Protein AF-0000000083322722 (afdb_homodimer)

Organism: Lactobacillus gasseri (NCBI:txid1596)

Secondary structure (DSSP, 8-state):
--HHHHHHTT--HHHHHHHHHHHHHHHHHHHHHHHHHHHHHHHHHHHHHHHHHHHHHHHHHHHHT-TT-HHHHHHHHHHHHHHHHHHHHHHHHHHHHHHHHHHHHHHHHTTBS-HHHHGGGS-GGG-EE-TTS-EESHHHHHHHHHHHHGGGB----------------------------GGG--HHHHHHHHHH-HHHHHHHHH--/--HHHHHHTT--HHHHHHHHHHHHHHHHHHHHHHHHHHHHHHHHHHHHHHHHHHHHHHHHHHHHT-TT-HHHHHHHHHHHHHHHHHHHHHHHHHHHHHHHHHHHHHHHHTTBS-HHHHGGGS-GGG-EE-TTS-EESHHHHHHHHHHHHGGGB----------------------------GGG--HHHHHHHHHH-HHHHHHHHH--

Foldseek 3Di:
DDLVVCVVVPDDPVRSVVVCVVVVVVVVVVVVVVVVVVVVVVVVVVVVVVVVVVVLVVLVVQLVVCVPVVVSVVVSVVVNVVVVVVVVVVVVVVQVVLLVVLLQVVCVVQFFPDSVVQVVQAPCVQWHADPVSHIDRRVVSVVVSCVVPVVRGDDPPPPPPPPPPPPPPCPVVPPPPPQDDPPPDDPVRLVVCCVPCVPVSVVSVVVD/DDLVVCVVVPDDPVRSVVVVVVVVVVVVVVVVVVVVVVVVVVVVVVVVVVVVVVVLVVLVVVLVVCVPVVVSVVVSVVVNVVVVVVVVVVVVVVQVVLLVVLLQVVCVVQFFPDSVVQVVQAPCVQWHADPVSHIDRRVVSSVVSCVVPVVRGDDPPPPPPPPPPPPPPCPVVPPPPPLDQPPPDDPVRLVVCCVPCVPVSVVSVPVD

Sequence (416 aa):
MERDFLEKQGLNAEQVKAVMAQAGKETNALRDDYDRKLASLNDQVDGYKSQISDRDKQIKTLGSQAKDNEELKAKVAEFEKANKEKEKEWSSKLASQKKEFAISTALSKAGALENKAVLPFIDTNKVSLDENGNLIGFQEQVDAAKQDYGFLFKQDKPKEEPKPATHVVVSGNGTSEVPKDPANMSLDQQTEMFKKDPQGWANLFRKKMERDFLEKQGLNAEQVKAVMAQAGKETNALRDDYDRKLASLNDQVDGYKSQISDRDKQIKTLGSQAKDNEELKAKVAEFEKANKEKEKEWSSKLASQKKEFAISTALSKAGALENKAVLPFIDTNKVSLDENGNLIGFQEQVDAAKQDYGFLFKQDKPKEEPKPATHVVVSGNGTSEVPKDPANMSLDQQTEMFKKDPQGWANLFRKK

Structure (mmCIF, N/CA/C/O backbone):
data_AF-0000000083322722-model_v1
#
loop_
_entity.id
_entity.type
_entity.pdbx_description
1 polymer 'Uncharacterized protein'
#
loop_
_atom_site.group_PDB
_atom_site.id
_atom_site.type_symbol
_atom_site.label_atom_id
_atom_site.label_alt_id
_atom_site.label_comp_id
_atom_site.label_asym_id
_atom_site.label_entity_id
_atom_site.label_seq_id
_atom_site.pdbx_PDB_ins_code
_atom_site.Cartn_x
_atom_site.Cartn_y
_atom_site.Cartn_z
_atom_site.occupancy
_atom_site.B_iso_or_equiv
_atom_site.auth_seq_id
_atom_site.auth_comp_id
_atom_site.auth_asym_id
_atom_site.auth_atom_id
_atom_site.pdbx_PDB_model_num
ATOM 1 N N . MET A 1 1 ? -6.32 20.312 8.242 1 85.56 1 MET A N 1
ATOM 2 C CA . MET A 1 1 ? -7.102 21.047 9.227 1 85.56 1 MET A CA 1
ATOM 3 C C . MET A 1 1 ? -8.078 22 8.547 1 85.56 1 MET A C 1
ATOM 5 O O . MET A 1 1 ? -7.828 22.469 7.426 1 85.56 1 MET A O 1
ATOM 9 N N . GLU A 1 2 ? -9.227 22.219 9.328 1 89.38 2 GLU A N 1
ATOM 10 C CA . GLU A 1 2 ? -10.25 23.109 8.812 1 89.38 2 GLU A CA 1
ATOM 11 C C . GLU A 1 2 ? -9.938 24.562 9.164 1 89.38 2 GLU A C 1
ATOM 13 O O . GLU A 1 2 ? -9.422 24.844 10.25 1 89.38 2 GLU A O 1
ATOM 18 N N . ARG A 1 3 ? -10.352 25.422 8.227 1 94.5 3 ARG A N 1
ATOM 19 C CA . ARG A 1 3 ? -10.164 26.859 8.43 1 94.5 3 ARG A CA 1
ATOM 20 C C . ARG A 1 3 ? -10.805 27.312 9.734 1 94.5 3 ARG A C 1
ATOM 22 O O . ARG A 1 3 ? -10.219 28.094 10.484 1 94.5 3 ARG A O 1
ATOM 29 N N . ASP A 1 4 ? -11.953 26.797 9.961 1 94.06 4 ASP A N 1
ATOM 30 C CA . ASP A 1 4 ? -12.727 27.172 11.141 1 94.06 4 ASP A CA 1
ATOM 31 C C . ASP A 1 4 ? -11.953 26.859 12.422 1 94.06 4 ASP A C 1
ATOM 33 O O . ASP A 1 4 ? -12.016 27.625 13.391 1 94.06 4 ASP A O 1
ATOM 37 N N . PHE A 1 5 ? -11.266 25.828 12.484 1 95.12 5 PHE A N 1
ATOM 38 C CA . PHE A 1 5 ? -10.469 25.438 13.641 1 95.12 5 PHE A CA 1
ATOM 39 C C . PHE A 1 5 ? -9.391 26.484 13.922 1 95.12 5 PHE A C 1
ATOM 41 O O . PHE A 1 5 ? -9.219 26.922 15.062 1 95.12 5 PHE A O 1
ATOM 48 N N . LEU A 1 6 ? -8.727 26.969 12.914 1 97.75 6 LEU A N 1
ATOM 49 C CA . LEU A 1 6 ? -7.637 27.938 13.062 1 97.75 6 LEU A CA 1
ATOM 50 C C . LEU A 1 6 ? -8.156 29.281 13.539 1 97.75 6 LEU A C 1
ATOM 52 O O . LEU A 1 6 ? -7.559 29.922 14.406 1 97.75 6 LEU A O 1
ATOM 56 N N . GLU A 1 7 ? -9.328 29.641 12.969 1 96.56 7 GLU A N 1
ATOM 57 C CA . GLU A 1 7 ? -9.945 30.906 13.359 1 96.56 7 GLU A CA 1
ATOM 58 C C . GLU A 1 7 ? -10.367 30.891 14.82 1 96.56 7 GLU A C 1
ATOM 60 O O . GLU A 1 7 ? -10.227 31.891 15.531 1 96.56 7 GLU A O 1
ATOM 65 N N . LYS A 1 8 ? -10.773 29.781 15.258 1 95.75 8 LYS A N 1
ATOM 66 C CA . LYS A 1 8 ? -11.211 29.641 16.641 1 95.75 8 LYS A CA 1
ATOM 67 C C . LYS A 1 8 ? -10.031 29.719 17.609 1 95.75 8 LYS A C 1
ATOM 69 O O . LYS A 1 8 ? -10.203 30.047 18.781 1 95.75 8 LYS A O 1
ATOM 74 N N . GLN A 1 9 ? -8.836 29.406 17.141 1 96.69 9 GLN A N 1
ATOM 75 C CA . GLN A 1 9 ? -7.637 29.531 17.969 1 96.69 9 GLN A CA 1
ATOM 76 C C . GLN A 1 9 ? -7.133 30.969 18 1 96.69 9 GLN A C 1
ATOM 78 O O . GLN A 1 9 ? -6.141 31.266 18.656 1 96.69 9 GLN A O 1
ATOM 83 N N . GLY A 1 10 ? -7.734 31.859 17.203 1 97.06 10 GLY A N 1
ATOM 84 C CA . GLY A 1 10 ? -7.398 33.281 17.234 1 97.06 10 GLY A CA 1
ATOM 85 C C . GLY A 1 10 ? -6.387 33.688 16.188 1 97.06 10 GLY A C 1
ATOM 86 O O . GLY A 1 10 ? -5.77 34.75 16.281 1 97.06 10 GLY A O 1
ATOM 87 N N . LEU A 1 11 ? -6.207 32.938 15.203 1 97.81 11 LEU A N 1
ATOM 88 C CA . LEU A 1 11 ? -5.273 33.281 14.133 1 97.81 11 LEU A CA 1
ATOM 89 C C . LEU A 1 11 ? -5.898 34.281 13.18 1 97.81 11 LEU A C 1
ATOM 91 O O . LEU A 1 11 ? -7.09 34.219 12.875 1 97.81 11 LEU A O 1
ATOM 95 N N . ASN A 1 12 ? -5.012 35.219 12.695 1 96.81 12 ASN A N 1
ATOM 96 C CA . ASN A 1 12 ? -5.516 36.125 11.695 1 96.81 12 ASN A CA 1
ATOM 97 C C . ASN A 1 12 ? -5.477 35.531 10.297 1 96.81 12 ASN A C 1
ATOM 99 O O . ASN A 1 12 ? -4.996 34.406 10.117 1 96.81 12 ASN A O 1
ATOM 103 N N . ALA A 1 13 ? -5.93 36.188 9.297 1 96.75 13 ALA A N 1
ATOM 104 C CA . ALA A 1 13 ? -6.109 35.688 7.945 1 96.75 13 ALA A CA 1
ATOM 105 C C . ALA A 1 13 ? -4.773 35.281 7.328 1 96.75 13 ALA A C 1
ATOM 107 O O . ALA A 1 13 ? -4.688 34.25 6.637 1 96.75 13 ALA A O 1
ATOM 108 N N . GLU A 1 14 ? -3.801 36.094 7.547 1 97.31 14 GLU A N 1
ATOM 109 C CA . GLU A 1 14 ? -2.479 35.781 7.004 1 97.31 14 GLU A CA 1
ATOM 110 C C . GLU A 1 14 ? -1.883 34.531 7.645 1 97.31 14 GLU A C 1
ATOM 112 O O . GLU A 1 14 ? -1.275 33.719 6.957 1 97.31 14 GLU A O 1
ATOM 117 N N . GLN A 1 15 ? -2.064 34.438 8.945 1 97.62 15 GLN A N 1
ATOM 118 C CA . GLN A 1 15 ? -1.595 33.281 9.672 1 97.62 15 GLN A CA 1
ATOM 119 C C . GLN A 1 15 ? -2.311 32 9.195 1 97.62 15 GLN A C 1
ATOM 121 O O . GLN A 1 15 ? -1.674 30.984 8.961 1 97.62 15 GLN A O 1
ATOM 126 N N . VAL A 1 16 ? -3.576 32.125 9.055 1 97.69 16 VAL A N 1
ATOM 127 C CA . VAL A 1 16 ? -4.387 30.984 8.602 1 97.69 16 VAL A CA 1
ATOM 128 C C . VAL A 1 16 ? -3.914 30.516 7.23 1 97.69 16 VAL A C 1
ATOM 130 O O . VAL A 1 16 ? -3.707 29.328 7.008 1 97.69 16 VAL A O 1
ATOM 133 N N . LYS A 1 17 ? -3.756 31.406 6.332 1 97.12 17 LYS A N 1
ATOM 134 C CA . LYS A 1 17 ? -3.305 31.094 4.98 1 97.12 17 LYS A CA 1
ATOM 135 C C . LYS A 1 17 ? -1.949 30.391 5 1 97.12 17 LYS A C 1
ATOM 137 O O . LYS A 1 17 ? -1.749 29.406 4.301 1 97.12 17 LYS A O 1
ATOM 142 N N . ALA A 1 18 ? -1.047 30.906 5.824 1 96.44 18 ALA A N 1
ATOM 143 C CA . ALA A 1 18 ? 0.299 30.344 5.906 1 96.44 18 ALA A CA 1
ATOM 144 C C . ALA A 1 18 ? 0.267 28.938 6.477 1 96.44 18 ALA A C 1
ATOM 146 O O . ALA A 1 18 ? 0.925 28.031 5.949 1 96.44 18 ALA A O 1
ATOM 147 N N . VAL A 1 19 ? -0.482 28.766 7.527 1 97.06 19 VAL A N 1
ATOM 148 C CA . VAL A 1 19 ? -0.566 27.484 8.195 1 97.06 19 VAL A CA 1
ATOM 149 C C . VAL A 1 19 ? -1.212 26.453 7.258 1 97.06 19 VAL A C 1
ATOM 151 O O . VAL A 1 19 ? -0.712 25.344 7.109 1 97.06 19 VAL A O 1
ATOM 154 N N . MET A 1 20 ? -2.225 26.797 6.594 1 96.75 20 MET A N 1
ATOM 155 C CA . MET A 1 20 ? -2.918 25.891 5.68 1 96.75 20 MET A CA 1
ATOM 156 C C . MET A 1 20 ? -2.023 25.516 4.504 1 96.75 20 MET A C 1
ATOM 158 O O . MET A 1 20 ? -2.014 24.359 4.07 1 96.75 20 MET A O 1
ATOM 162 N N . ALA A 1 21 ? -1.356 26.484 3.977 1 95.75 21 ALA A N 1
ATOM 163 C CA . ALA A 1 21 ? -0.458 26.234 2.854 1 95.75 21 ALA A CA 1
ATOM 164 C C . ALA A 1 21 ? 0.626 25.219 3.24 1 95.75 21 ALA A C 1
ATOM 166 O O . ALA A 1 21 ? 0.89 24.266 2.502 1 95.75 21 ALA A O 1
ATOM 167 N N . GLN A 1 22 ? 1.192 25.453 4.402 1 94.25 22 GLN A N 1
ATOM 168 C CA . GLN A 1 22 ? 2.256 24.562 4.863 1 94.25 22 GLN A CA 1
ATOM 169 C C . GLN A 1 22 ? 1.71 23.172 5.184 1 94.25 22 GLN A C 1
ATOM 171 O O . GLN A 1 22 ? 2.316 22.172 4.82 1 94.25 22 GLN A O 1
ATOM 176 N N . ALA A 1 23 ? 0.645 23.125 5.855 1 94.38 23 ALA A N 1
ATOM 177 C CA . ALA A 1 23 ? -0.003 21.859 6.176 1 94.38 23 ALA A CA 1
ATOM 178 C C . ALA A 1 23 ? -0.373 21.094 4.91 1 94.38 23 ALA A C 1
ATOM 180 O O . ALA A 1 23 ? -0.177 19.891 4.832 1 94.38 23 ALA A O 1
ATOM 181 N N . GLY A 1 24 ? -0.955 21.781 3.965 1 93.81 24 GLY A N 1
ATOM 182 C CA . GLY A 1 24 ? -1.303 21.172 2.695 1 93.81 24 GLY A CA 1
ATOM 183 C C . GLY A 1 24 ? -0.107 20.578 1.97 1 93.81 24 GLY A C 1
ATOM 184 O O . GLY A 1 24 ? -0.176 19.469 1.45 1 93.81 24 GLY A O 1
ATOM 185 N N . LYS A 1 25 ? 0.912 21.344 1.914 1 90.94 25 LYS A N 1
ATOM 186 C CA . LYS A 1 25 ? 2.139 20.891 1.27 1 90.94 25 LYS A CA 1
ATOM 187 C C . LYS A 1 25 ? 2.648 19.594 1.915 1 90.94 25 LYS A C 1
ATOM 189 O O . LYS A 1 25 ? 2.994 18.641 1.218 1 90.94 25 LYS A O 1
ATOM 194 N N . GLU A 1 26 ? 2.701 19.562 3.182 1 90.19 26 GLU A N 1
ATOM 195 C CA . GLU A 1 26 ? 3.221 18.406 3.906 1 90.19 26 GLU A CA 1
ATOM 196 C C . GLU A 1 26 ? 2.293 17.203 3.764 1 90.19 26 GLU A C 1
ATOM 198 O O . GLU A 1 26 ? 2.756 16.078 3.574 1 90.19 26 GLU A O 1
ATOM 203 N N . THR A 1 27 ? 1.065 17.453 3.867 1 93.69 27 THR A N 1
ATOM 204 C CA . THR A 1 27 ? 0.089 16.375 3.725 1 93.69 27 THR A CA 1
ATOM 205 C C . THR A 1 27 ? 0.135 15.789 2.318 1 93.69 27 THR A C 1
ATOM 207 O O . THR A 1 27 ? 0.086 14.562 2.148 1 93.69 27 THR A O 1
ATOM 210 N N . ASN A 1 28 ? 0.246 16.609 1.336 1 92.75 28 ASN A N 1
ATOM 211 C CA . ASN A 1 28 ? 0.323 16.141 -0.043 1 92.75 28 ASN A CA 1
ATOM 212 C C . ASN A 1 28 ? 1.602 15.344 -0.292 1 92.75 28 ASN A C 1
ATOM 214 O O . ASN A 1 28 ? 1.582 14.336 -1.005 1 92.75 28 ASN A O 1
ATOM 218 N N . ALA A 1 29 ? 2.652 15.789 0.259 1 87.62 29 ALA A N 1
ATOM 219 C CA . ALA A 1 29 ? 3.908 15.055 0.128 1 87.62 29 ALA A CA 1
ATOM 220 C C . ALA A 1 29 ? 3.803 13.672 0.761 1 87.62 29 ALA A C 1
ATOM 222 O O . ALA A 1 29 ? 4.293 12.688 0.201 1 87.62 29 ALA A O 1
ATOM 223 N N . LEU A 1 30 ? 3.178 13.648 1.896 1 91.19 30 LEU A N 1
ATOM 224 C CA . LEU A 1 30 ? 2.963 12.383 2.586 1 91.19 30 LEU A CA 1
ATOM 225 C C . LEU A 1 30 ? 2.094 11.453 1.75 1 91.19 30 LEU A C 1
ATOM 227 O O . LEU A 1 30 ? 2.416 10.266 1.592 1 91.19 30 LEU A O 1
ATOM 231 N N . ARG A 1 31 ? 1.102 11.969 1.232 1 93.88 31 ARG A N 1
ATOM 232 C CA . ARG A 1 31 ? 0.22 11.18 0.378 1 93.88 31 ARG A CA 1
ATOM 233 C C . ARG A 1 31 ? 0.973 10.641 -0.834 1 93.88 31 ARG A C 1
ATOM 235 O O . ARG A 1 31 ? 0.815 9.477 -1.2 1 93.88 31 ARG A O 1
ATOM 242 N N . ASP A 1 32 ? 1.718 11.469 -1.439 1 90.38 32 ASP A N 1
ATOM 243 C CA . ASP A 1 32 ? 2.484 11.078 -2.619 1 90.38 32 ASP A CA 1
ATOM 244 C C . ASP A 1 32 ? 3.412 9.906 -2.307 1 90.38 32 ASP A C 1
ATOM 246 O O . ASP A 1 32 ? 3.523 8.969 -3.098 1 90.38 32 ASP A O 1
ATOM 250 N N . ASP A 1 33 ? 4.012 9.961 -1.188 1 87.5 33 ASP A N 1
ATOM 251 C CA . ASP A 1 33 ? 4.922 8.898 -0.77 1 87.5 33 ASP A CA 1
ATOM 252 C C . ASP A 1 33 ? 4.18 7.578 -0.593 1 87.5 33 ASP A C 1
ATOM 254 O O . ASP A 1 33 ? 4.602 6.547 -1.12 1 87.5 33 ASP A O 1
ATOM 258 N N . TYR A 1 34 ? 3.123 7.664 0.061 1 93.12 34 TYR A N 1
ATOM 259 C CA . TYR A 1 34 ? 2.34 6.457 0.303 1 93.12 34 TYR A CA 1
ATOM 260 C C . TYR A 1 34 ? 1.748 5.922 -0.996 1 93.12 34 TYR A C 1
ATOM 262 O O . TYR A 1 34 ? 1.7 4.707 -1.21 1 93.12 34 TYR A O 1
ATOM 270 N N . ASP A 1 35 ? 1.354 6.828 -1.836 1 93.69 35 ASP A N 1
ATOM 271 C CA . ASP A 1 35 ? 0.766 6.414 -3.107 1 93.69 35 ASP A CA 1
ATOM 272 C C . ASP A 1 35 ? 1.785 5.672 -3.967 1 93.69 35 ASP A C 1
ATOM 274 O O . ASP A 1 35 ? 1.436 4.727 -4.68 1 93.69 35 ASP A O 1
ATOM 278 N N . ARG A 1 36 ? 2.945 6.074 -3.961 1 89.69 36 ARG A N 1
ATOM 279 C CA . ARG A 1 36 ? 3.996 5.379 -4.695 1 89.69 36 ARG A CA 1
ATOM 280 C C . ARG A 1 36 ? 4.207 3.971 -4.148 1 89.69 36 ARG A C 1
ATOM 282 O O . ARG A 1 36 ? 4.379 3.02 -4.914 1 89.69 36 ARG A O 1
ATOM 289 N N . LYS A 1 37 ? 4.168 3.887 -2.816 1 90.38 37 LYS A N 1
ATOM 290 C CA . LYS A 1 37 ? 4.301 2.572 -2.197 1 90.38 37 LYS A CA 1
ATOM 291 C C . LYS A 1 37 ? 3.135 1.665 -2.574 1 90.38 37 LYS A C 1
ATOM 293 O O . LYS A 1 37 ? 3.334 0.496 -2.912 1 90.38 37 LYS A O 1
ATOM 298 N N . LEU A 1 38 ? 2.043 2.23 -2.492 1 94.75 38 LEU A N 1
ATOM 299 C CA . LEU A 1 38 ? 0.85 1.478 -2.863 1 94.75 38 LEU A CA 1
ATOM 300 C C . LEU A 1 38 ? 0.922 1.025 -4.316 1 94.75 38 LEU A C 1
ATOM 302 O O . LEU A 1 38 ? 0.571 -0.113 -4.637 1 94.75 38 LEU A O 1
ATOM 306 N N . ALA A 1 39 ? 1.349 1.913 -5.168 1 93.06 39 ALA A N 1
ATOM 307 C CA . ALA A 1 39 ? 1.466 1.582 -6.586 1 93.06 39 ALA A CA 1
ATOM 308 C C . ALA A 1 39 ? 2.443 0.43 -6.801 1 93.06 39 ALA A C 1
ATOM 310 O O . ALA A 1 39 ? 2.17 -0.486 -7.582 1 93.06 39 ALA A O 1
ATOM 311 N N . SER A 1 40 ? 3.496 0.493 -6.141 1 92.19 40 SER A N 1
ATOM 312 C CA . SER A 1 40 ? 4.5 -0.562 -6.238 1 92.19 40 SER A CA 1
ATOM 313 C C . SER A 1 40 ? 3.936 -1.905 -5.793 1 92.19 40 SER A C 1
ATOM 315 O O . SER A 1 40 ? 4.133 -2.922 -6.461 1 92.19 40 SER A O 1
ATOM 317 N N . LEU A 1 41 ? 3.242 -1.892 -4.68 1 94.94 41 LEU A N 1
ATOM 318 C CA . LEU A 1 41 ? 2.668 -3.131 -4.168 1 94.94 41 LEU A CA 1
ATOM 319 C C . LEU A 1 41 ? 1.572 -3.645 -5.094 1 94.94 41 LEU A C 1
ATOM 321 O O . LEU A 1 41 ? 1.445 -4.855 -5.301 1 94.94 41 LEU A O 1
ATOM 325 N N . ASN A 1 42 ? 0.859 -2.738 -5.648 1 95.81 42 ASN A N 1
ATOM 326 C CA . ASN A 1 42 ? -0.147 -3.145 -6.625 1 95.81 42 ASN A CA 1
ATOM 327 C C . ASN A 1 42 ? 0.489 -3.793 -7.852 1 95.81 42 ASN A C 1
ATOM 329 O O . ASN A 1 42 ? -0.036 -4.773 -8.383 1 95.81 42 ASN A O 1
ATOM 333 N N . ASP A 1 43 ? 1.577 -3.27 -8.281 1 95.25 43 ASP A N 1
ATOM 334 C CA . ASP A 1 43 ? 2.326 -3.879 -9.383 1 95.25 43 ASP A CA 1
ATOM 335 C C . ASP A 1 43 ? 2.766 -5.297 -9.023 1 95.25 43 ASP A C 1
ATOM 337 O O . ASP A 1 43 ? 2.713 -6.199 -9.859 1 95.25 43 ASP A O 1
ATOM 341 N N . GLN A 1 44 ? 3.207 -5.438 -7.809 1 96.88 44 GLN A N 1
ATOM 342 C CA . GLN A 1 44 ? 3.605 -6.766 -7.355 1 96.88 44 GLN A CA 1
ATOM 343 C C . GLN A 1 44 ? 2.426 -7.73 -7.379 1 96.88 44 GLN A C 1
ATOM 345 O O . GLN A 1 44 ? 2.547 -8.852 -7.871 1 96.88 44 GLN A O 1
ATOM 350 N N . VAL A 1 45 ? 1.352 -7.324 -6.891 1 97.19 45 VAL A N 1
ATOM 351 C CA . VAL A 1 45 ? 0.142 -8.141 -6.871 1 97.19 45 VAL A CA 1
ATOM 352 C C . VAL A 1 45 ? -0.207 -8.578 -8.289 1 97.19 45 VAL A C 1
ATOM 354 O O . VAL A 1 45 ? -0.427 -9.766 -8.539 1 97.19 45 VAL A O 1
ATOM 357 N N . ASP A 1 46 ? -0.167 -7.648 -9.195 1 97.38 46 ASP A N 1
ATOM 358 C CA . ASP A 1 46 ? -0.49 -7.965 -10.586 1 97.38 46 ASP A CA 1
ATOM 359 C C . ASP A 1 46 ? 0.542 -8.914 -11.188 1 97.38 46 ASP A C 1
ATOM 361 O O . ASP A 1 46 ? 0.19 -9.828 -11.938 1 97.38 46 ASP A O 1
ATOM 365 N N . GLY A 1 47 ? 1.751 -8.633 -10.898 1 97.12 47 GLY A N 1
ATOM 366 C CA . GLY A 1 47 ? 2.811 -9.5 -11.383 1 97.12 47 GLY A CA 1
ATOM 367 C C . GLY A 1 47 ? 2.678 -10.93 -10.898 1 97.12 47 GLY A C 1
ATOM 368 O O . GLY A 1 47 ? 2.824 -11.875 -11.68 1 97.12 47 GLY A O 1
ATOM 369 N N . TYR A 1 48 ? 2.355 -11.102 -9.625 1 98 48 TYR A N 1
ATOM 370 C CA . TYR A 1 48 ? 2.24 -12.445 -9.07 1 98 48 TYR A CA 1
ATOM 371 C C . TYR A 1 48 ? 0.985 -13.141 -9.578 1 98 48 TYR A C 1
ATOM 373 O O . TYR A 1 48 ? 0.987 -14.359 -9.805 1 98 48 TYR A O 1
ATOM 381 N N . LYS A 1 49 ? -0.087 -12.445 -9.828 1 97.94 49 LYS A N 1
ATOM 382 C CA . LYS A 1 49 ? -1.273 -13.023 -10.461 1 97.94 49 LYS A CA 1
ATOM 383 C C . LYS A 1 49 ? -0.95 -13.578 -11.844 1 97.94 49 LYS A C 1
ATOM 385 O O . LYS A 1 49 ? -1.418 -14.656 -12.211 1 97.94 49 LYS A O 1
ATOM 390 N N . SER A 1 50 ? -0.185 -12.812 -12.539 1 98 50 SER A N 1
ATOM 391 C CA . SER A 1 50 ? 0.229 -13.258 -13.867 1 98 50 SER A CA 1
ATOM 392 C C . SER A 1 50 ? 1.064 -14.531 -13.781 1 98 50 SER A C 1
ATOM 394 O O . SER A 1 50 ? 0.883 -15.453 -14.586 1 98 50 SER A O 1
ATOM 396 N N . GLN A 1 51 ? 1.899 -14.578 -12.82 1 98.19 51 GLN A N 1
ATOM 397 C CA . GLN A 1 51 ? 2.742 -15.75 -12.633 1 98.19 51 GLN A CA 1
ATOM 398 C C . GLN A 1 51 ? 1.908 -16.969 -12.234 1 98.19 51 GLN A C 1
ATOM 400 O O . GLN A 1 51 ? 2.186 -18.094 -12.672 1 98.19 51 GLN A O 1
ATOM 405 N N . ILE A 1 52 ? 0.963 -16.797 -11.438 1 98.62 52 ILE A N 1
ATOM 406 C CA . ILE A 1 52 ? 0.04 -17.859 -11.07 1 98.62 52 ILE A CA 1
ATOM 407 C C . ILE A 1 52 ? -0.672 -18.391 -12.312 1 98.62 52 ILE A C 1
ATOM 409 O O . ILE A 1 52 ? -0.758 -19.594 -12.523 1 98.62 52 ILE A O 1
ATOM 413 N N . SER A 1 53 ? -1.099 -17.5 -13.164 1 98.44 53 SER A N 1
ATOM 414 C CA . SER A 1 53 ? -1.766 -17.859 -14.406 1 98.44 53 SER A CA 1
ATOM 415 C C . SER A 1 53 ? -0.845 -18.688 -15.305 1 98.44 53 SER A C 1
ATOM 417 O O . SER A 1 53 ? -1.278 -19.656 -15.922 1 98.44 53 SER A O 1
ATOM 419 N N . ASP A 1 54 ? 0.342 -18.266 -15.414 1 98.5 54 ASP A N 1
ATOM 420 C CA . ASP A 1 54 ? 1.322 -19 -16.203 1 98.5 54 ASP A CA 1
ATOM 421 C C . ASP A 1 54 ? 1.448 -20.438 -15.703 1 98.5 54 ASP A C 1
ATOM 423 O O . ASP A 1 54 ? 1.463 -21.375 -16.5 1 98.5 54 ASP A O 1
ATOM 427 N N . ARG A 1 55 ? 1.57 -20.562 -14.383 1 98.75 55 ARG A N 1
ATOM 428 C CA . ARG A 1 55 ? 1.716 -21.891 -13.805 1 98.75 55 ARG A CA 1
ATOM 429 C C . ARG A 1 55 ? 0.461 -22.734 -14.031 1 98.75 55 ARG A C 1
ATOM 431 O O . ARG A 1 55 ? 0.55 -23.938 -14.305 1 98.75 55 ARG A O 1
ATOM 438 N N . ASP A 1 56 ? -0.699 -22.125 -13.977 1 98.69 56 ASP A N 1
ATOM 439 C CA . ASP A 1 56 ? -1.938 -22.844 -14.273 1 98.69 56 ASP A CA 1
ATOM 440 C C . ASP A 1 56 ? -1.94 -23.359 -15.711 1 98.69 56 ASP A C 1
ATOM 442 O O . ASP A 1 56 ? -2.365 -24.5 -15.961 1 98.69 56 ASP A O 1
ATOM 446 N N . LYS A 1 57 ? -1.454 -22.578 -16.594 1 98.56 57 LYS A N 1
ATOM 447 C CA . LYS A 1 57 ? -1.354 -23 -17.984 1 98.56 57 LYS A CA 1
ATOM 448 C C . LYS A 1 57 ? -0.355 -24.141 -18.141 1 98.56 57 LYS A C 1
ATOM 450 O O . LYS A 1 57 ? -0.578 -25.062 -18.922 1 98.56 57 LYS A O 1
ATOM 455 N N . GLN A 1 58 ? 0.692 -24.062 -17.438 1 98.5 58 GLN A N 1
ATOM 456 C CA . GLN A 1 58 ? 1.7 -25.109 -17.484 1 98.5 58 GLN A CA 1
ATOM 457 C C . GLN A 1 58 ? 1.132 -26.438 -16.984 1 98.5 58 GLN A C 1
ATOM 459 O O . GLN A 1 58 ? 1.331 -27.484 -17.609 1 98.5 58 GLN A O 1
ATOM 464 N N . ILE A 1 59 ? 0.446 -26.391 -15.883 1 98.5 59 ILE A N 1
ATOM 465 C CA . ILE A 1 59 ? -0.177 -27.594 -15.312 1 98.5 59 ILE A CA 1
ATOM 466 C C . ILE A 1 59 ? -1.16 -28.188 -16.328 1 98.5 59 ILE A C 1
ATOM 468 O O . ILE A 1 59 ? -1.167 -29.391 -16.547 1 98.5 59 ILE A O 1
ATOM 472 N N . LYS A 1 60 ? -1.899 -27.359 -16.969 1 97.5 60 LYS A N 1
ATOM 473 C CA . LYS A 1 60 ? -2.848 -27.812 -17.984 1 97.5 60 LYS A CA 1
ATOM 474 C C . LYS A 1 60 ? -2.127 -28.453 -19.172 1 97.5 60 LYS A C 1
ATOM 476 O O . LYS A 1 60 ? -2.557 -29.484 -19.672 1 97.5 60 LYS A O 1
ATOM 481 N N . THR A 1 61 ? -1.09 -27.844 -19.594 1 97.44 61 THR A N 1
ATOM 482 C CA . THR A 1 61 ? -0.291 -28.359 -20.688 1 97.44 61 THR A CA 1
ATOM 483 C C . THR A 1 61 ? 0.257 -29.75 -20.359 1 97.44 61 THR A C 1
ATOM 485 O O . THR A 1 61 ? 0.234 -30.656 -21.203 1 97.44 61 THR A O 1
ATOM 488 N N . LEU A 1 62 ? 0.678 -29.953 -19.156 1 97 62 LEU A N 1
ATOM 489 C CA . LEU A 1 62 ? 1.21 -31.25 -18.734 1 97 62 LEU A CA 1
ATOM 490 C C . LEU A 1 62 ? 0.119 -32.312 -18.75 1 97 62 LEU A C 1
ATOM 492 O O . LEU A 1 62 ? 0.379 -33.469 -19.094 1 97 62 LEU A O 1
ATOM 496 N N . GLY A 1 63 ? -1.049 -31.906 -18.422 1 94.56 63 GLY A N 1
ATOM 497 C CA . GLY A 1 63 ? -2.182 -32.812 -18.531 1 94.56 63 GLY A CA 1
ATOM 498 C C . GLY A 1 63 ? -2.463 -33.25 -19.953 1 94.56 63 GLY A C 1
ATOM 499 O O . GLY A 1 63 ? -2.787 -34.438 -20.188 1 94.56 63 GLY A O 1
ATOM 500 N N . SER A 1 64 ? -2.273 -32.375 -20.922 1 93.25 64 SER A N 1
ATOM 501 C CA . SER A 1 64 ? -2.521 -32.688 -22.312 1 93.25 64 SER A CA 1
ATOM 502 C C . SER A 1 64 ? -1.441 -33.625 -22.891 1 93.25 64 SER A C 1
ATOM 504 O O . SER A 1 64 ? -1.675 -34.344 -23.859 1 93.25 64 SER A O 1
ATOM 506 N N . GLN A 1 65 ? -0.331 -33.625 -22.234 1 90.06 65 GLN A N 1
ATOM 507 C CA . GLN A 1 65 ? 0.795 -34.438 -22.688 1 90.06 65 GLN A CA 1
ATOM 508 C C . GLN A 1 65 ? 0.821 -35.781 -21.984 1 90.06 65 GLN A C 1
ATOM 510 O O . GLN A 1 65 ? 1.677 -36.625 -22.266 1 90.06 65 GLN A O 1
ATOM 515 N N . ALA A 1 66 ? -0.049 -36 -21.125 1 88.38 66 ALA A N 1
ATOM 516 C CA . ALA A 1 66 ? -0.084 -37.219 -20.344 1 88.38 66 ALA A CA 1
ATOM 517 C C . ALA A 1 66 ? -0.435 -38.438 -21.219 1 88.38 66 ALA A C 1
ATOM 519 O O . ALA A 1 66 ? -0.172 -39.594 -20.844 1 88.38 66 ALA A O 1
ATOM 520 N N . LYS A 1 67 ? -1.034 -38.219 -22.375 1 84.5 67 LYS A N 1
ATOM 521 C CA . LYS A 1 67 ? -1.416 -39.25 -23.312 1 84.5 67 LYS A CA 1
ATOM 522 C C . LYS A 1 67 ? -2.24 -40.344 -22.609 1 84.5 67 LYS A C 1
ATOM 524 O O . LYS A 1 67 ? -3.273 -40.031 -22.016 1 84.5 67 LYS A O 1
ATOM 529 N N . ASP A 1 68 ? -1.686 -41.625 -22.547 1 86.12 68 ASP A N 1
ATOM 530 C CA . ASP A 1 68 ? -2.482 -42.719 -21.984 1 86.12 68 ASP A CA 1
ATOM 531 C C . ASP A 1 68 ? -2.195 -42.906 -20.5 1 86.12 68 ASP A C 1
ATOM 533 O O . ASP A 1 68 ? -2.65 -43.875 -19.906 1 86.12 68 ASP A O 1
ATOM 537 N N . ASN A 1 69 ? -1.519 -41.906 -19.953 1 89.06 69 ASN A N 1
ATOM 538 C CA . ASN A 1 69 ? -1.227 -42 -18.516 1 89.06 69 ASN A CA 1
ATOM 539 C C . ASN A 1 69 ? -2.402 -41.5 -17.672 1 89.06 69 ASN A C 1
ATOM 541 O O . ASN A 1 69 ? -2.461 -40.344 -17.312 1 89.06 69 ASN A O 1
ATOM 545 N N . GLU A 1 70 ? -3.342 -42.344 -17.312 1 90.75 70 GLU A N 1
ATOM 546 C CA . GLU A 1 70 ? -4.578 -42.031 -16.609 1 90.75 70 GLU A CA 1
ATOM 547 C C . GLU A 1 70 ? -4.297 -41.469 -15.211 1 90.75 70 GLU A C 1
ATOM 549 O O . GLU A 1 70 ? -5.012 -40.594 -14.727 1 90.75 70 GLU A O 1
ATOM 554 N N . GLU A 1 71 ? -3.281 -41.969 -14.602 1 92.19 71 GLU A N 1
ATOM 555 C CA . GLU A 1 71 ? -2.91 -41.5 -13.273 1 92.19 71 GLU A CA 1
ATOM 556 C C . GLU A 1 71 ? -2.475 -40.031 -13.305 1 92.19 71 GLU A C 1
ATOM 558 O O . GLU A 1 71 ? -2.875 -39.25 -12.445 1 92.19 71 GLU A O 1
ATOM 563 N N . LEU A 1 72 ? -1.736 -39.656 -14.289 1 93.81 72 LEU A N 1
ATOM 564 C CA . LEU A 1 72 ? -1.267 -38.281 -14.445 1 93.81 72 LEU A CA 1
ATOM 565 C C . LEU A 1 72 ? -2.424 -37.344 -14.766 1 93.81 72 LEU A C 1
ATOM 567 O O . LEU A 1 72 ? -2.508 -36.25 -14.219 1 93.81 72 LEU A O 1
ATOM 571 N N . LYS A 1 73 ? -3.289 -37.781 -15.586 1 94.44 73 LYS A N 1
ATOM 572 C CA . LYS A 1 73 ? -4.461 -37 -15.93 1 94.44 73 LYS A CA 1
ATOM 573 C C . LYS A 1 73 ? -5.328 -36.719 -14.703 1 94.44 73 LYS A C 1
ATOM 575 O O . LYS A 1 73 ? -5.832 -35.594 -14.523 1 94.44 73 LYS A O 1
ATOM 580 N N . ALA A 1 74 ? -5.441 -37.719 -13.891 1 96.12 74 ALA A N 1
ATOM 581 C CA . ALA A 1 74 ? -6.227 -37.562 -12.664 1 96.12 74 ALA A CA 1
ATOM 582 C C . ALA A 1 74 ? -5.574 -36.562 -11.703 1 96.12 74 ALA A C 1
ATOM 584 O O . ALA A 1 74 ? -6.258 -35.781 -11.062 1 96.12 74 ALA A O 1
ATOM 585 N N . LYS A 1 75 ? -4.273 -36.625 -11.625 1 96.56 75 LYS A N 1
ATOM 586 C CA . LYS A 1 75 ? -3.551 -35.719 -10.742 1 96.56 75 LYS A CA 1
ATOM 587 C C . LYS A 1 75 ? -3.664 -34.281 -11.234 1 96.56 75 LYS A C 1
ATOM 589 O O . LYS A 1 75 ? -3.834 -33.375 -10.438 1 96.56 75 LYS A O 1
ATOM 594 N N . VAL A 1 76 ? -3.596 -34.062 -12.477 1 97.56 76 VAL A N 1
ATOM 595 C CA . VAL A 1 76 ? -3.748 -32.75 -13.055 1 97.56 76 VAL A CA 1
ATOM 596 C C . VAL A 1 76 ? -5.141 -32.188 -12.75 1 97.56 76 VAL A C 1
ATOM 598 O O . VAL A 1 76 ? -5.289 -31.047 -12.328 1 97.56 76 VAL A O 1
ATOM 601 N N . ALA A 1 77 ? -6.129 -33.031 -12.922 1 97.75 77 ALA A N 1
ATOM 602 C CA . ALA A 1 77 ? -7.496 -32.625 -12.625 1 97.75 77 ALA A CA 1
ATOM 603 C C . ALA A 1 77 ? -7.645 -32.25 -11.148 1 97.75 77 ALA A C 1
ATOM 605 O O . ALA A 1 77 ? -8.32 -31.281 -10.812 1 97.75 77 ALA A O 1
ATOM 606 N N . GLU A 1 78 ? -6.996 -33 -10.32 1 98.31 78 GLU A N 1
ATOM 607 C CA . GLU A 1 78 ? -6.996 -32.719 -8.883 1 98.31 78 GLU A CA 1
ATOM 608 C C . GLU A 1 78 ? -6.363 -31.375 -8.586 1 98.31 78 GLU A C 1
ATOM 610 O O . GLU A 1 78 ? -6.918 -30.578 -7.824 1 98.31 78 GLU A O 1
ATOM 615 N N . PHE A 1 79 ? -5.23 -31.125 -9.164 1 98.44 79 PHE A N 1
ATOM 616 C CA . PHE A 1 79 ? -4.52 -29.875 -8.93 1 98.44 79 PHE A CA 1
ATOM 617 C C . PHE A 1 79 ? -5.316 -28.703 -9.469 1 98.44 79 PHE A C 1
ATOM 619 O O . PHE A 1 79 ? -5.41 -27.656 -8.82 1 98.44 79 PHE A O 1
ATOM 626 N N . GLU A 1 80 ? -5.906 -28.828 -10.641 1 98.44 80 GLU A N 1
ATOM 627 C CA . GLU A 1 80 ? -6.719 -27.766 -11.203 1 98.44 80 GLU A CA 1
ATOM 628 C C . GLU A 1 80 ? -7.898 -27.422 -10.297 1 98.44 80 GLU A C 1
ATOM 630 O O . GLU A 1 80 ? -8.195 -26.25 -10.062 1 98.44 80 GLU A O 1
ATOM 635 N N . LYS A 1 81 ? -8.516 -28.469 -9.812 1 98.5 81 LYS A N 1
ATOM 636 C CA . LYS A 1 81 ? -9.641 -28.266 -8.906 1 98.5 81 LYS A CA 1
ATOM 637 C C . LYS A 1 81 ? -9.188 -27.594 -7.609 1 98.5 81 LYS A C 1
ATOM 639 O O . LYS A 1 81 ? -9.812 -26.641 -7.148 1 98.5 81 LYS A O 1
ATOM 644 N N . ALA A 1 82 ? -8.109 -28.062 -7.035 1 98.44 82 ALA A N 1
ATOM 645 C CA . ALA A 1 82 ? -7.578 -27.5 -5.797 1 98.44 82 ALA A CA 1
ATOM 646 C C . ALA A 1 82 ? -7.215 -26.031 -5.973 1 98.44 82 ALA A C 1
ATOM 648 O O . ALA A 1 82 ? -7.516 -25.203 -5.109 1 98.44 82 ALA A O 1
ATOM 649 N N . ASN A 1 83 ? -6.57 -25.734 -7.117 1 98.5 83 ASN A N 1
ATOM 650 C CA . ASN A 1 83 ? -6.16 -24.359 -7.383 1 98.5 83 ASN A CA 1
ATOM 651 C C . ASN A 1 83 ? -7.359 -23.438 -7.566 1 98.5 83 ASN A C 1
ATOM 653 O O . ASN A 1 83 ? -7.355 -22.312 -7.086 1 98.5 83 ASN A O 1
ATOM 657 N N . LYS A 1 84 ? -8.367 -23.891 -8.203 1 98 84 LYS A N 1
ATOM 658 C CA . LYS A 1 84 ? -9.586 -23.109 -8.391 1 98 84 LYS A CA 1
ATOM 659 C C . LYS A 1 84 ? -10.281 -22.844 -7.055 1 98 84 LYS A C 1
ATOM 661 O O . LYS A 1 84 ? -10.758 -21.75 -6.805 1 98 84 LYS A O 1
ATOM 666 N N . GLU A 1 85 ? -10.336 -23.891 -6.242 1 97.94 85 GLU A N 1
ATOM 667 C CA . GLU A 1 85 ? -10.953 -23.734 -4.926 1 97.94 85 GLU A CA 1
ATOM 668 C C . GLU A 1 85 ? -10.172 -22.766 -4.051 1 97.94 85 GLU A C 1
ATOM 670 O O . GLU A 1 85 ? -10.758 -21.938 -3.363 1 97.94 85 GLU A O 1
ATOM 675 N N . LYS A 1 86 ? -8.844 -22.891 -4.141 1 97.06 86 LYS A N 1
ATOM 676 C CA . LYS A 1 86 ? -7.996 -21.969 -3.373 1 97.06 86 LYS A CA 1
ATOM 677 C C . LYS A 1 86 ? -8.164 -20.531 -3.857 1 97.06 86 LYS A C 1
ATOM 679 O O . LYS A 1 86 ? -8.188 -19.594 -3.051 1 97.06 86 LYS A O 1
ATOM 684 N N . GLU A 1 87 ? -8.266 -20.375 -5.125 1 96.5 87 GLU A N 1
ATOM 685 C CA . GLU A 1 87 ? -8.484 -19.047 -5.691 1 96.5 87 GLU A CA 1
ATOM 686 C C . GLU A 1 87 ? -9.805 -18.453 -5.215 1 96.5 87 GLU A C 1
ATOM 688 O O . GLU A 1 87 ? -9.875 -17.266 -4.879 1 96.5 87 GLU A O 1
ATOM 693 N N . LYS A 1 88 ? -10.828 -19.234 -5.18 1 96.88 88 LYS A N 1
ATOM 694 C CA . LYS A 1 88 ? -12.141 -18.781 -4.727 1 96.88 88 LYS A CA 1
ATOM 695 C C . LYS A 1 88 ? -12.109 -18.391 -3.25 1 96.88 88 LYS A C 1
ATOM 697 O O . LYS A 1 88 ? -12.633 -17.344 -2.863 1 96.88 88 LYS A O 1
ATOM 702 N N . GLU A 1 89 ? -11.492 -19.219 -2.469 1 96.81 89 GLU A N 1
ATOM 703 C CA . GLU A 1 89 ? -11.359 -18.953 -1.041 1 96.81 89 GLU A CA 1
ATOM 704 C C . GLU A 1 89 ? -10.586 -17.656 -0.799 1 96.81 89 GLU A C 1
ATOM 706 O O . GLU A 1 89 ? -10.969 -16.844 0.04 1 96.81 89 GLU A O 1
ATOM 711 N N . TRP A 1 90 ? -9.523 -17.531 -1.541 1 95.94 90 TRP A N 1
ATOM 712 C CA . TRP A 1 90 ? -8.672 -16.359 -1.408 1 95.94 90 TRP A CA 1
ATOM 713 C C . TRP A 1 90 ? -9.414 -15.102 -1.834 1 95.94 90 TRP A C 1
ATOM 715 O O . TRP A 1 90 ? -9.359 -14.078 -1.145 1 95.94 90 TRP A O 1
ATOM 725 N N . SER A 1 91 ? -10.094 -15.156 -2.916 1 93.38 91 SER A N 1
ATOM 726 C CA . SER A 1 91 ? -10.883 -14.023 -3.398 1 93.38 91 SER A CA 1
ATOM 727 C C . SER A 1 91 ? -11.945 -13.617 -2.379 1 93.38 91 SER A C 1
ATOM 729 O O . SER A 1 91 ? -12.164 -12.43 -2.146 1 93.38 91 SER A O 1
ATOM 731 N N . SER A 1 92 ? -12.539 -14.578 -1.775 1 94 92 SER A N 1
ATOM 732 C CA . SER A 1 92 ? -13.547 -14.312 -0.752 1 94 92 SER A CA 1
ATOM 733 C C . SER A 1 92 ? -12.93 -13.648 0.472 1 94 92 SER A C 1
ATOM 735 O O . SER A 1 92 ? -13.5 -12.703 1.026 1 94 92 SER A O 1
ATOM 737 N N . LYS A 1 93 ? -11.82 -14.148 0.866 1 94.06 93 LYS A N 1
ATOM 738 C CA . LYS A 1 93 ? -11.109 -13.562 2 1 94.06 93 LYS A CA 1
ATOM 739 C C . LYS A 1 93 ? -10.734 -12.109 1.726 1 94.06 93 LYS A C 1
ATOM 741 O O . LYS A 1 93 ? -10.93 -11.242 2.58 1 94.06 93 LYS A O 1
ATOM 746 N N . LEU A 1 94 ? -10.227 -11.828 0.528 1 92.25 94 LEU A N 1
ATOM 747 C CA . LEU A 1 94 ? -9.828 -10.477 0.154 1 92.25 94 LEU A CA 1
ATOM 748 C C . LEU A 1 94 ? -11.039 -9.547 0.122 1 92.25 94 LEU A C 1
ATOM 750 O O . LEU A 1 94 ? -10.961 -8.398 0.564 1 92.25 94 LEU A O 1
ATOM 754 N N . ALA A 1 95 ? -12.117 -10.031 -0.381 1 90 95 ALA A N 1
ATOM 755 C CA . ALA A 1 95 ? -13.344 -9.242 -0.427 1 90 95 ALA A CA 1
ATOM 756 C C . ALA A 1 95 ? -13.82 -8.891 0.979 1 90 95 ALA A C 1
ATOM 758 O O . ALA A 1 95 ? -14.25 -7.762 1.234 1 90 95 ALA A O 1
ATOM 759 N N . SER A 1 96 ? -13.734 -9.859 1.854 1 91.62 96 SER A N 1
ATOM 760 C CA . SER A 1 96 ? -14.141 -9.641 3.24 1 91.62 96 SER A CA 1
ATOM 761 C C . SER A 1 96 ? -13.242 -8.609 3.922 1 91.62 96 SER A C 1
ATOM 763 O O . SER A 1 96 ? -13.734 -7.723 4.621 1 91.62 96 SER A O 1
ATOM 765 N N . GLN A 1 97 ? -11.992 -8.727 3.684 1 89.75 97 GLN A N 1
ATOM 766 C CA . GLN A 1 97 ? -11.039 -7.777 4.254 1 89.75 97 GLN A CA 1
ATOM 767 C C . GLN A 1 97 ? -11.289 -6.363 3.729 1 89.75 97 GLN A C 1
ATOM 769 O O . GLN A 1 97 ? -11.258 -5.398 4.492 1 89.75 97 GLN A O 1
ATOM 774 N N . LYS A 1 98 ? -11.453 -6.289 2.461 1 90.44 98 LYS A N 1
ATOM 775 C CA . LYS A 1 98 ? -11.734 -4.996 1.846 1 90.44 98 LYS A CA 1
ATOM 776 C C . LYS A 1 98 ? -12.992 -4.367 2.439 1 90.44 98 LYS A C 1
ATOM 778 O O . LYS A 1 98 ? -13.016 -3.17 2.727 1 90.44 98 LYS A O 1
ATOM 783 N N . LYS A 1 99 ? -13.992 -5.148 2.578 1 92.06 99 LYS A N 1
ATOM 784 C CA . LYS A 1 99 ? -15.242 -4.68 3.164 1 92.06 99 LYS A CA 1
ATOM 785 C C . LYS A 1 99 ? -15.039 -4.215 4.602 1 92.06 99 LYS A C 1
ATOM 787 O O . LYS A 1 99 ? -15.539 -3.156 4.996 1 92.06 99 LYS A O 1
ATOM 792 N N . GLU A 1 100 ? -14.336 -4.988 5.367 1 89.81 100 GLU A N 1
ATOM 793 C CA . GLU A 1 100 ? -14.055 -4.652 6.762 1 89.81 100 GLU A CA 1
ATOM 794 C C . GLU A 1 100 ? -13.297 -3.336 6.871 1 89.81 100 GLU A C 1
ATOM 796 O O . GLU A 1 100 ? -13.602 -2.506 7.73 1 89.81 100 GLU A O 1
ATOM 801 N N . PHE A 1 101 ? -12.398 -3.164 6.012 1 87.94 101 PHE A N 1
ATOM 802 C CA . PHE A 1 101 ? -11.633 -1.927 6 1 87.94 101 PHE A CA 1
ATOM 803 C C . PHE A 1 101 ? -12.516 -0.742 5.625 1 87.94 101 PHE A C 1
ATOM 805 O O . PHE A 1 101 ? -12.438 0.316 6.254 1 87.94 101 PHE A O 1
ATOM 812 N N . ALA A 1 102 ? -13.266 -0.931 4.602 1 90.56 102 ALA A N 1
ATOM 813 C CA . ALA A 1 102 ? -14.164 0.131 4.164 1 90.56 102 ALA A CA 1
ATOM 814 C C . ALA A 1 102 ? -15.133 0.521 5.277 1 90.56 102 ALA A C 1
ATOM 816 O O . ALA A 1 102 ? -15.383 1.708 5.504 1 90.56 102 ALA A O 1
ATOM 817 N N . ILE A 1 103 ? -15.602 -0.444 5.965 1 93.31 103 ILE A N 1
ATOM 818 C CA . ILE A 1 103 ? -16.531 -0.2 7.062 1 93.31 103 ILE A CA 1
ATOM 819 C C . ILE A 1 103 ? -15.812 0.56 8.18 1 93.31 103 ILE A C 1
ATOM 821 O O . ILE A 1 103 ? -16.344 1.541 8.711 1 93.31 103 ILE A O 1
ATOM 825 N N . SER A 1 104 ? -14.648 0.119 8.539 1 90.06 104 SER A N 1
ATOM 826 C CA . SER A 1 104 ? -13.867 0.775 9.586 1 90.06 104 SER A CA 1
ATOM 827 C C . SER A 1 104 ? -13.594 2.234 9.234 1 90.06 104 SER A C 1
ATOM 829 O O . SER A 1 104 ? -13.781 3.121 10.07 1 90.06 104 SER A O 1
ATOM 831 N N . THR A 1 105 ? -13.219 2.43 8.016 1 88.38 105 THR A N 1
ATOM 832 C CA . THR A 1 105 ? -12.945 3.783 7.543 1 88.38 105 THR A CA 1
ATOM 833 C C . THR A 1 105 ? -14.211 4.633 7.582 1 88.38 105 THR A C 1
ATOM 835 O O . THR A 1 105 ? -14.18 5.781 8.031 1 88.38 105 THR A O 1
ATOM 838 N N . ALA A 1 106 ? -15.281 4.062 7.164 1 91.75 106 ALA A N 1
ATOM 839 C CA . ALA A 1 106 ? -16.547 4.777 7.117 1 91.75 106 ALA A CA 1
ATOM 840 C C . ALA A 1 106 ? -17.047 5.109 8.523 1 91.75 106 ALA A C 1
ATOM 842 O O . ALA A 1 106 ? -17.609 6.184 8.758 1 91.75 106 ALA A O 1
ATOM 843 N N . LEU A 1 107 ? -16.859 4.223 9.453 1 93.88 107 LEU A N 1
ATOM 844 C CA . LEU A 1 107 ? -17.25 4.469 10.836 1 93.88 107 LEU A CA 1
ATOM 845 C C . LEU A 1 107 ? -16.453 5.629 11.422 1 93.88 107 LEU A C 1
ATOM 847 O O . LEU A 1 107 ? -17.031 6.5 12.094 1 93.88 107 LEU A O 1
ATOM 851 N N . SER A 1 108 ? -15.188 5.609 11.156 1 89.5 108 SER A N 1
ATOM 852 C CA . SER A 1 108 ? -14.344 6.703 11.625 1 89.5 108 SER A CA 1
ATOM 853 C C . SER A 1 108 ? -14.797 8.039 11.039 1 89.5 108 SER A C 1
ATOM 855 O O . SER A 1 108 ? -14.883 9.039 11.758 1 89.5 108 SER A O 1
ATOM 857 N N . LYS A 1 109 ? -15.164 8.047 9.82 1 88.12 109 LYS A N 1
ATOM 858 C CA . LYS A 1 109 ? -15.633 9.258 9.148 1 88.12 109 LYS A CA 1
ATOM 859 C C . LYS A 1 109 ? -16.969 9.711 9.703 1 88.12 109 LYS A C 1
ATOM 861 O O . LYS A 1 109 ? -17.266 10.906 9.719 1 88.12 109 LYS A O 1
ATOM 866 N N . ALA A 1 110 ? -17.672 8.781 10.102 1 92.44 110 ALA A N 1
ATOM 867 C CA . ALA A 1 110 ? -19 9.078 10.648 1 92.44 110 ALA A CA 1
ATOM 868 C C . ALA A 1 110 ? -18.906 9.578 12.086 1 92.44 110 ALA A C 1
ATOM 870 O O . ALA A 1 110 ? -19.906 9.961 12.688 1 92.44 110 ALA A O 1
ATOM 871 N N . GLY A 1 111 ? -17.781 9.523 12.664 1 90.75 111 GLY A N 1
ATOM 872 C CA . GLY A 1 111 ? -17.578 10.094 13.984 1 90.75 111 GLY A CA 1
ATOM 873 C C . GLY A 1 111 ? -17.625 9.07 15.102 1 90.75 111 GLY A C 1
ATOM 874 O O . GLY A 1 111 ? -17.859 9.406 16.266 1 90.75 111 GLY A O 1
ATOM 875 N N . ALA A 1 112 ? -17.406 7.77 14.75 1 94.44 112 ALA A N 1
ATOM 876 C CA . ALA A 1 112 ? -17.359 6.746 15.797 1 94.44 112 ALA A CA 1
ATOM 877 C C . ALA A 1 112 ? -16.188 6.996 16.75 1 94.44 112 ALA A C 1
ATOM 879 O O . ALA A 1 112 ? -15.078 7.301 16.312 1 94.44 112 ALA A O 1
ATOM 880 N N . LEU A 1 113 ? -16.484 6.895 18.031 1 90.88 113 LEU A N 1
ATOM 881 C CA . LEU A 1 113 ? -15.438 7.098 19.031 1 90.88 113 LEU A CA 1
ATOM 882 C C . LEU A 1 113 ? -14.492 5.902 19.078 1 90.88 113 LEU A C 1
ATOM 884 O O . LEU A 1 113 ? -13.297 6.062 19.328 1 90.88 113 LEU A O 1
ATOM 888 N N . GLU A 1 114 ? -15.102 4.742 18.938 1 92 114 GLU A N 1
ATOM 889 C CA . GLU A 1 114 ? -14.398 3.467 18.844 1 92 114 GLU A CA 1
ATOM 890 C C . GLU A 1 114 ? -15.086 2.518 17.875 1 92 114 GLU A C 1
ATOM 892 O O . GLU A 1 114 ? -16.172 2.016 18.156 1 92 114 GLU A O 1
ATOM 897 N N . ASN A 1 115 ? -14.414 2.27 16.797 1 92.5 115 ASN A N 1
ATOM 898 C CA . ASN A 1 115 ? -15.039 1.484 15.742 1 92.5 115 ASN A CA 1
ATOM 899 C C . ASN A 1 115 ? -15.461 0.105 16.234 1 92.5 115 ASN A C 1
ATOM 901 O O . ASN A 1 115 ? -16.547 -0.374 15.906 1 92.5 115 ASN A O 1
ATOM 905 N N . LYS A 1 116 ? -14.57 -0.507 17.062 1 92.81 116 LYS A N 1
ATOM 906 C CA . LYS A 1 116 ? -14.852 -1.849 17.562 1 92.81 116 LYS A CA 1
ATOM 907 C C . LYS A 1 116 ? -16.141 -1.866 18.375 1 92.81 116 LYS A C 1
ATOM 909 O O . LYS A 1 116 ? -16.859 -2.869 18.406 1 92.81 116 LYS A O 1
ATOM 914 N N . ALA A 1 117 ? -16.453 -0.767 19 1 94.19 117 ALA A N 1
ATOM 915 C CA . ALA A 1 117 ? -17.641 -0.662 19.828 1 94.19 117 ALA A CA 1
ATOM 916 C C . ALA A 1 117 ? -18.891 -0.499 18.984 1 94.19 117 ALA A C 1
ATOM 918 O O . ALA A 1 117 ? -19.984 -0.901 19.391 1 94.19 117 ALA A O 1
ATOM 919 N N . VAL A 1 118 ? -18.734 0.033 17.844 1 96.19 118 VAL A N 1
ATOM 920 C CA . VAL A 1 118 ? -19.891 0.344 17.016 1 96.19 118 VAL A CA 1
ATOM 921 C C . VAL A 1 118 ? -20.188 -0.829 16.078 1 96.19 118 VAL A C 1
ATOM 923 O O . VAL A 1 118 ? -21.344 -1.056 15.695 1 96.19 118 VAL A O 1
ATOM 926 N N . LEU A 1 119 ? -19.203 -1.639 15.789 1 94.69 119 LEU A N 1
ATOM 927 C CA . LEU A 1 119 ? -19.266 -2.678 14.766 1 94.69 119 LEU A CA 1
ATOM 928 C C . LEU A 1 119 ? -20.391 -3.662 15.055 1 94.69 119 LEU A C 1
ATOM 930 O O . LEU A 1 119 ? -21.109 -4.09 14.148 1 94.69 119 LEU A O 1
ATOM 934 N N . PRO A 1 120 ? -20.562 -4.016 16.312 1 95 120 PRO A N 1
ATOM 935 C CA . PRO A 1 120 ? -21.625 -4.996 16.609 1 95 120 PRO A CA 1
ATOM 936 C C . PRO A 1 120 ? -23.016 -4.504 16.219 1 95 120 PRO A C 1
ATOM 938 O O . PRO A 1 120 ? -23.938 -5.305 16.109 1 95 120 PRO A O 1
ATOM 941 N N . PHE A 1 121 ? -23.125 -3.219 16.031 1 95 121 PHE A N 1
ATOM 942 C CA . PHE A 1 121 ? -24.438 -2.648 15.734 1 95 121 PHE A CA 1
ATOM 943 C C . PHE A 1 121 ? -24.609 -2.422 14.234 1 95 121 PHE A C 1
ATOM 945 O O . PHE A 1 121 ? -25.625 -1.878 13.789 1 95 121 PHE A O 1
ATOM 952 N N . ILE A 1 122 ? -23.625 -2.814 13.469 1 96.06 122 ILE A N 1
ATOM 953 C CA . ILE A 1 122 ? -23.672 -2.742 12.016 1 96.06 122 ILE A CA 1
ATOM 954 C C . ILE A 1 122 ? -24.031 -4.113 11.445 1 96.06 122 ILE A C 1
ATOM 956 O O . ILE A 1 122 ? -23.297 -5.086 11.641 1 96.06 122 ILE A O 1
ATOM 960 N N . ASP A 1 123 ? -25.141 -4.227 10.758 1 96 123 ASP A N 1
ATOM 961 C CA . ASP A 1 123 ? -25.484 -5.465 10.062 1 96 123 ASP A CA 1
ATOM 962 C C . ASP A 1 123 ? -24.703 -5.594 8.758 1 96 123 ASP A C 1
ATOM 964 O O . ASP A 1 123 ? -25.172 -5.156 7.703 1 96 123 ASP A O 1
ATOM 968 N N . THR A 1 124 ? -23.625 -6.258 8.836 1 92.69 124 THR A N 1
ATOM 969 C CA . THR A 1 124 ? -22.688 -6.324 7.719 1 92.69 124 THR A CA 1
ATOM 970 C C . THR A 1 124 ? -23.297 -7.113 6.559 1 92.69 124 THR A C 1
ATOM 972 O O . THR A 1 124 ? -22.812 -7.02 5.426 1 92.69 124 THR A O 1
ATOM 975 N N . ASN A 1 125 ? -24.344 -7.879 6.816 1 94.19 125 ASN A N 1
ATOM 976 C CA . ASN A 1 125 ? -25 -8.617 5.742 1 94.19 125 ASN A CA 1
ATOM 977 C C . ASN A 1 125 ? -25.766 -7.688 4.812 1 94.19 125 ASN A C 1
ATOM 979 O O . ASN A 1 125 ? -26.094 -8.055 3.68 1 94.19 125 ASN A O 1
ATOM 983 N N . LYS A 1 126 ? -26.047 -6.484 5.277 1 94.88 126 LYS A N 1
ATOM 984 C CA . LYS A 1 126 ? -26.781 -5.496 4.488 1 94.88 126 LYS A CA 1
ATOM 985 C C . LYS A 1 126 ? -25.828 -4.48 3.861 1 94.88 126 LYS A C 1
ATOM 987 O O . LYS A 1 126 ? -26.266 -3.48 3.291 1 94.88 126 LYS A O 1
ATOM 992 N N . VAL A 1 127 ? -24.562 -4.762 4.082 1 95.44 127 VAL A N 1
ATOM 993 C CA . VAL A 1 127 ? -23.547 -3.85 3.566 1 95.44 127 VAL A CA 1
ATOM 994 C C . VAL A 1 127 ? -22.719 -4.559 2.504 1 95.44 127 VAL A C 1
ATOM 996 O O . VAL A 1 127 ? -22.297 -5.703 2.695 1 95.44 127 VAL A O 1
ATOM 999 N N . SER A 1 128 ? -22.547 -3.934 1.363 1 94.31 128 SER A N 1
ATOM 1000 C CA . SER A 1 128 ? -21.703 -4.477 0.302 1 94.31 128 SER A CA 1
ATOM 1001 C C . SER A 1 128 ? -20.797 -3.402 -0.295 1 94.31 128 SER A C 1
ATOM 1003 O O . SER A 1 128 ? -20.906 -2.229 0.069 1 94.31 128 SER A O 1
ATOM 1005 N N . LEU A 1 129 ? -19.844 -3.861 -1.108 1 91.56 129 LEU A N 1
ATOM 1006 C CA . LEU A 1 129 ? -18.953 -2.955 -1.812 1 91.56 129 LEU A CA 1
ATOM 1007 C C . LEU A 1 129 ? -19.312 -2.869 -3.291 1 91.56 129 LEU A C 1
ATOM 1009 O O . LEU A 1 129 ? -19.641 -3.881 -3.912 1 91.56 129 LEU A O 1
ATOM 1013 N N . ASP A 1 130 ? -19.203 -1.641 -3.842 1 88.56 130 ASP A N 1
ATOM 1014 C CA . ASP A 1 130 ? -19.359 -1.508 -5.289 1 88.56 130 ASP A CA 1
ATOM 1015 C C . ASP A 1 130 ? -18.016 -1.646 -6 1 88.56 130 ASP A C 1
ATOM 1017 O O . ASP A 1 130 ? -17 -1.938 -5.367 1 88.56 130 ASP A O 1
ATOM 1021 N N . GLU A 1 131 ? -18.016 -1.447 -7.352 1 83.31 131 GLU A N 1
ATOM 1022 C CA . GLU A 1 131 ? -16.828 -1.646 -8.164 1 83.31 131 GLU A CA 1
ATOM 1023 C C . GLU A 1 131 ? -15.727 -0.651 -7.793 1 83.31 131 GLU A C 1
ATOM 1025 O O . GLU A 1 131 ? -14.547 -0.926 -7.98 1 83.31 131 GLU A O 1
ATOM 1030 N N . ASN A 1 132 ? -16.125 0.417 -7.137 1 82.12 132 ASN A N 1
ATOM 1031 C CA . ASN A 1 132 ? -15.18 1.476 -6.777 1 82.12 132 ASN A CA 1
ATOM 1032 C C . ASN A 1 132 ? -14.758 1.376 -5.312 1 82.12 132 ASN A C 1
ATOM 1034 O O . ASN A 1 132 ? -14.031 2.232 -4.816 1 82.12 132 ASN A O 1
ATOM 1038 N N . GLY A 1 133 ? -15.242 0.401 -4.645 1 82.69 133 GLY A N 1
ATOM 1039 C CA . GLY A 1 133 ? -14.867 0.192 -3.256 1 82.69 133 GLY A CA 1
ATOM 1040 C C . GLY A 1 133 ? -15.734 0.965 -2.281 1 82.69 133 GLY A C 1
ATOM 1041 O O . GLY A 1 133 ? -15.414 1.069 -1.098 1 82.69 133 GLY A O 1
ATOM 1042 N N . ASN A 1 134 ? -16.781 1.501 -2.826 1 89.12 134 ASN A N 1
ATOM 1043 C CA . ASN A 1 134 ? -17.703 2.227 -1.955 1 89.12 134 ASN A CA 1
ATOM 1044 C C . ASN A 1 134 ? -18.688 1.283 -1.275 1 89.12 134 ASN A C 1
ATOM 1046 O O . ASN A 1 134 ? -19.125 0.293 -1.87 1 89.12 134 ASN A O 1
ATOM 1050 N N . LEU A 1 135 ? -19.062 1.688 -0.057 1 94.81 135 LEU A N 1
ATOM 1051 C CA . LEU A 1 135 ? -19.984 0.861 0.708 1 94.81 135 LEU A CA 1
ATOM 1052 C C . LEU A 1 135 ? -21.422 1.119 0.278 1 94.81 135 LEU A C 1
ATOM 1054 O O . LEU A 1 135 ? -21.844 2.271 0.12 1 94.81 135 LEU A O 1
ATOM 1058 N N . ILE A 1 136 ? -22.188 0.08 0.038 1 94.69 136 ILE A N 1
ATOM 1059 C CA . ILE A 1 136 ? -23.609 0.129 -0.236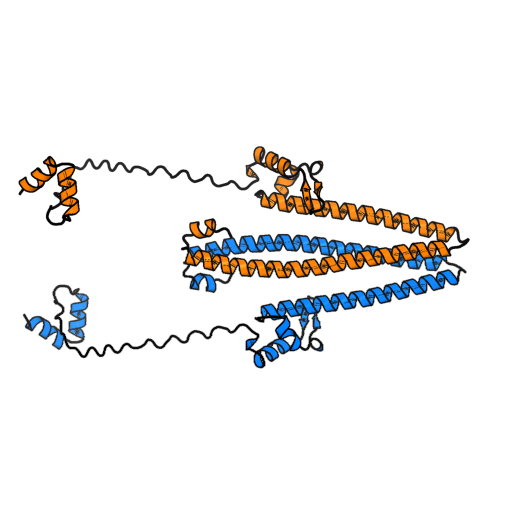 1 94.69 136 ILE A CA 1
ATOM 1060 C C . ILE A 1 136 ? -24.391 -0.396 0.971 1 94.69 136 ILE A C 1
ATOM 1062 O O . ILE A 1 136 ? -24.078 -1.47 1.493 1 94.69 136 ILE A O 1
ATOM 1066 N N . GLY A 1 137 ? -25.375 0.441 1.409 1 94.88 137 GLY A N 1
ATOM 1067 C CA . GLY A 1 137 ? -26.219 0.017 2.516 1 94.88 137 GLY A CA 1
ATOM 1068 C C . GLY A 1 137 ? -25.641 0.367 3.875 1 94.88 137 GLY A C 1
ATOM 1069 O O . GLY A 1 137 ? -26.203 -0.008 4.906 1 94.88 137 GLY A O 1
ATOM 1070 N N . PHE A 1 138 ? -24.484 0.998 3.928 1 96.5 138 PHE A N 1
ATOM 1071 C CA . PHE A 1 138 ? -23.781 1.294 5.168 1 96.5 138 PHE A CA 1
ATOM 1072 C C . PHE A 1 138 ? -24.406 2.484 5.879 1 96.5 138 PHE A C 1
ATOM 1074 O O . PHE A 1 138 ? -24.562 2.471 7.102 1 96.5 138 PHE A O 1
ATOM 1081 N N . GLN A 1 139 ? -24.797 3.52 5.109 1 94.94 139 GLN A N 1
ATOM 1082 C CA . GLN A 1 139 ? -25.281 4.766 5.699 1 94.94 139 GLN A CA 1
ATOM 1083 C C . GLN A 1 139 ? -26.5 4.523 6.57 1 94.94 139 GLN A C 1
ATOM 1085 O O . GLN A 1 139 ? -26.609 5.07 7.668 1 94.94 139 GLN A O 1
ATOM 1090 N N . GLU A 1 140 ? -27.422 3.766 6.035 1 95.31 140 GLU A N 1
ATOM 1091 C CA . GLU A 1 140 ? -28.625 3.447 6.809 1 95.31 140 GLU A CA 1
ATOM 1092 C C . GLU A 1 140 ? -28.266 2.799 8.141 1 95.31 140 GLU A C 1
ATOM 1094 O O . GLU A 1 140 ? -28.891 3.072 9.164 1 95.31 140 GLU A O 1
ATOM 1099 N N . GLN A 1 141 ? -27.234 1.958 8.141 1 96.06 141 GLN A N 1
ATOM 1100 C CA . GLN A 1 141 ? -26.781 1.267 9.344 1 96.06 141 GLN A CA 1
ATOM 1101 C C . GLN A 1 141 ? -26.188 2.244 10.352 1 96.06 141 GLN A C 1
ATOM 1103 O O . GLN A 1 141 ? -26.484 2.176 11.547 1 96.06 141 GLN A O 1
ATOM 1108 N N . VAL A 1 142 ? -25.422 3.111 9.867 1 95.75 142 VAL A N 1
ATOM 1109 C CA . VAL A 1 142 ? -24.75 4.074 10.742 1 95.75 142 VAL A CA 1
ATOM 1110 C C . VAL A 1 142 ? -25.781 5.039 11.328 1 95.75 142 VAL A C 1
ATOM 1112 O O . VAL A 1 142 ? -25.703 5.395 12.508 1 95.75 142 VAL A O 1
ATOM 1115 N N . ASP A 1 143 ? -26.703 5.457 10.523 1 95.56 143 ASP A N 1
ATOM 1116 C CA . ASP A 1 143 ? -27.766 6.34 11.016 1 95.56 143 ASP A CA 1
ATOM 1117 C C . ASP A 1 143 ? -28.562 5.68 12.141 1 95.56 143 ASP A C 1
ATOM 1119 O O . ASP A 1 143 ? -28.859 6.316 13.148 1 95.56 143 ASP A O 1
ATOM 1123 N N . ALA A 1 144 ? -28.859 4.477 11.945 1 95.88 144 ALA A N 1
ATOM 1124 C CA . ALA A 1 144 ? -29.562 3.721 12.969 1 95.88 144 ALA A CA 1
ATOM 1125 C C . ALA A 1 144 ? -28.734 3.605 14.242 1 95.88 144 ALA A C 1
ATOM 1127 O O . ALA A 1 144 ? -29.25 3.779 15.352 1 95.88 144 ALA A O 1
ATOM 1128 N N . ALA A 1 145 ? -27.469 3.32 14.133 1 95.94 145 ALA A N 1
ATOM 1129 C CA . ALA A 1 145 ? -26.578 3.209 15.281 1 95.94 145 ALA A CA 1
ATOM 1130 C C . ALA A 1 145 ? -26.469 4.535 16.031 1 95.94 145 ALA A C 1
ATOM 1132 O O . ALA A 1 145 ? -26.438 4.559 17.266 1 95.94 145 ALA A O 1
ATOM 1133 N N . LYS A 1 146 ? -26.469 5.551 15.281 1 95.12 146 LYS A N 1
ATOM 1134 C CA . LYS A 1 146 ? -26.406 6.875 15.898 1 95.12 146 LYS A CA 1
ATOM 1135 C C . LYS A 1 146 ? -27.672 7.18 16.688 1 95.12 146 LYS A C 1
ATOM 1137 O O . LYS A 1 146 ? -27.609 7.777 17.766 1 95.12 146 LYS A O 1
ATOM 1142 N N . GLN A 1 147 ? -28.766 6.836 16.156 1 95.25 147 GLN A N 1
ATOM 1143 C CA . GLN A 1 147 ? -30.047 7.074 16.797 1 95.25 147 GLN A CA 1
ATOM 1144 C C . GLN A 1 147 ? -30.156 6.285 18.094 1 95.25 147 GLN A C 1
ATOM 1146 O O . GLN A 1 147 ? -30.609 6.816 19.109 1 95.25 147 GLN A O 1
ATOM 1151 N N . ASP A 1 148 ? -29.656 5.059 18.078 1 95.38 148 ASP A N 1
ATOM 1152 C CA . ASP A 1 148 ? -29.844 4.156 19.203 1 95.38 148 ASP A CA 1
ATOM 1153 C C . ASP A 1 148 ? -28.688 4.273 20.203 1 95.38 148 ASP A C 1
ATOM 1155 O O . ASP A 1 148 ? -28.875 4.039 21.391 1 95.38 148 ASP A O 1
ATOM 1159 N N . TYR A 1 149 ? -27.547 4.531 19.688 1 95.31 149 TYR A N 1
ATOM 1160 C CA . TYR A 1 149 ? -26.344 4.527 20.5 1 95.31 149 TYR A CA 1
ATOM 1161 C C . TYR A 1 149 ? -25.484 5.762 20.234 1 95.31 149 TYR A C 1
ATOM 1163 O O . TYR A 1 149 ? -24.281 5.66 20.047 1 95.31 149 TYR A O 1
ATOM 1171 N N . GLY A 1 150 ? -26.031 6.934 20.219 1 93.94 150 GLY A N 1
ATOM 1172 C CA . GLY A 1 150 ? -25.406 8.203 19.906 1 93.94 150 GLY A CA 1
ATOM 1173 C C . GLY A 1 150 ? -24.172 8.477 20.734 1 93.94 150 GLY A C 1
ATOM 1174 O O . GLY A 1 150 ? -23.234 9.148 20.266 1 93.94 150 GLY A O 1
ATOM 1175 N N . PHE A 1 151 ? -24.094 7.902 21.875 1 94.62 151 PHE A N 1
ATOM 1176 C CA . PHE A 1 151 ? -23 8.156 22.797 1 94.62 151 PHE A CA 1
ATOM 1177 C C . PHE A 1 151 ? -21.719 7.516 22.297 1 94.62 151 PHE A C 1
ATOM 1179 O O . PHE A 1 151 ? -20.625 7.824 22.797 1 94.62 151 PHE A O 1
ATOM 1186 N N . LEU A 1 152 ? -21.875 6.617 21.312 1 95.75 152 LEU A N 1
ATOM 1187 C CA . LEU A 1 152 ? -20.703 5.973 20.734 1 95.75 152 LEU A CA 1
ATOM 1188 C C . LEU A 1 152 ? -20.109 6.84 19.641 1 95.75 152 LEU A C 1
ATOM 1190 O O . LEU A 1 152 ? -19.062 6.488 19.062 1 95.75 152 LEU A O 1
ATOM 1194 N N . PHE A 1 153 ? -20.688 8.047 19.375 1 95.88 153 PHE A N 1
ATOM 1195 C CA . PHE A 1 153 ? -20.266 8.922 18.281 1 95.88 153 PHE A CA 1
ATOM 1196 C C . PHE A 1 153 ? -19.938 10.312 18.812 1 95.88 153 PHE A C 1
ATOM 1198 O O . PHE A 1 153 ? -20.438 10.719 19.859 1 95.88 153 PHE A O 1
ATOM 1205 N N . LYS A 1 154 ? -19.078 10.93 18.109 1 90 154 LYS A N 1
ATOM 1206 C CA . LYS A 1 154 ? -18.75 12.305 18.453 1 90 154 LYS A CA 1
ATOM 1207 C C . LYS A 1 154 ? -20 13.188 18.469 1 90 154 LYS A C 1
ATOM 1209 O O . LYS A 1 154 ? -20.828 13.094 17.562 1 90 154 LYS A O 1
ATOM 1214 N N . GLN A 1 155 ? -20.078 13.891 19.609 1 81.5 155 GLN A N 1
ATOM 1215 C CA . GLN A 1 155 ? -21.219 14.789 19.766 1 81.5 155 GLN A CA 1
ATOM 1216 C C . GLN A 1 155 ? -20.875 16.203 19.312 1 81.5 155 GLN A C 1
ATOM 1218 O O . GLN A 1 155 ? -19.734 16.656 19.5 1 81.5 155 GLN A O 1
ATOM 1223 N N . ASP A 1 156 ? -21.5 16.609 18.172 1 63.12 156 ASP A N 1
ATOM 1224 C CA . ASP A 1 156 ? -21.312 18.031 17.875 1 63.12 156 ASP A CA 1
ATOM 1225 C C . ASP A 1 156 ? -21.562 18.891 19.109 1 63.12 156 ASP A C 1
ATOM 1227 O O . ASP A 1 156 ? -22.484 18.641 19.875 1 63.12 156 ASP A O 1
ATOM 1231 N N . LYS A 1 157 ? -20.578 19.266 19.781 1 57.41 157 LYS A N 1
ATOM 1232 C CA . LYS A 1 157 ? -20.812 20.188 20.891 1 57.41 157 LYS A CA 1
ATOM 1233 C C . LYS A 1 157 ? -22.031 21.062 20.641 1 57.41 157 LYS A C 1
ATOM 1235 O O . LYS A 1 157 ? -22.188 21.641 19.562 1 57.41 157 LYS A O 1
ATOM 1240 N N . PRO A 1 158 ? -23.031 20.875 21.312 1 52.28 158 PRO A N 1
ATOM 1241 C CA . PRO A 1 158 ? -24.094 21.875 21.172 1 52.28 158 PRO A CA 1
ATOM 1242 C C . PRO A 1 158 ? -23.547 23.297 21.031 1 52.28 158 PRO A C 1
ATOM 1244 O O . PRO A 1 158 ? -22.531 23.641 21.625 1 52.28 158 PRO A O 1
ATOM 1247 N N . LYS A 1 159 ? -23.75 23.969 19.891 1 47.22 159 LYS A N 1
ATOM 1248 C CA . LYS A 1 159 ? -23.5 25.406 19.875 1 47.22 159 LYS A CA 1
ATOM 1249 C C . LYS A 1 159 ? -23.766 26.031 21.234 1 47.22 159 LYS A C 1
ATOM 1251 O O . LYS A 1 159 ? -24.859 25.875 21.797 1 47.22 159 LYS A O 1
ATOM 1256 N N . GLU A 1 160 ? -22.797 26.047 22.094 1 47.09 160 GLU A N 1
ATOM 1257 C CA . GLU A 1 160 ? -23.031 26.797 23.328 1 47.09 160 GLU A CA 1
ATOM 1258 C C . GLU A 1 160 ? -24.125 27.844 23.125 1 47.09 160 GLU A C 1
ATOM 1260 O O . GLU A 1 160 ? -24.031 28.703 22.234 1 47.09 160 GLU A O 1
ATOM 1265 N N . GLU A 1 161 ? -25.312 27.516 23.344 1 47.97 161 GLU A N 1
ATOM 1266 C CA . GLU A 1 161 ? -26.25 28.641 23.422 1 47.97 161 GLU A CA 1
ATOM 1267 C C . GLU A 1 161 ? -25.609 29.859 24.078 1 47.97 161 GLU A C 1
ATOM 1269 O O . GLU A 1 161 ? -24.875 29.719 25.062 1 47.97 161 GLU A O 1
ATOM 1274 N N . PRO A 1 162 ? -25.375 30.906 23.391 1 46.97 162 PRO A N 1
ATOM 1275 C CA . PRO A 1 162 ? -24.828 32.094 24.094 1 46.97 162 PRO A CA 1
ATOM 1276 C C . PRO A 1 162 ? -25.328 32.188 25.531 1 46.97 162 PRO A C 1
ATOM 1278 O O . PRO A 1 162 ? -26.531 32.031 25.797 1 46.97 162 PRO A O 1
ATOM 1281 N N . LYS A 1 163 ? -24.594 31.688 26.453 1 48.09 163 LYS A N 1
ATOM 1282 C CA . LYS A 1 163 ? -24.984 31.984 27.828 1 48.09 163 LYS A CA 1
ATOM 1283 C C . LYS A 1 163 ? -25.766 33.281 27.906 1 48.09 163 LYS A C 1
ATOM 1285 O O . LYS A 1 163 ? -25.422 34.281 27.234 1 48.09 163 LYS A O 1
ATOM 1290 N N . PRO A 1 164 ? -26.984 33.219 28.266 1 45.12 164 PRO A N 1
ATOM 1291 C CA . PRO A 1 164 ? -27.656 34.5 28.438 1 45.12 164 PRO A CA 1
ATOM 1292 C C . PRO A 1 164 ? -26.781 35.531 29.141 1 45.12 164 PRO A C 1
ATOM 1294 O O . PRO A 1 164 ? -26.078 35.219 30.094 1 45.12 164 PRO A O 1
ATOM 1297 N N . ALA A 1 165 ? -26.312 36.469 28.438 1 40.16 165 ALA A N 1
ATOM 1298 C CA . ALA A 1 165 ? -25.641 37.594 29.062 1 40.16 165 ALA A CA 1
ATOM 1299 C C . ALA A 1 165 ? -26.281 37.938 30.406 1 40.16 165 ALA A C 1
ATOM 1301 O O . ALA A 1 165 ? -27.5 38.125 30.5 1 40.16 165 ALA A O 1
ATOM 1302 N N . THR A 1 166 ? -25.875 37.312 31.438 1 41.5 166 THR A N 1
ATOM 1303 C CA . THR A 1 166 ? -26.312 37.844 32.719 1 41.5 166 THR A CA 1
ATOM 1304 C C . THR A 1 166 ? -26.469 39.375 32.625 1 41.5 166 THR A C 1
ATOM 1306 O O . THR A 1 166 ? -25.516 40.094 32.281 1 41.5 166 THR A O 1
ATOM 1309 N N . HIS A 1 167 ? -27.609 39.75 32.156 1 38.12 167 HIS A N 1
ATOM 1310 C CA . HIS A 1 167 ? -27.922 41.156 32.406 1 38.12 167 HIS A CA 1
ATOM 1311 C C . HIS A 1 167 ? -27.594 41.562 33.844 1 38.12 167 HIS A C 1
ATOM 1313 O O . HIS A 1 167 ? -28.219 41.094 34.781 1 38.12 167 HIS A O 1
ATOM 1319 N N . VAL A 1 168 ? -26.312 41.625 34.125 1 37.69 168 VAL A N 1
ATOM 1320 C CA . VAL A 1 168 ? -26.031 42.344 35.375 1 37.69 168 VAL A CA 1
ATOM 1321 C C . VAL A 1 168 ? -26.922 43.594 35.438 1 37.69 168 VAL A C 1
ATOM 1323 O O . VAL A 1 168 ? -26.797 44.5 34.594 1 37.69 168 VAL A O 1
ATOM 1326 N N . VAL A 1 169 ? -28.156 43.406 35.75 1 34.44 169 VAL A N 1
ATOM 1327 C CA . VAL A 1 169 ? -28.906 44.562 36.219 1 34.44 169 VAL A CA 1
ATOM 1328 C C . VAL A 1 169 ? -28.172 45.25 37.344 1 34.44 169 VAL A C 1
ATOM 1330 O O . VAL A 1 169 ? -27.938 44.625 38.406 1 34.44 169 VAL A O 1
ATOM 1333 N N . VAL A 1 170 ? -27.109 45.938 36.969 1 33.62 170 VAL A N 1
ATOM 1334 C CA . VAL A 1 170 ? -26.609 46.938 37.906 1 33.62 170 VAL A CA 1
ATOM 1335 C C . VAL A 1 170 ? -27.781 47.688 38.5 1 33.62 170 VAL A C 1
ATOM 1337 O O . VAL A 1 170 ? -28.5 48.406 37.812 1 33.62 170 VAL A O 1
ATOM 1340 N N . SER A 1 171 ? -28.578 47.031 39.188 1 33.66 171 SER A N 1
ATOM 1341 C CA . SER A 1 171 ? -29.422 47.844 40.062 1 33.66 171 SER A CA 1
ATOM 1342 C C . SER A 1 171 ? -28.625 48.938 40.719 1 33.66 171 SER A C 1
ATOM 1344 O O . SER A 1 171 ? -27.766 48.656 41.562 1 33.66 171 SER A O 1
ATOM 1346 N N . GLY A 1 172 ? -28.094 49.781 39.812 1 32.22 172 GLY A N 1
ATOM 1347 C CA . GLY A 1 172 ? -27.484 51.062 40.188 1 32.22 172 GLY A CA 1
ATOM 1348 C C . GLY A 1 172 ? -28.297 51.812 41.219 1 32.22 172 GLY A C 1
ATOM 1349 O O . GLY A 1 172 ? -28.5 53.031 41.094 1 32.22 172 GLY A O 1
ATOM 1350 N N . ASN A 1 173 ? -29.219 51.219 41.906 1 30.81 173 ASN A N 1
ATOM 1351 C CA . ASN A 1 173 ? -29.891 52.312 42.562 1 30.81 173 ASN A CA 1
ATOM 1352 C C . ASN A 1 173 ? -28.906 53.281 43.25 1 30.81 173 ASN A C 1
ATOM 1354 O O . ASN A 1 173 ? -29.297 54.219 43.938 1 30.81 173 ASN A O 1
ATOM 1358 N N . GLY A 1 174 ? -27.641 52.844 43.5 1 32.66 174 GLY A N 1
ATOM 1359 C CA . GLY A 1 174 ? -27.094 53.906 44.344 1 32.66 174 GLY A CA 1
ATOM 1360 C C . GLY A 1 174 ? -26.781 55.188 43.562 1 32.66 174 GLY A C 1
ATOM 1361 O O . GLY A 1 174 ? -26.172 55.125 42.5 1 32.66 174 GLY A O 1
ATOM 1362 N N . THR A 1 175 ? -27.641 56.219 43.375 1 32.06 175 THR A N 1
ATOM 1363 C CA . THR A 1 175 ? -27.719 57.594 42.844 1 32.06 175 THR A CA 1
ATOM 1364 C C . THR A 1 175 ? -26.406 58.312 43 1 32.06 175 THR A C 1
ATOM 1366 O O . THR A 1 175 ? -26.328 59.531 42.781 1 32.06 175 THR A O 1
ATOM 1369 N N . SER A 1 176 ? -25.172 57.844 43.062 1 34.44 176 SER A N 1
ATOM 1370 C CA . SER A 1 176 ? -24.203 58.906 43.219 1 34.44 176 SER A CA 1
ATOM 1371 C C . SER A 1 176 ? -23.984 59.688 41.938 1 34.44 176 SER A C 1
ATOM 1373 O O . SER A 1 176 ? -23.562 59.125 40.906 1 34.44 176 SER A O 1
ATOM 1375 N N . GLU A 1 177 ? -24.797 60.75 41.5 1 34.28 177 GLU A N 1
ATOM 1376 C CA . GLU A 1 177 ? -24.844 61.75 40.438 1 34.28 177 GLU A CA 1
ATOM 1377 C C . GLU A 1 177 ? -23.469 62.375 40.188 1 34.28 177 GLU A C 1
ATOM 1379 O O . GLU A 1 177 ? -22.969 63.125 41.031 1 34.28 177 GLU A O 1
ATOM 1384 N N . VAL A 1 178 ? -22.438 61.719 39.844 1 38.69 178 VAL A N 1
ATOM 1385 C CA . VAL A 1 178 ? -21.25 62.531 39.562 1 38.69 178 VAL A CA 1
ATOM 1386 C C . VAL A 1 178 ? -21.469 63.375 38.344 1 38.69 178 VAL A C 1
ATOM 1388 O O . VAL A 1 178 ? -21.875 62.875 37.281 1 38.69 178 VAL A O 1
ATOM 1391 N N . PRO A 1 179 ? -21.562 64.75 38.375 1 41.56 179 PRO A N 1
ATOM 1392 C CA . PRO A 1 179 ? -21.812 65.75 37.344 1 41.56 179 PRO A CA 1
ATOM 1393 C C . PRO A 1 179 ? -20.797 65.75 36.219 1 41.56 179 PRO A C 1
ATOM 1395 O O . PRO A 1 179 ? -19.594 65.75 36.469 1 41.56 179 PRO A O 1
ATOM 1398 N N . LYS A 1 180 ? -21.047 65.125 35.156 1 44.44 180 LYS A N 1
ATOM 1399 C CA . LYS A 1 180 ? -20.219 65.125 33.969 1 44.44 180 LYS A CA 1
ATOM 1400 C C . LYS A 1 180 ? -20.031 66.562 33.438 1 44.44 180 LYS A C 1
ATOM 1402 O O . LYS A 1 180 ? -21 67.312 33.344 1 44.44 180 LYS A O 1
ATOM 1407 N N . ASP A 1 181 ? -18.844 67.188 33.594 1 48.59 181 ASP A N 1
ATOM 1408 C CA . ASP A 1 181 ? -18.438 68.562 33.219 1 48.59 181 ASP A CA 1
ATOM 1409 C C . ASP A 1 181 ? -18.641 68.812 31.719 1 48.59 181 ASP A C 1
ATOM 1411 O O . ASP A 1 181 ? -18.203 68 30.891 1 48.59 181 ASP A O 1
ATOM 1415 N N . PRO A 1 182 ? -19.578 69.625 31.281 1 50.47 182 PRO A N 1
ATOM 1416 C CA . PRO A 1 182 ? -19.938 70.062 29.922 1 50.47 182 PRO A CA 1
ATOM 1417 C C . PRO A 1 182 ? -18.734 70.438 29.078 1 50.47 182 PRO A C 1
ATOM 1419 O O . PRO A 1 182 ? -18.844 70.562 27.859 1 50.47 182 PRO A O 1
ATOM 1422 N N . ALA A 1 183 ? -17.656 70.875 29.6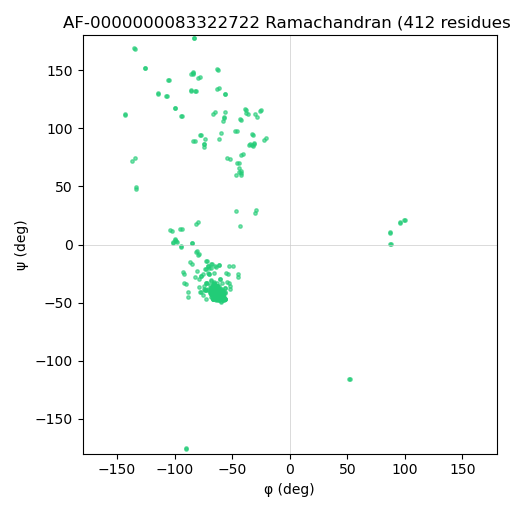09 1 56.09 183 ALA A N 1
ATOM 1423 C CA . ALA A 1 183 ? -16.578 71.562 28.891 1 56.09 183 ALA A CA 1
ATOM 1424 C C . ALA A 1 183 ? -15.906 70.562 27.891 1 56.09 183 ALA A C 1
ATOM 1426 O O . ALA A 1 183 ? -15.297 71 26.922 1 56.09 183 ALA A O 1
ATOM 1427 N N . ASN A 1 184 ? -15.938 69.312 28.062 1 57.44 184 ASN A N 1
ATOM 1428 C CA . ASN A 1 184 ? -15.164 68.438 27.188 1 57.44 184 ASN A CA 1
ATOM 1429 C C . ASN A 1 184 ? -16.047 67.75 26.172 1 57.44 184 ASN A C 1
ATOM 1431 O O . ASN A 1 184 ? -15.68 66.688 25.625 1 57.44 184 ASN A O 1
ATOM 1435 N N . MET A 1 185 ? -17.203 68.125 26 1 59.88 185 MET A N 1
ATOM 1436 C CA . MET A 1 185 ? -18.078 67.5 25.016 1 59.88 185 MET A CA 1
ATOM 1437 C C . MET A 1 185 ? -17.875 68.125 23.641 1 59.88 185 MET A C 1
ATOM 1439 O O . MET A 1 185 ? -17.562 69.312 23.531 1 59.88 185 MET A O 1
ATOM 1443 N N . SER A 1 186 ? -17.734 67.312 22.625 1 68.62 186 SER A N 1
ATOM 1444 C CA . SER A 1 186 ? -17.594 67.75 21.25 1 68.62 186 SER A CA 1
ATOM 1445 C C . SER A 1 186 ? -18.859 68.5 20.797 1 68.62 186 SER A C 1
ATOM 1447 O O . SER A 1 186 ? -19.938 68.312 21.359 1 68.62 186 SER A O 1
ATOM 1449 N N . LEU A 1 187 ? -18.812 69.438 19.906 1 70.5 187 LEU A N 1
ATOM 1450 C CA . LEU A 1 187 ? -19.922 70.25 19.406 1 70.5 187 LEU A CA 1
ATOM 1451 C C . LEU A 1 187 ? -21.078 69.375 18.953 1 70.5 187 LEU A C 1
ATOM 1453 O O . LEU A 1 187 ? -22.25 69.75 19.219 1 70.5 187 LEU A O 1
ATOM 1457 N N . ASP A 1 188 ? -20.844 68.25 18.344 1 70.88 188 ASP A N 1
ATOM 1458 C CA . ASP A 1 188 ? -21.859 67.375 17.797 1 70.88 188 ASP A CA 1
ATOM 1459 C C . ASP A 1 188 ? -22.625 66.688 18.922 1 70.88 188 ASP A C 1
ATOM 1461 O O . ASP A 1 188 ? -23.844 66.5 18.828 1 70.88 188 ASP A O 1
ATOM 1465 N N . GLN A 1 189 ? -21.953 66.312 19.969 1 68.94 189 GLN A N 1
ATOM 1466 C CA . GLN A 1 189 ? -22.578 65.688 21.141 1 68.94 189 GLN A CA 1
ATOM 1467 C C . GLN A 1 189 ? -23.469 66.688 21.891 1 68.94 189 GLN A C 1
ATOM 1469 O O . GLN A 1 189 ? -24.531 66.312 22.375 1 68.94 189 GLN A O 1
ATOM 1474 N N . GLN A 1 190 ? -22.953 67.938 21.906 1 70.31 190 GLN A N 1
ATOM 1475 C CA . GLN A 1 190 ? -23.734 69 22.516 1 70.31 190 GLN A CA 1
ATOM 1476 C C . GLN A 1 190 ? -25.031 69.25 21.75 1 70.31 190 GLN A C 1
ATOM 1478 O O . GLN A 1 190 ? -26.109 69.375 22.344 1 70.31 190 GLN A O 1
ATOM 1483 N N . THR A 1 191 ? -24.891 69.25 20.5 1 73.81 191 THR A N 1
ATOM 1484 C CA . THR A 1 191 ? -26.047 69.5 19.625 1 73.81 191 THR A CA 1
ATOM 1485 C C . THR A 1 191 ? -27.062 68.375 19.75 1 73.81 191 THR A C 1
ATOM 1487 O O . THR A 1 191 ? -28.266 68.625 19.812 1 73.81 191 THR A O 1
ATOM 1490 N N . GLU A 1 192 ? -26.719 67.062 19.859 1 70.62 192 GLU A N 1
ATOM 1491 C CA . GLU A 1 192 ? -27.609 65.938 19.938 1 70.62 192 GLU A CA 1
ATOM 1492 C C . GLU A 1 192 ? -28.312 65.875 21.297 1 70.62 192 GLU A C 1
ATOM 1494 O O . GLU A 1 192 ? -29.484 65.562 21.375 1 70.62 192 GLU A O 1
ATOM 1499 N N . MET A 1 193 ? -27.562 66.188 22.312 1 69.25 193 MET A N 1
ATOM 1500 C CA . MET A 1 193 ? -28.188 66.188 23.641 1 69.25 193 MET A CA 1
ATOM 1501 C C . MET A 1 193 ? -29.234 67.312 23.719 1 69.25 193 MET A C 1
ATOM 1503 O O . MET A 1 193 ? -30.297 67.125 24.328 1 69.25 193 MET A O 1
ATOM 1507 N N . PHE A 1 194 ? -28.844 68.438 23.047 1 70.19 194 PHE A N 1
ATOM 1508 C CA . PHE A 1 194 ? -29.781 69.562 23.016 1 70.19 194 PHE A CA 1
ATOM 1509 C C . PHE A 1 194 ? -31.062 69.125 22.266 1 70.19 194 PHE A C 1
ATOM 1511 O O . PHE A 1 194 ? -32.156 69.5 22.688 1 70.19 194 PHE A O 1
ATOM 1518 N N . LYS A 1 195 ? -31 68.375 21.297 1 75.31 195 LYS A N 1
ATOM 1519 C CA . LYS A 1 195 ? -32.156 67.938 20.531 1 75.31 195 LYS A CA 1
ATOM 1520 C C . LYS A 1 195 ? -33 66.875 21.281 1 75.31 195 LYS A C 1
ATOM 1522 O O . LYS A 1 195 ? -34.219 66.938 21.219 1 75.31 195 LYS A O 1
ATOM 1527 N N . LYS A 1 196 ? -32.438 65.938 22.062 1 74.56 196 LYS A N 1
ATOM 1528 C CA . LYS A 1 196 ? -33.125 64.812 22.656 1 74.56 196 LYS A CA 1
ATOM 1529 C C . LYS A 1 196 ? -33.719 65.188 24.031 1 74.56 196 LYS A C 1
ATOM 1531 O O . LYS A 1 196 ? -34.781 64.688 24.406 1 74.56 196 LYS A O 1
ATOM 1536 N N . ASP A 1 197 ? -32.906 65.875 24.828 1 71 197 ASP A N 1
ATOM 1537 C CA . ASP A 1 197 ? -33.406 66.312 26.141 1 71 197 ASP A CA 1
ATOM 1538 C C . ASP A 1 197 ? -33.031 67.812 26.422 1 71 197 ASP A C 1
ATOM 1540 O O . ASP A 1 197 ? -32.062 68.062 27.109 1 71 197 ASP A O 1
ATOM 1544 N N . PRO A 1 198 ? -33.75 68.625 25.734 1 74.31 198 PRO A N 1
ATOM 1545 C CA . PRO A 1 198 ? -33.5 70.062 25.875 1 74.31 198 PRO A CA 1
ATOM 1546 C C . PRO A 1 198 ? -33.562 70.562 27.312 1 74.31 198 PRO A C 1
ATOM 1548 O O . PRO A 1 198 ? -32.812 71.5 27.703 1 74.31 198 PRO A O 1
ATOM 1551 N N . GLN A 1 199 ? -34.438 69.875 28.016 1 69.19 199 GLN A N 1
ATOM 1552 C CA . GLN A 1 199 ? -34.625 70.312 29.391 1 69.19 199 GLN A CA 1
ATOM 1553 C C . GLN A 1 199 ? -33.438 69.938 30.266 1 69.19 199 GLN A C 1
ATOM 1555 O O . GLN A 1 199 ? -33 70.688 31.109 1 69.19 199 GLN A O 1
ATOM 1560 N N . GLY A 1 200 ? -32.906 68.75 30.25 1 69.19 200 GLY A N 1
ATOM 1561 C CA . GLY A 1 200 ? -31.719 68.312 30.938 1 69.19 200 GLY A CA 1
ATOM 1562 C C . GLY A 1 200 ? -30.469 69.062 30.578 1 69.19 200 GLY A C 1
ATOM 1563 O O . GLY A 1 200 ? -29.625 69.312 31.438 1 69.19 200 GLY A O 1
ATOM 1564 N N . TRP A 1 201 ? -30.422 69.5 29.25 1 69.88 201 TRP A N 1
ATOM 1565 C CA . TRP A 1 201 ? -29.328 70.312 28.75 1 69.88 201 TRP A CA 1
ATOM 1566 C C . TRP A 1 201 ? -29.328 71.688 29.406 1 69.88 201 TRP A C 1
ATOM 1568 O O . TRP A 1 201 ? -28.266 72.188 29.828 1 69.88 201 TRP A O 1
ATOM 1578 N N . ALA A 1 202 ? -30.438 72.312 29.641 1 69.75 202 ALA A N 1
ATOM 1579 C CA . ALA A 1 202 ? -30.594 73.562 30.297 1 69.75 202 ALA A CA 1
ATOM 1580 C C . ALA A 1 202 ? -30.188 73.5 31.781 1 69.75 202 ALA A C 1
ATOM 1582 O O . ALA A 1 202 ? -29.594 74.438 32.312 1 69.75 202 ALA A O 1
ATOM 1583 N N . ASN A 1 203 ? -30.375 72.438 32.375 1 67.75 203 ASN A N 1
ATOM 1584 C CA . ASN A 1 203 ? -30.094 72.25 33.812 1 67.75 203 ASN A CA 1
ATOM 1585 C C . ASN A 1 203 ? -28.609 72 34.062 1 67.75 203 ASN A C 1
ATOM 1587 O O . ASN A 1 203 ? -28.125 72.25 35.156 1 67.75 203 ASN A O 1
ATOM 1591 N N . LEU A 1 204 ? -28 71.562 33.062 1 62.59 204 LEU A N 1
ATOM 1592 C CA . LEU A 1 204 ? -26.578 71.312 33.219 1 62.59 204 LEU A CA 1
ATOM 1593 C C . LEU A 1 204 ? -25.828 72.688 33.281 1 62.59 204 LEU A C 1
ATOM 1595 O O . LEU A 1 204 ? -24.75 72.75 33.906 1 62.59 204 LEU A O 1
ATOM 1599 N N . PHE A 1 205 ? -26.266 73.625 32.625 1 60.72 205 PHE A N 1
ATOM 1600 C CA . PHE A 1 205 ? -25.625 74.938 32.656 1 60.72 205 PHE A CA 1
ATOM 1601 C C . PHE A 1 205 ? -26.141 75.75 33.844 1 60.72 205 PHE A C 1
ATOM 1603 O O . PHE A 1 205 ? -25.578 76.812 34.125 1 60.72 205 PHE A O 1
ATOM 1610 N N . ARG A 1 206 ? -27.172 75.438 34.438 1 56.69 206 ARG A N 1
ATOM 1611 C CA . ARG A 1 206 ? -27.703 76.188 35.562 1 56.69 206 ARG A CA 1
ATOM 1612 C C . ARG A 1 206 ? -26.953 75.875 36.844 1 56.69 206 ARG A C 1
ATOM 1614 O O . ARG A 1 206 ? -26.906 76.688 37.781 1 56.69 206 ARG A O 1
ATOM 1621 N N . LYS A 1 207 ? -26.469 74.625 36.844 1 51.44 207 LYS A N 1
ATOM 1622 C CA . LYS A 1 207 ? -25.844 74.375 38.125 1 51.44 207 LYS A CA 1
ATOM 1623 C C . LYS A 1 207 ? -24.438 74.938 38.219 1 51.44 207 LYS A C 1
ATOM 1625 O O . LYS A 1 207 ? -23.766 74.812 39.219 1 51.44 207 LYS A O 1
ATOM 1630 N N . LYS A 1 208 ? -24.016 75.812 37.438 1 44.69 208 LYS A N 1
ATOM 1631 C CA . LYS A 1 208 ? -22.922 76.625 38 1 44.69 208 LYS A CA 1
ATOM 1632 C C . LYS A 1 208 ? -23.438 77.688 38.938 1 44.69 208 LYS A C 1
ATOM 1634 O O . LYS A 1 208 ? -24.422 78.375 38.625 1 44.69 208 LYS A O 1
ATOM 1639 N N . MET B 1 1 ? 4.34 19.922 10.57 1 85.69 1 MET B N 1
ATOM 1640 C CA . MET B 1 1 ? 4.992 21.219 10.508 1 85.69 1 MET B CA 1
ATOM 1641 C C . MET B 1 1 ? 5.906 21.422 11.711 1 85.69 1 MET B C 1
ATOM 1643 O O . MET B 1 1 ? 5.676 20.859 12.773 1 85.69 1 MET B O 1
ATOM 1647 N N . GLU B 1 2 ? 6.992 22.266 11.391 1 89.44 2 GLU B N 1
ATOM 1648 C CA . GLU B 1 2 ? 7.949 22.562 12.453 1 89.44 2 GLU B CA 1
ATOM 1649 C C . GLU B 1 2 ? 7.465 23.719 13.328 1 89.44 2 GLU B C 1
ATOM 1651 O O . GLU B 1 2 ? 6.863 24.672 12.828 1 89.44 2 GLU B O 1
ATOM 1656 N N . ARG B 1 3 ? 7.844 23.578 14.617 1 94.56 3 ARG B N 1
ATOM 1657 C CA . ARG B 1 3 ? 7.492 24.625 15.57 1 94.56 3 ARG B CA 1
ATOM 1658 C C . ARG B 1 3 ? 8.016 25.984 15.117 1 94.56 3 ARG B C 1
ATOM 1660 O O . ARG B 1 3 ? 7.316 27 15.219 1 94.56 3 ARG B O 1
ATOM 1667 N N . ASP B 1 4 ? 9.195 25.953 14.617 1 94.06 4 ASP B N 1
ATOM 1668 C CA . ASP B 1 4 ? 9.859 27.188 14.188 1 94.06 4 ASP B CA 1
ATOM 1669 C C . ASP B 1 4 ? 9.055 27.891 13.102 1 94.06 4 ASP B C 1
ATOM 1671 O O . ASP B 1 4 ? 8.992 29.125 13.07 1 94.06 4 ASP B O 1
ATOM 1675 N N . PHE B 1 5 ? 8.484 27.203 12.242 1 95.12 5 PHE B N 1
ATOM 1676 C CA . PHE B 1 5 ? 7.668 27.766 11.172 1 95.12 5 PHE B CA 1
ATOM 1677 C C . PHE B 1 5 ? 6.48 28.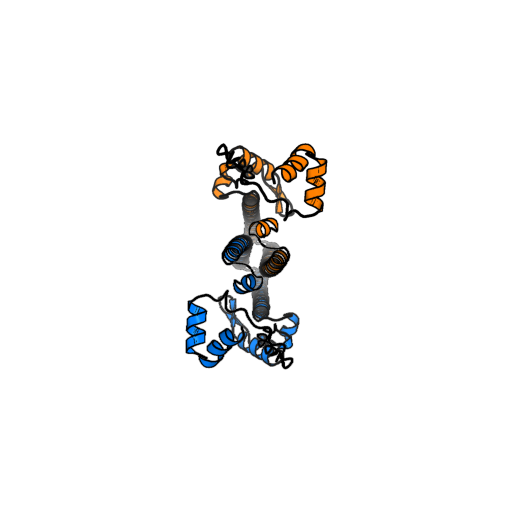531 11.742 1 95.12 5 PHE B C 1
ATOM 1679 O O . PHE B 1 5 ? 6.211 29.656 11.336 1 95.12 5 PHE B O 1
ATOM 1686 N N . LEU B 1 6 ? 5.816 28 12.727 1 97.81 6 LEU B N 1
ATOM 1687 C CA . LEU B 1 6 ? 4.633 28.609 13.32 1 97.81 6 LEU B CA 1
ATOM 1688 C C . LEU B 1 6 ? 4.992 29.875 14.078 1 97.81 6 LEU B C 1
ATOM 1690 O O . LEU B 1 6 ? 4.285 30.891 13.984 1 97.81 6 LEU B O 1
ATOM 1694 N N . GLU B 1 7 ? 6.145 29.797 14.758 1 96.69 7 GLU B N 1
ATOM 1695 C CA . GLU B 1 7 ? 6.605 30.969 15.508 1 96.69 7 GLU B CA 1
ATOM 1696 C C . GLU B 1 7 ? 6.953 32.125 14.57 1 96.69 7 GLU B C 1
ATOM 1698 O O . GLU B 1 7 ? 6.68 33.281 14.883 1 96.69 7 GLU B O 1
ATOM 1703 N N . LYS B 1 8 ? 7.461 31.781 13.469 1 95.81 8 LYS B N 1
ATOM 1704 C CA . LYS B 1 8 ? 7.84 32.812 12.484 1 95.81 8 LYS B CA 1
ATOM 1705 C C . LYS B 1 8 ? 6.605 33.469 11.883 1 95.81 8 LYS B C 1
ATOM 1707 O O . LYS B 1 8 ? 6.684 34.594 11.383 1 95.81 8 LYS B O 1
ATOM 1712 N N . GLN B 1 9 ? 5.473 32.781 11.875 1 96.75 9 GLN B N 1
ATOM 1713 C CA . GLN B 1 9 ? 4.23 33.375 11.391 1 96.75 9 GLN B CA 1
ATOM 1714 C C . GLN B 1 9 ? 3.58 34.25 12.445 1 96.75 9 GLN B C 1
ATOM 1716 O O . GLN B 1 9 ? 2.531 34.844 12.203 1 96.75 9 GLN B O 1
ATOM 1721 N N . GLY B 1 10 ? 4.121 34.281 13.68 1 97.12 10 GLY B N 1
ATOM 1722 C CA . GLY B 1 10 ? 3.641 35.156 14.727 1 97.12 10 GLY B CA 1
ATOM 1723 C C . GLY B 1 10 ? 2.645 34.5 15.664 1 97.12 10 GLY B C 1
ATOM 1724 O O . GLY B 1 10 ? 1.914 35.188 16.391 1 97.12 10 GLY B O 1
ATOM 1725 N N . LEU B 1 11 ? 2.584 33.25 15.695 1 97.81 11 LEU B N 1
ATOM 1726 C CA . LEU B 1 11 ? 1.676 32.562 16.609 1 97.81 11 LEU B CA 1
ATOM 1727 C C . LEU B 1 11 ? 2.234 32.531 18.031 1 97.81 11 LEU B C 1
ATOM 1729 O O . LEU B 1 11 ? 3.441 32.375 18.219 1 97.81 11 LEU B O 1
ATOM 1733 N N . ASN B 1 12 ? 1.293 32.656 19 1 96.81 12 ASN B N 1
ATOM 1734 C CA . ASN B 1 12 ? 1.743 32.531 20.375 1 96.81 12 ASN B CA 1
ATOM 1735 C C . ASN B 1 12 ? 1.837 31.078 20.812 1 96.81 12 ASN B C 1
ATOM 1737 O O . ASN B 1 12 ? 1.481 30.172 20.047 1 96.81 12 ASN B O 1
ATOM 1741 N N . ALA B 1 13 ? 2.268 30.781 21.984 1 96.81 13 ALA B N 1
ATOM 1742 C CA . ALA B 1 13 ? 2.566 29.438 22.453 1 96.81 13 ALA B CA 1
ATOM 1743 C C . ALA B 1 13 ? 1.312 28.578 22.484 1 96.81 13 ALA B C 1
ATOM 1745 O O . ALA B 1 13 ? 1.364 27.391 22.141 1 96.81 13 ALA B O 1
ATOM 1746 N N . GLU B 1 14 ? 0.246 29.156 22.906 1 97.25 14 GLU B N 1
ATOM 1747 C CA . GLU B 1 14 ? -1.011 28.422 22.969 1 97.25 14 GLU B CA 1
ATOM 1748 C C . GLU B 1 14 ? -1.505 28.047 21.578 1 97.25 14 GLU B C 1
ATOM 1750 O O . GLU B 1 14 ? -1.987 26.938 21.359 1 97.25 14 GLU B O 1
ATOM 1755 N N . GLN B 1 15 ? -1.376 29 20.688 1 97.56 15 GLN B N 1
ATOM 1756 C CA . GLN B 1 15 ? -1.758 28.766 19.297 1 97.56 15 GLN B CA 1
ATOM 1757 C C . GLN B 1 15 ? -0.892 27.672 18.656 1 97.56 15 GLN B C 1
ATOM 1759 O O . GLN B 1 15 ? -1.404 26.781 17.984 1 97.56 15 GLN B O 1
ATOM 1764 N N . VAL B 1 16 ? 0.372 27.75 18.891 1 97.69 16 VAL B N 1
ATOM 1765 C CA . VAL B 1 16 ? 1.318 26.781 18.359 1 97.69 16 VAL B CA 1
ATOM 1766 C C . VAL B 1 16 ? 0.961 25.391 18.859 1 97.69 16 VAL B C 1
ATOM 1768 O O . VAL B 1 16 ? 0.889 24.438 18.062 1 97.69 16 VAL B O 1
ATOM 1771 N N . LYS B 1 17 ? 0.752 25.25 20.109 1 97.19 17 LYS B N 1
ATOM 1772 C CA . LYS B 1 17 ? 0.404 23.969 20.703 1 97.19 17 LYS B CA 1
ATOM 1773 C C . LYS B 1 17 ? -0.87 23.391 20.094 1 97.19 17 LYS B C 1
ATOM 1775 O O . LYS B 1 17 ? -0.932 22.203 19.766 1 97.19 17 LYS B O 1
ATOM 1780 N N . ALA B 1 18 ? -1.856 24.25 19.906 1 96.38 18 ALA B N 1
ATOM 1781 C CA . ALA B 1 18 ? -3.141 23.812 19.359 1 96.38 18 ALA B CA 1
ATOM 1782 C C . ALA B 1 18 ? -2.992 23.359 17.922 1 96.38 18 ALA B C 1
ATOM 1784 O O . ALA B 1 18 ? -3.529 22.312 17.531 1 96.38 18 ALA B O 1
ATOM 1785 N N . VAL B 1 19 ? -2.287 24.141 17.141 1 97.06 19 VAL B N 1
ATOM 1786 C CA . VAL B 1 19 ? -2.104 23.828 15.727 1 97.06 19 VAL B CA 1
ATOM 1787 C C . VAL B 1 19 ? -1.31 22.531 15.578 1 97.06 19 VAL B C 1
ATOM 1789 O O . VAL B 1 19 ? -1.685 21.656 14.797 1 97.06 19 VAL B O 1
ATOM 1792 N N . MET B 1 20 ? -0.299 22.359 16.312 1 96.81 20 MET B N 1
ATOM 1793 C CA . MET B 1 20 ? 0.529 21.156 16.25 1 96.81 20 MET B CA 1
ATOM 1794 C C . MET B 1 20 ? -0.262 19.922 16.672 1 96.81 20 MET B C 1
ATOM 1796 O O . MET B 1 20 ? -0.132 18.859 16.062 1 96.81 20 MET B O 1
ATOM 1800 N N . ALA B 1 21 ? -1.006 20.062 17.719 1 95.81 21 ALA B N 1
ATOM 1801 C CA . ALA B 1 21 ? -1.816 18.953 18.188 1 95.81 21 ALA B CA 1
ATOM 1802 C C . ALA B 1 21 ? -2.807 18.5 17.125 1 95.81 21 ALA B C 1
ATOM 1804 O O . ALA B 1 21 ? -2.934 17.297 16.844 1 95.81 21 ALA B O 1
ATOM 1805 N N . GLN B 1 22 ? -3.455 19.469 16.531 1 94.25 22 GLN B N 1
ATOM 1806 C CA . GLN B 1 22 ? -4.441 19.141 15.5 1 94.25 22 GLN B CA 1
ATOM 1807 C C . GLN B 1 22 ? -3.77 18.562 14.258 1 94.25 22 GLN B C 1
ATOM 1809 O O . GLN B 1 22 ? -4.25 17.594 13.688 1 94.25 22 GLN B O 1
ATOM 1814 N N . ALA B 1 23 ? -2.742 19.172 13.852 1 94.44 23 ALA B N 1
ATOM 1815 C CA . ALA B 1 23 ? -1.982 18.688 12.703 1 94.44 23 ALA B CA 1
ATOM 1816 C C . ALA B 1 23 ? -1.47 17.266 12.945 1 94.44 23 ALA B C 1
ATOM 1818 O O . ALA B 1 23 ? -1.533 16.422 12.055 1 94.44 23 ALA B O 1
ATOM 1819 N N . GLY B 1 24 ? -0.919 17.031 14.102 1 93.88 24 GLY B N 1
ATOM 1820 C CA . GLY B 1 24 ? -0.447 15.703 14.453 1 93.88 24 GLY B CA 1
ATOM 1821 C C . GLY B 1 24 ? -1.538 14.656 14.406 1 93.88 24 GLY B C 1
ATOM 1822 O O . GLY B 1 24 ? -1.328 13.555 13.891 1 93.88 24 GLY B O 1
ATOM 1823 N N . LYS B 1 25 ? -2.625 15 14.969 1 90.88 25 LYS B N 1
ATOM 1824 C CA . LYS B 1 25 ? -3.764 14.086 14.969 1 90.88 25 LYS B CA 1
ATOM 1825 C C . LYS B 1 25 ? -4.168 13.711 13.547 1 90.88 25 LYS B C 1
ATOM 1827 O O . LYS B 1 25 ? -4.379 12.531 13.242 1 90.88 25 LYS B O 1
ATOM 1832 N N . GLU B 1 26 ? -4.281 14.648 12.703 1 90.25 26 GLU B N 1
ATOM 1833 C CA . GLU B 1 26 ? -4.711 14.414 11.328 1 90.25 26 GLU B CA 1
ATOM 1834 C C . GLU B 1 26 ? -3.656 13.641 10.547 1 90.25 26 GLU B C 1
ATOM 1836 O O . GLU B 1 26 ? -3.988 12.734 9.773 1 90.25 26 GLU B O 1
ATOM 1841 N N . THR B 1 27 ? -2.467 14 10.734 1 93.75 27 THR B N 1
ATOM 1842 C CA . THR B 1 27 ? -1.379 13.312 10.047 1 93.75 27 THR B CA 1
ATOM 1843 C C . THR B 1 27 ? -1.299 11.852 10.492 1 93.75 27 THR B C 1
ATOM 1845 O O . THR B 1 27 ? -1.119 10.953 9.664 1 93.75 27 THR B O 1
ATOM 1848 N N . ASN B 1 28 ? -1.451 11.602 11.75 1 92.75 28 ASN B N 1
ATOM 1849 C CA . ASN B 1 28 ? -1.417 10.234 12.258 1 92.75 28 ASN B CA 1
ATOM 1850 C C . ASN B 1 28 ? -2.594 9.414 11.742 1 92.75 28 ASN B C 1
ATOM 1852 O O . ASN B 1 28 ? -2.438 8.234 11.43 1 92.75 28 ASN B O 1
ATOM 1856 N N . ALA B 1 29 ? -3.701 10.023 11.688 1 87.56 29 ALA B N 1
ATOM 1857 C CA . ALA B 1 29 ? -4.867 9.328 11.141 1 87.56 29 ALA B CA 1
ATOM 1858 C C . ALA B 1 29 ? -4.645 8.953 9.68 1 87.56 29 ALA B C 1
ATOM 1860 O O . ALA B 1 29 ? -5.004 7.848 9.258 1 87.56 29 ALA B O 1
ATOM 1861 N N . LEU B 1 30 ? -4.078 9.875 8.961 1 91.19 30 LEU B N 1
ATOM 1862 C CA . LEU B 1 30 ? -3.762 9.625 7.562 1 91.19 30 LEU B CA 1
ATOM 1863 C C . LEU B 1 30 ? -2.76 8.477 7.426 1 91.19 30 LEU B C 1
ATOM 1865 O O . LEU B 1 30 ? -2.949 7.578 6.609 1 91.19 30 LEU B O 1
ATOM 1869 N N . ARG B 1 31 ? -1.801 8.508 8.211 1 93.88 31 ARG B N 1
ATOM 1870 C CA . ARG B 1 31 ? -0.803 7.445 8.195 1 93.88 31 ARG B CA 1
ATOM 1871 C C . ARG B 1 31 ? -1.436 6.098 8.516 1 93.88 31 ARG B C 1
ATOM 1873 O O . ARG B 1 31 ? -1.141 5.094 7.863 1 93.88 31 ARG B O 1
ATOM 1880 N N . ASP B 1 32 ? -2.232 6.078 9.5 1 90.31 32 ASP B N 1
ATOM 1881 C CA . ASP B 1 32 ? -2.896 4.844 9.914 1 90.31 32 ASP B CA 1
ATOM 1882 C C . ASP B 1 32 ? -3.713 4.246 8.773 1 90.31 32 ASP B C 1
ATOM 1884 O O . ASP B 1 32 ? -3.689 3.033 8.555 1 90.31 32 ASP B O 1
ATOM 1888 N N . ASP B 1 33 ? -4.367 5.078 8.078 1 87.38 33 ASP B N 1
ATOM 1889 C CA . ASP B 1 33 ? -5.18 4.629 6.949 1 87.38 33 ASP B CA 1
ATOM 1890 C C . ASP B 1 33 ? -4.312 4.004 5.859 1 87.38 33 ASP B C 1
ATOM 1892 O O . ASP B 1 33 ? -4.598 2.904 5.387 1 87.38 33 ASP B O 1
ATOM 1896 N N . TYR B 1 34 ? -3.303 4.676 5.551 1 93.12 34 TYR B N 1
ATOM 1897 C CA . TYR B 1 34 ? -2.406 4.18 4.512 1 93.12 34 TYR B CA 1
ATOM 1898 C C . TYR B 1 34 ? -1.7 2.908 4.961 1 93.12 34 TYR B C 1
ATOM 1900 O O . TYR B 1 34 ? -1.513 1.981 4.172 1 93.12 34 TYR B O 1
ATOM 1908 N N . ASP B 1 35 ? -1.364 2.881 6.215 1 93.62 35 ASP B N 1
ATOM 1909 C CA . ASP B 1 35 ? -0.676 1.706 6.738 1 93.62 35 ASP B CA 1
ATOM 1910 C C . ASP B 1 35 ? -1.568 0.469 6.664 1 93.62 35 ASP B C 1
ATOM 1912 O O . ASP B 1 35 ? -1.086 -0.637 6.41 1 93.62 35 ASP B O 1
ATOM 1916 N N . ARG B 1 36 ? -2.762 0.602 6.906 1 89.56 36 ARG B N 1
ATOM 1917 C CA . ARG B 1 36 ? -3.695 -0.514 6.785 1 89.56 36 ARG B CA 1
ATOM 1918 C C . ARG B 1 36 ? -3.781 -1.005 5.344 1 89.56 36 ARG B C 1
ATOM 1920 O O . ARG B 1 36 ? -3.812 -2.213 5.098 1 89.56 36 ARG B O 1
ATOM 1927 N N . LYS B 1 37 ? -3.811 -0.027 4.434 1 90.31 37 LYS B N 1
ATOM 1928 C CA . LYS B 1 37 ? -3.832 -0.395 3.021 1 90.31 37 LYS B CA 1
ATOM 1929 C C . LYS B 1 37 ? -2.559 -1.137 2.627 1 90.31 37 LYS B C 1
ATOM 1931 O O . LYS B 1 37 ? -2.615 -2.154 1.932 1 90.31 37 LYS B O 1
ATOM 1936 N N . LEU B 1 38 ? -1.534 -0.605 3.072 1 94.75 38 LEU B N 1
ATOM 1937 C CA . LEU B 1 38 ? -0.251 -1.241 2.791 1 94.75 38 LEU B CA 1
ATOM 1938 C C . LEU B 1 38 ? -0.205 -2.65 3.369 1 94.75 38 LEU B C 1
ATOM 1940 O O . LEU B 1 38 ? 0.278 -3.578 2.717 1 94.75 38 LEU B O 1
ATOM 1944 N N . ALA B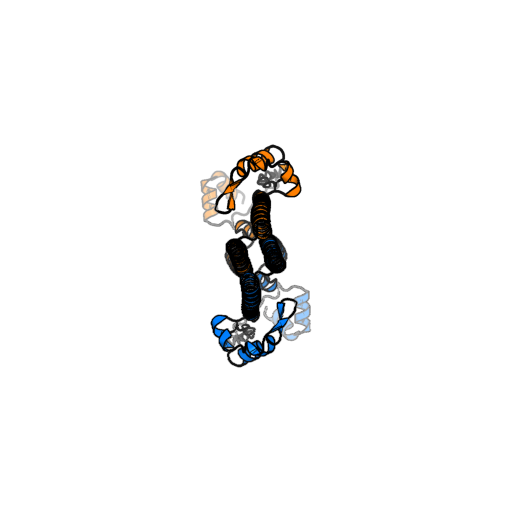 1 39 ? -0.683 -2.789 4.566 1 93.06 39 ALA B N 1
ATOM 1945 C CA . ALA B 1 39 ? -0.697 -4.098 5.215 1 93.06 39 ALA B CA 1
ATOM 1946 C C . ALA B 1 39 ? -1.535 -5.094 4.418 1 93.06 39 ALA B C 1
ATOM 1948 O O . ALA B 1 39 ? -1.13 -6.242 4.227 1 93.06 39 ALA B O 1
ATOM 1949 N N . SER B 1 40 ? -2.615 -4.66 3.984 1 92.19 40 SER B N 1
ATOM 1950 C CA . SER B 1 40 ? -3.496 -5.508 3.188 1 92.19 40 SER B CA 1
ATOM 1951 C C . SER B 1 40 ? -2.814 -5.953 1.898 1 92.19 40 SER B C 1
ATOM 1953 O O . SER B 1 40 ? -2.873 -7.133 1.535 1 92.19 40 SER B O 1
ATOM 1955 N N . LEU B 1 41 ? -2.188 -5.02 1.228 1 94.94 41 LEU B N 1
ATOM 1956 C CA . LEU B 1 41 ? -1.509 -5.348 -0.022 1 94.94 41 LEU B CA 1
ATOM 1957 C C . LEU B 1 41 ? -0.321 -6.27 0.231 1 94.94 41 LEU B C 1
ATOM 1959 O O . LEU B 1 41 ? -0.056 -7.176 -0.56 1 94.94 41 LEU B O 1
ATOM 1963 N N . ASN B 1 42 ? 0.319 -6.051 1.325 1 95.81 42 ASN B N 1
ATOM 1964 C CA . ASN B 1 42 ? 1.411 -6.949 1.686 1 95.81 42 ASN B CA 1
ATOM 1965 C C . ASN B 1 42 ? 0.909 -8.367 1.94 1 95.81 42 ASN B C 1
ATOM 1967 O O . ASN B 1 42 ? 1.562 -9.336 1.558 1 95.81 42 ASN B O 1
ATOM 1971 N N . ASP B 1 43 ? -0.206 -8.477 2.564 1 95.31 43 ASP B N 1
ATOM 1972 C CA . ASP B 1 43 ? -0.83 -9.789 2.762 1 95.31 43 ASP B CA 1
ATOM 1973 C C . ASP B 1 43 ? -1.132 -10.453 1.423 1 95.31 43 ASP B C 1
ATOM 1975 O O . ASP B 1 43 ? -0.941 -11.664 1.271 1 95.31 43 ASP B O 1
ATOM 1979 N N . GLN B 1 44 ? -1.614 -9.664 0.516 1 96.88 44 GLN B N 1
ATOM 1980 C CA . GLN B 1 44 ? -1.89 -10.203 -0.812 1 96.88 44 GLN B CA 1
ATOM 1981 C C . GLN B 1 44 ? -0.611 -10.703 -1.479 1 96.88 44 GLN B C 1
ATOM 1983 O O . GLN B 1 44 ? -0.584 -11.805 -2.029 1 96.88 44 GLN B O 1
ATOM 1988 N N . VAL B 1 45 ? 0.381 -9.953 -1.431 1 97.19 45 VAL B N 1
ATOM 1989 C CA . VAL B 1 45 ? 1.669 -10.32 -2.01 1 97.19 45 VAL B CA 1
ATOM 1990 C C . VAL B 1 45 ? 2.137 -11.648 -1.422 1 97.19 45 VAL B C 1
ATOM 1992 O O . VAL B 1 45 ? 2.496 -12.57 -2.16 1 97.19 45 VAL B O 1
ATOM 1995 N N . ASP B 1 46 ? 2.045 -11.758 -0.132 1 97.38 46 ASP B N 1
ATOM 1996 C CA . ASP B 1 46 ? 2.471 -12.984 0.533 1 97.38 46 ASP B CA 1
ATOM 1997 C C . ASP B 1 46 ? 1.582 -14.164 0.139 1 97.38 46 ASP B C 1
ATOM 1999 O O . ASP B 1 46 ? 2.07 -15.273 -0.057 1 97.38 46 ASP B O 1
ATOM 2003 N N . GLY B 1 47 ? 0.337 -13.898 0.11 1 97.19 47 GLY B N 1
ATOM 2004 C CA . GLY B 1 47 ? -0.594 -14.938 -0.301 1 97.19 47 GLY B CA 1
ATOM 2005 C C . GLY B 1 47 ? -0.333 -15.445 -1.703 1 97.19 47 GLY B C 1
ATOM 2006 O O . GLY B 1 47 ? -0.334 -16.656 -1.937 1 97.19 47 GLY B O 1
ATOM 2007 N N . TYR B 1 48 ? -0.063 -14.547 -2.633 1 98 48 TYR B N 1
ATOM 2008 C CA . TYR B 1 48 ? 0.17 -14.953 -4.012 1 98 48 TYR B CA 1
ATOM 2009 C C . TYR B 1 48 ? 1.519 -15.648 -4.156 1 98 48 TYR B C 1
ATOM 2011 O O . TYR B 1 48 ? 1.66 -16.594 -4.945 1 98 48 TYR B O 1
ATOM 2019 N N . LYS B 1 49 ? 2.521 -15.289 -3.408 1 97.94 49 LYS B N 1
ATOM 2020 C CA . LYS B 1 49 ? 3.795 -16.016 -3.387 1 97.94 49 LYS B CA 1
ATOM 2021 C C . LYS B 1 49 ? 3.602 -17.453 -2.945 1 97.94 49 LYS B C 1
ATOM 2023 O O . LYS B 1 49 ? 4.199 -18.375 -3.52 1 97.94 49 LYS B O 1
ATOM 2028 N N . SER B 1 50 ? 2.797 -17.594 -1.952 1 98.06 50 SER B N 1
ATOM 2029 C CA . SER B 1 50 ? 2.5 -18.938 -1.47 1 98.06 50 SER B CA 1
ATOM 2030 C C . SER B 1 50 ? 1.807 -19.766 -2.543 1 98.06 50 SER B C 1
ATOM 2032 O O . SER B 1 50 ? 2.127 -20.953 -2.729 1 98.06 50 SER B O 1
ATOM 2034 N N . GLN B 1 51 ? 0.938 -19.156 -3.23 1 98.12 51 GLN B N 1
ATOM 2035 C CA . GLN B 1 51 ? 0.221 -19.844 -4.297 1 98.12 51 GLN B CA 1
ATOM 2036 C C . GLN B 1 51 ? 1.16 -20.219 -5.441 1 98.12 51 GLN B C 1
ATOM 2038 O O . GLN B 1 51 ? 1.027 -21.281 -6.039 1 98.12 51 GLN B O 1
ATOM 2043 N N . ILE B 1 52 ? 2.033 -19.391 -5.77 1 98.62 52 ILE B N 1
ATOM 2044 C CA . ILE B 1 52 ? 3.047 -19.688 -6.777 1 98.62 52 ILE B CA 1
ATOM 2045 C C . ILE B 1 52 ? 3.873 -20.891 -6.344 1 98.62 52 ILE B C 1
ATOM 2047 O O . ILE B 1 52 ? 4.098 -21.812 -7.137 1 98.62 52 ILE B O 1
ATOM 2051 N N . SER B 1 53 ? 4.246 -20.922 -5.102 1 98.44 53 SER B N 1
ATOM 2052 C CA . SER B 1 53 ? 5.008 -22.047 -4.559 1 98.44 53 SER B CA 1
ATOM 2053 C C . SER B 1 53 ? 4.227 -23.359 -4.66 1 98.44 53 SER B C 1
ATOM 2055 O O . SER B 1 53 ? 4.793 -24.391 -4.992 1 98.44 53 SER B O 1
ATOM 2057 N N . ASP B 1 54 ? 3.004 -23.297 -4.32 1 98.5 54 ASP B N 1
ATOM 2058 C CA . ASP B 1 54 ? 2.15 -24.484 -4.438 1 98.5 54 ASP B CA 1
ATOM 2059 C C . ASP B 1 54 ? 2.154 -25.016 -5.863 1 98.5 54 ASP B C 1
ATOM 2061 O O . ASP B 1 54 ? 2.275 -26.234 -6.074 1 98.5 54 ASP B O 1
ATOM 2065 N N . ARG B 1 55 ? 1.989 -24.094 -6.812 1 98.75 55 ARG B N 1
ATOM 2066 C CA . ARG B 1 55 ? 1.959 -24.516 -8.211 1 98.75 55 ARG B CA 1
ATOM 2067 C C . ARG B 1 55 ? 3.307 -25.078 -8.641 1 98.75 55 ARG B C 1
ATOM 2069 O O . ARG B 1 55 ? 3.359 -26.062 -9.391 1 98.75 55 ARG B O 1
ATOM 2076 N N . ASP B 1 56 ? 4.387 -24.531 -8.164 1 98.69 56 ASP B N 1
ATOM 2077 C CA . ASP B 1 56 ? 5.711 -25.078 -8.453 1 98.69 56 ASP B CA 1
ATOM 2078 C C . ASP B 1 56 ? 5.84 -26.5 -7.938 1 98.69 56 ASP B C 1
ATOM 2080 O O . ASP B 1 56 ? 6.395 -27.375 -8.625 1 98.69 56 ASP B O 1
ATOM 2084 N N . LYS B 1 57 ? 5.32 -26.734 -6.789 1 98.56 57 LYS B N 1
ATOM 2085 C CA . LYS B 1 57 ? 5.336 -28.094 -6.23 1 98.56 57 LYS B CA 1
ATOM 2086 C C . LYS B 1 57 ? 4.473 -29.047 -7.055 1 98.56 57 LYS B C 1
ATOM 2088 O O . LYS B 1 57 ? 4.832 -30.203 -7.25 1 98.56 57 LYS B O 1
ATOM 2093 N N . GLN B 1 58 ? 3.395 -28.562 -7.488 1 98.5 58 GLN B N 1
ATOM 2094 C CA . GLN B 1 58 ? 2.508 -29.359 -8.32 1 98.5 58 GLN B CA 1
ATOM 2095 C C . GLN B 1 58 ? 3.186 -29.75 -9.625 1 98.5 58 GLN B C 1
ATOM 2097 O O . GLN B 1 58 ? 3.125 -30.922 -10.039 1 98.5 58 GLN B O 1
ATOM 2102 N N . ILE B 1 59 ? 3.799 -28.812 -10.266 1 98.5 59 ILE B N 1
ATOM 2103 C CA . ILE B 1 59 ? 4.512 -29.062 -11.516 1 98.5 59 ILE B CA 1
ATOM 2104 C C . ILE B 1 59 ? 5.602 -30.109 -11.281 1 98.5 59 ILE B C 1
ATOM 2106 O O . ILE B 1 59 ? 5.75 -31.047 -12.062 1 98.5 59 ILE B O 1
ATOM 2110 N N . LYS B 1 60 ? 6.289 -30.016 -10.195 1 97.5 60 LYS B N 1
ATOM 2111 C CA . LYS B 1 60 ? 7.328 -30.984 -9.844 1 97.5 60 LYS B CA 1
ATOM 2112 C C . LYS B 1 60 ? 6.738 -32.375 -9.617 1 97.5 60 LYS B C 1
ATOM 2114 O O . LYS B 1 60 ? 7.301 -33.375 -10.062 1 97.5 60 LYS B O 1
ATOM 2119 N N . THR B 1 61 ? 5.656 -32.406 -8.93 1 97.44 61 THR B N 1
ATOM 2120 C CA . THR B 1 61 ? 4.973 -33.688 -8.664 1 97.44 61 THR B CA 1
ATOM 2121 C C . THR B 1 61 ? 4.559 -34.344 -9.969 1 97.44 61 THR B C 1
ATOM 2123 O O . THR B 1 61 ? 4.719 -35.562 -10.125 1 97.44 61 THR B O 1
ATOM 2126 N N . LEU B 1 62 ? 4.105 -33.594 -10.914 1 96.94 62 LEU B N 1
ATOM 2127 C CA . LEU B 1 62 ? 3.691 -34.156 -12.203 1 96.94 62 LEU B CA 1
ATOM 2128 C C . LEU B 1 62 ? 4.887 -34.719 -12.961 1 96.94 62 LEU B C 1
ATOM 2130 O O . LEU B 1 62 ? 4.77 -35.75 -13.641 1 96.94 62 LEU B O 1
ATOM 2134 N N . GLY B 1 63 ? 5.988 -34.094 -12.797 1 94.56 63 GLY B N 1
ATOM 2135 C CA . GLY B 1 63 ? 7.215 -34.625 -13.375 1 94.56 63 GLY B CA 1
ATOM 2136 C C . GLY B 1 63 ? 7.613 -35.969 -12.805 1 94.56 63 GLY B C 1
ATOM 2137 O O . GLY B 1 63 ? 8.078 -36.844 -13.531 1 94.56 63 GLY B O 1
ATOM 2138 N N . SER B 1 64 ? 7.383 -36.188 -11.523 1 93.19 64 SER B N 1
ATOM 2139 C CA . SER B 1 64 ? 7.734 -37.438 -10.852 1 93.19 64 SER B CA 1
ATOM 2140 C C . SER B 1 64 ? 6.793 -38.562 -11.258 1 93.19 64 SER B C 1
ATOM 2142 O O . SER B 1 64 ? 7.148 -39.719 -11.164 1 93.19 64 SER B O 1
ATOM 2144 N N . GLN B 1 65 ? 5.656 -38.188 -11.734 1 89.88 65 GLN B N 1
ATOM 2145 C CA . GLN B 1 65 ? 4.652 -39.156 -12.133 1 89.88 65 GLN B CA 1
ATOM 2146 C C . GLN B 1 65 ? 4.738 -39.469 -13.625 1 89.88 65 GLN B C 1
ATOM 2148 O O . GLN B 1 65 ? 3.984 -40.312 -14.141 1 89.88 65 GLN B O 1
ATOM 2153 N N . ALA B 1 66 ? 5.594 -38.875 -14.273 1 88.38 66 ALA B N 1
ATOM 2154 C CA . ALA B 1 66 ? 5.723 -39.031 -15.719 1 88.38 66 ALA B CA 1
ATOM 2155 C C . ALA B 1 66 ? 6.242 -40.406 -16.062 1 88.38 66 ALA B C 1
ATOM 2157 O O . ALA B 1 66 ? 6.086 -40.875 -17.203 1 88.38 66 ALA B O 1
ATOM 2158 N N . LYS B 1 67 ? 6.867 -41.094 -15.125 1 84.31 67 LYS B N 1
ATOM 2159 C CA . LYS B 1 67 ? 7.406 -42.438 -15.32 1 84.31 67 LYS B CA 1
ATOM 2160 C C . LYS B 1 67 ? 8.312 -42.5 -16.547 1 84.31 67 LYS B C 1
ATOM 2162 O O . LYS B 1 67 ? 9.281 -41.75 -16.656 1 84.31 67 LYS B O 1
ATOM 2167 N N . ASP B 1 68 ? 7.895 -43.312 -17.594 1 86.12 68 ASP B N 1
ATOM 2168 C CA . ASP B 1 68 ? 8.781 -43.5 -18.734 1 86.12 68 ASP B CA 1
ATOM 2169 C C . ASP B 1 68 ? 8.445 -42.531 -19.859 1 86.12 68 ASP B C 1
ATOM 2171 O O . ASP B 1 68 ? 8.969 -42.625 -20.969 1 86.12 68 ASP B O 1
ATOM 2175 N N . ASN B 1 69 ? 7.641 -41.562 -19.5 1 89.06 69 ASN B N 1
ATOM 2176 C CA . ASN B 1 69 ? 7.289 -40.531 -20.5 1 89.06 69 ASN B CA 1
ATOM 2177 C C . ASN B 1 69 ? 8.359 -39.469 -20.594 1 89.06 69 ASN B C 1
ATOM 2179 O O . ASN B 1 69 ? 8.266 -38.438 -19.938 1 89.06 69 ASN B O 1
ATOM 2183 N N . GLU B 1 70 ? 9.359 -39.594 -21.422 1 90.69 70 GLU B N 1
ATOM 2184 C CA . GLU B 1 70 ? 10.516 -38.719 -21.547 1 90.69 70 GLU B CA 1
ATOM 2185 C C . GLU B 1 70 ? 10.102 -37.344 -22.047 1 90.69 70 GLU B C 1
ATOM 2187 O O . GLU B 1 70 ? 10.695 -36.344 -21.641 1 90.69 70 GLU B O 1
ATOM 2192 N N . GLU B 1 71 ? 9.109 -37.281 -22.859 1 92.19 71 GLU B N 1
ATOM 2193 C CA . GLU B 1 71 ? 8.625 -36 -23.359 1 92.19 71 GLU B CA 1
ATOM 2194 C C . GLU B 1 71 ? 8.031 -35.156 -22.234 1 92.19 71 GLU B C 1
ATOM 2196 O O . GLU B 1 71 ? 8.305 -33.938 -22.156 1 92.19 71 GLU B O 1
ATOM 2201 N N . LEU B 1 72 ? 7.32 -35.75 -21.375 1 93.75 72 LEU B N 1
ATOM 2202 C CA . LEU B 1 72 ? 6.715 -35.062 -20.25 1 93.75 72 LEU B CA 1
ATOM 2203 C C . LEU B 1 72 ? 7.781 -34.594 -19.266 1 93.75 72 LEU B C 1
ATOM 2205 O O . LEU B 1 72 ? 7.719 -33.469 -18.75 1 93.75 72 LEU B O 1
ATOM 2209 N N . LYS B 1 73 ? 8.727 -35.375 -19.016 1 94.31 73 LYS B N 1
ATOM 2210 C CA . LYS B 1 73 ? 9.82 -35.031 -18.125 1 94.31 73 LYS B CA 1
ATOM 2211 C C . LYS B 1 73 ? 10.594 -33.812 -18.656 1 94.31 73 LYS B C 1
ATOM 2213 O O . LYS B 1 73 ? 10.961 -32.938 -17.891 1 94.31 73 LYS B O 1
ATOM 2218 N N . ALA B 1 74 ? 10.773 -33.812 -19.938 1 96.06 74 ALA B N 1
ATOM 2219 C CA . ALA B 1 74 ? 11.477 -32.688 -20.562 1 96.06 74 ALA B CA 1
ATOM 2220 C C . ALA B 1 74 ? 10.664 -31.406 -20.453 1 96.06 74 ALA B C 1
ATOM 2222 O O . ALA B 1 74 ? 11.227 -30.328 -20.203 1 96.06 74 ALA B O 1
ATOM 2223 N N . LYS B 1 75 ? 9.383 -31.516 -20.609 1 96.5 75 LYS B N 1
ATOM 2224 C CA . LYS B 1 75 ? 8.516 -30.344 -20.516 1 96.5 75 LYS B CA 1
ATOM 2225 C C . LYS B 1 75 ? 8.5 -29.797 -19.094 1 96.5 75 LYS B C 1
ATOM 2227 O O . LYS B 1 75 ? 8.523 -28.578 -18.875 1 96.5 75 LYS B O 1
ATOM 2232 N N . VAL B 1 76 ? 8.469 -30.625 -18.141 1 97.56 76 VAL B N 1
ATOM 2233 C CA . VAL B 1 76 ? 8.5 -30.203 -16.734 1 97.56 76 VAL B CA 1
ATOM 2234 C C . VAL B 1 76 ? 9.812 -29.484 -16.453 1 97.56 76 VAL B C 1
ATOM 2236 O O . VAL B 1 76 ? 9.812 -28.406 -15.828 1 97.56 76 VAL B O 1
ATOM 2239 N N . ALA B 1 77 ? 10.891 -30.047 -16.922 1 97.75 77 ALA B N 1
ATOM 2240 C CA . ALA B 1 77 ? 12.195 -29.406 -16.734 1 97.75 77 ALA B CA 1
ATOM 2241 C C . ALA B 1 77 ? 12.227 -28.016 -17.391 1 97.75 77 ALA B C 1
ATOM 2243 O O . ALA B 1 77 ? 12.773 -27.078 -16.812 1 97.75 77 ALA B O 1
ATOM 2244 N N . GLU B 1 78 ? 11.633 -27.922 -18.531 1 98.31 78 GLU B N 1
ATOM 2245 C CA . GLU B 1 78 ? 11.531 -26.656 -19.234 1 98.31 78 GLU B CA 1
ATOM 2246 C C . GLU B 1 78 ? 10.742 -25.625 -18.406 1 98.31 78 GLU B C 1
ATOM 2248 O O . GLU B 1 78 ? 11.164 -24.484 -18.266 1 98.31 78 GLU B O 1
ATOM 2253 N N . PHE B 1 79 ? 9.617 -26.062 -17.906 1 98.44 79 PHE B N 1
ATOM 2254 C CA . PHE B 1 79 ? 8.766 -25.172 -17.125 1 98.44 79 PHE B CA 1
ATOM 2255 C C . PHE B 1 79 ? 9.461 -24.75 -15.836 1 98.44 79 PHE B C 1
ATOM 2257 O O . PHE B 1 79 ? 9.406 -23.578 -15.453 1 98.44 79 PHE B O 1
ATOM 2264 N N . GLU B 1 80 ? 10.109 -25.656 -15.172 1 98.44 80 GLU B N 1
ATOM 2265 C CA . GLU B 1 80 ? 10.836 -25.328 -13.945 1 98.44 80 GLU B CA 1
ATOM 2266 C C . GLU B 1 80 ? 11.922 -24.297 -14.211 1 98.44 80 GLU B C 1
ATOM 2268 O O . GLU B 1 80 ? 12.078 -23.344 -13.445 1 98.44 80 GLU B O 1
ATOM 2273 N N . LYS B 1 81 ? 12.625 -24.516 -15.289 1 98.5 81 LYS B N 1
ATOM 2274 C CA . LYS B 1 81 ? 13.672 -23.562 -15.664 1 98.5 81 LYS B CA 1
ATOM 2275 C C . LYS B 1 81 ? 13.086 -22.203 -16 1 98.5 81 LYS B C 1
ATOM 2277 O O . LYS B 1 81 ? 13.578 -21.172 -15.531 1 98.5 81 LYS B O 1
ATOM 2282 N N . ALA B 1 82 ? 12.031 -22.172 -16.781 1 98.44 82 ALA B N 1
ATOM 2283 C CA . ALA B 1 82 ? 11.375 -20.922 -17.172 1 98.44 82 ALA B CA 1
ATOM 2284 C C . ALA B 1 82 ? 10.867 -20.172 -15.945 1 98.44 82 ALA B C 1
ATOM 2286 O O . ALA B 1 82 ? 11.031 -18.953 -15.844 1 98.44 82 ALA B O 1
ATOM 2287 N N . ASN B 1 83 ? 10.258 -20.922 -15.023 1 98.5 83 ASN B N 1
ATOM 2288 C CA . ASN B 1 83 ? 9.711 -20.312 -13.82 1 98.5 83 ASN B CA 1
ATOM 2289 C C . ASN B 1 83 ? 10.82 -19.734 -12.938 1 98.5 83 ASN B C 1
ATOM 2291 O O . ASN B 1 83 ? 10.664 -18.641 -12.375 1 98.5 83 ASN B O 1
ATOM 2295 N N . LYS B 1 84 ? 11.898 -20.391 -12.828 1 98 84 LYS B N 1
ATOM 2296 C CA . LYS B 1 84 ? 13.031 -19.906 -12.039 1 98 84 LYS B CA 1
ATOM 2297 C C . LYS B 1 84 ? 13.625 -18.641 -12.664 1 98 84 LYS B C 1
ATOM 2299 O O . LYS B 1 84 ? 13.969 -17.703 -11.945 1 98 84 LYS B O 1
ATOM 2304 N N . GLU B 1 85 ? 13.75 -18.656 -13.969 1 97.94 85 GLU B N 1
ATOM 2305 C CA . GLU B 1 85 ? 14.281 -17.5 -14.672 1 97.94 85 GLU B CA 1
ATOM 2306 C C . GLU B 1 85 ? 13.359 -16.297 -14.523 1 97.94 85 GLU B C 1
ATOM 2308 O O . GLU B 1 85 ? 13.82 -15.172 -14.289 1 97.94 85 GLU B O 1
ATOM 2313 N N . LYS B 1 86 ? 12.047 -16.594 -14.617 1 97.12 86 LYS B N 1
ATOM 2314 C CA . LYS B 1 86 ? 11.07 -15.516 -14.445 1 97.12 86 LYS B CA 1
ATOM 2315 C C . LYS B 1 86 ? 11.109 -14.961 -13.023 1 97.12 86 LYS B C 1
ATOM 2317 O O . LYS B 1 86 ? 10.992 -13.75 -12.82 1 97.12 86 LYS B O 1
ATOM 2322 N N . GLU B 1 87 ? 11.25 -15.82 -12.086 1 96.5 87 GLU B N 1
ATOM 2323 C CA . GLU B 1 87 ? 11.359 -15.391 -10.695 1 96.5 87 GLU B CA 1
ATOM 2324 C C . GLU B 1 87 ? 12.586 -14.516 -10.477 1 96.5 87 GLU B C 1
ATOM 2326 O O . GLU B 1 87 ? 12.508 -13.5 -9.773 1 96.5 87 GLU B O 1
ATOM 2331 N N . LYS B 1 88 ? 13.68 -14.867 -11.055 1 96.88 88 LYS B N 1
ATOM 2332 C CA . LYS B 1 88 ? 14.906 -14.086 -10.93 1 96.88 88 LYS B CA 1
ATOM 2333 C C . LYS B 1 88 ? 14.758 -12.719 -11.578 1 96.88 88 LYS B C 1
ATOM 2335 O O . LYS B 1 88 ? 15.156 -11.703 -10.992 1 96.88 88 LYS B O 1
ATOM 2340 N N . GLU B 1 89 ? 14.211 -12.703 -12.75 1 96.81 89 GLU B N 1
ATOM 2341 C CA . GLU B 1 89 ? 13.977 -11.445 -13.453 1 96.81 89 GLU B CA 1
ATOM 2342 C C . GLU B 1 89 ? 13.047 -10.531 -12.656 1 96.81 89 GLU B C 1
ATOM 2344 O O . GLU B 1 89 ? 13.297 -9.328 -12.539 1 96.81 89 GLU B O 1
ATOM 2349 N N . TRP B 1 90 ? 12.016 -11.148 -12.133 1 95.88 90 TRP B N 1
ATOM 2350 C CA . TRP B 1 90 ? 11.039 -10.391 -11.359 1 95.88 90 TRP B CA 1
ATOM 2351 C C . TRP B 1 90 ? 11.656 -9.844 -10.078 1 95.88 90 TRP B C 1
ATOM 2353 O O . TRP B 1 90 ? 11.453 -8.68 -9.734 1 95.88 90 TRP B O 1
ATOM 2363 N N . SER B 1 91 ? 12.391 -10.633 -9.391 1 93.25 91 SER B N 1
ATOM 2364 C CA . SER B 1 91 ? 13.078 -10.203 -8.18 1 93.25 91 SER B CA 1
ATOM 2365 C C . SER B 1 91 ? 14.031 -9.047 -8.469 1 93.25 91 SER B C 1
ATOM 2367 O O . SER B 1 91 ? 14.109 -8.094 -7.691 1 93.25 91 SER B O 1
ATOM 2369 N N . SER B 1 92 ? 14.719 -9.125 -9.555 1 93.94 92 SER B N 1
ATOM 2370 C CA . SER B 1 92 ? 15.633 -8.062 -9.953 1 93.94 92 SER B CA 1
ATOM 2371 C C . SER B 1 92 ? 14.883 -6.773 -10.266 1 93.94 92 SER B C 1
ATOM 2373 O O . SER B 1 92 ? 15.312 -5.688 -9.859 1 93.94 92 SER B O 1
ATOM 2375 N N . LYS B 1 93 ? 13.812 -6.906 -10.953 1 94.06 93 LYS B N 1
ATOM 2376 C CA . LYS B 1 93 ? 12.984 -5.742 -11.266 1 94.06 93 LYS B CA 1
ATOM 2377 C C . LYS B 1 93 ? 12.477 -5.074 -10 1 94.06 93 LYS B C 1
ATOM 2379 O O . LYS B 1 93 ? 12.523 -3.85 -9.867 1 94.06 93 LYS B O 1
ATOM 2384 N N . LEU B 1 94 ? 11.992 -5.875 -9.039 1 92.12 94 LEU B N 1
ATOM 2385 C CA . LEU B 1 94 ? 11.477 -5.348 -7.781 1 92.12 94 LEU B CA 1
ATOM 2386 C C . LEU B 1 94 ? 12.578 -4.656 -6.988 1 92.12 94 LEU B C 1
ATOM 2388 O O . LEU B 1 94 ? 12.352 -3.6 -6.395 1 92.12 94 LEU B O 1
ATOM 2392 N N . ALA B 1 95 ? 13.719 -5.227 -6.977 1 90.06 95 ALA B N 1
ATOM 2393 C CA . ALA B 1 95 ? 14.859 -4.629 -6.281 1 90.06 95 ALA B CA 1
ATOM 2394 C C . ALA B 1 95 ? 15.227 -3.277 -6.887 1 90.06 95 ALA B C 1
ATOM 2396 O O . ALA B 1 95 ? 15.516 -2.322 -6.164 1 90.06 95 ALA B O 1
ATOM 2397 N N . SER B 1 96 ? 15.203 -3.232 -8.195 1 91.62 96 SER B N 1
ATOM 2398 C CA . SER B 1 96 ? 15.508 -1.989 -8.891 1 91.62 96 SER B CA 1
ATOM 2399 C C . SER B 1 96 ? 14.477 -0.911 -8.586 1 91.62 96 SER B C 1
ATOM 2401 O O . SER B 1 96 ? 14.828 0.241 -8.328 1 91.62 96 SER B O 1
ATOM 2403 N N . GLN B 1 97 ? 13.25 -1.295 -8.578 1 89.69 97 GLN B N 1
ATOM 2404 C CA . GLN B 1 97 ? 12.18 -0.361 -8.266 1 89.69 97 GLN B CA 1
ATOM 2405 C C . GLN B 1 97 ? 12.297 0.156 -6.836 1 89.69 97 GLN B C 1
ATOM 2407 O O . GLN B 1 97 ? 12.133 1.352 -6.586 1 89.69 97 GLN B O 1
ATOM 2412 N N . LYS B 1 98 ? 12.516 -0.75 -5.953 1 90.5 98 LYS B N 1
ATOM 2413 C CA . LYS B 1 98 ? 12.695 -0.373 -4.555 1 90.5 98 LYS B CA 1
ATOM 2414 C C . LYS B 1 98 ? 13.844 0.612 -4.387 1 90.5 98 LYS B C 1
ATOM 2416 O O . LYS B 1 98 ? 13.727 1.592 -3.648 1 90.5 98 LYS B O 1
ATOM 2421 N N . LYS B 1 99 ? 14.906 0.325 -5.027 1 92.12 99 LYS B N 1
ATOM 2422 C CA . LYS B 1 99 ? 16.078 1.203 -4.977 1 92.12 99 LYS B CA 1
ATOM 2423 C C . LYS B 1 99 ? 15.75 2.58 -5.547 1 92.12 99 LYS B C 1
ATOM 2425 O O . LYS B 1 99 ? 16.109 3.604 -4.961 1 92.12 99 LYS B O 1
ATOM 2430 N N . GLU B 1 100 ? 15.094 2.609 -6.664 1 90 100 GLU B N 1
ATOM 2431 C CA . GLU B 1 100 ? 14.711 3.863 -7.312 1 90 100 GLU B CA 1
ATOM 2432 C C . GLU B 1 100 ? 13.812 4.699 -6.406 1 90 100 GLU B C 1
ATOM 2434 O O . GLU B 1 100 ? 13.984 5.914 -6.301 1 90 100 GLU B O 1
ATOM 2439 N N . PHE B 1 101 ? 12.945 4.047 -5.781 1 87.94 101 PHE B N 1
ATOM 2440 C CA . PHE B 1 101 ? 12.047 4.738 -4.859 1 87.94 101 PHE B CA 1
ATOM 2441 C C . PHE B 1 101 ? 12.82 5.289 -3.666 1 87.94 101 PHE B C 1
ATOM 2443 O O . PHE B 1 101 ? 12.602 6.434 -3.258 1 87.94 101 PHE B O 1
ATOM 2450 N N . ALA B 1 102 ? 13.633 4.469 -3.123 1 90.62 102 ALA B N 1
ATOM 2451 C CA . ALA B 1 102 ? 14.438 4.898 -1.981 1 90.62 102 ALA B CA 1
ATOM 2452 C C . ALA B 1 102 ? 15.305 6.102 -2.344 1 90.62 102 ALA B C 1
ATOM 2454 O O . ALA B 1 102 ? 15.414 7.051 -1.566 1 90.62 102 ALA B O 1
ATOM 2455 N N . ILE B 1 103 ? 15.828 6.066 -3.504 1 93.38 103 ILE B N 1
ATOM 2456 C CA . ILE B 1 103 ? 16.672 7.164 -3.973 1 93.38 103 ILE B CA 1
ATOM 2457 C C . ILE B 1 103 ? 15.828 8.43 -4.137 1 93.38 103 ILE B C 1
ATOM 2459 O O . ILE B 1 103 ? 16.219 9.508 -3.695 1 93.38 103 ILE B O 1
ATOM 2463 N N . SER B 1 104 ? 14.695 8.297 -4.766 1 90.12 104 SER B N 1
ATOM 2464 C CA . SER B 1 104 ? 13.805 9.43 -4.969 1 90.12 104 SER B CA 1
ATOM 2465 C C . SER B 1 104 ? 13.391 10.062 -3.639 1 90.12 104 SER B C 1
ATOM 2467 O O . SER B 1 104 ? 13.445 11.281 -3.482 1 90.12 104 SER B O 1
ATOM 2469 N N . THR B 1 105 ? 13.07 9.203 -2.721 1 88.5 105 THR B N 1
ATOM 2470 C CA . THR B 1 105 ? 12.68 9.672 -1.396 1 88.5 105 THR B CA 1
ATOM 2471 C C . THR B 1 105 ? 13.844 10.375 -0.704 1 88.5 105 THR B C 1
ATOM 2473 O O . THR B 1 105 ? 13.672 11.438 -0.112 1 88.5 105 THR B O 1
ATOM 2476 N N . ALA B 1 106 ? 14.977 9.797 -0.825 1 91.88 106 ALA B N 1
ATOM 2477 C CA . ALA B 1 106 ? 16.172 10.344 -0.18 1 91.88 106 ALA B CA 1
ATOM 2478 C C . ALA B 1 106 ? 16.562 11.688 -0.798 1 91.88 106 ALA B C 1
ATOM 2480 O O . ALA B 1 106 ? 16.984 12.602 -0.092 1 91.88 106 ALA B O 1
ATOM 2481 N N . LEU B 1 107 ? 16.422 11.828 -2.08 1 93.88 107 LEU B N 1
ATOM 2482 C CA . LEU B 1 107 ? 16.719 13.086 -2.754 1 93.88 107 LEU B CA 1
ATOM 2483 C C . LEU B 1 107 ? 15.773 14.188 -2.275 1 93.88 107 LEU B C 1
ATOM 2485 O O . LEU B 1 107 ? 16.219 15.312 -2.006 1 93.88 107 LEU B O 1
ATOM 2489 N N . SER B 1 108 ? 14.539 13.836 -2.189 1 89.5 108 SER B N 1
ATOM 2490 C CA . SER B 1 108 ? 13.562 14.797 -1.689 1 89.5 108 SER B CA 1
ATOM 2491 C C . SER B 1 108 ? 13.898 15.242 -0.27 1 89.5 108 SER B C 1
ATOM 2493 O O . SER B 1 108 ? 13.836 16.438 0.044 1 89.5 108 SER B O 1
ATOM 2495 N N . LYS B 1 109 ? 14.328 14.344 0.531 1 88.25 109 LYS B N 1
ATOM 2496 C CA . LYS B 1 109 ? 14.695 14.641 1.912 1 88.25 109 LYS B CA 1
ATOM 2497 C C . LYS B 1 109 ? 15.953 15.5 1.974 1 88.25 109 LYS B C 1
ATOM 2499 O O . LYS B 1 109 ? 16.125 16.297 2.896 1 88.25 109 LYS B O 1
ATOM 2504 N N . ALA B 1 110 ? 16.719 15.297 1.041 1 92.5 110 ALA B N 1
ATOM 2505 C CA . ALA B 1 110 ? 17.984 16.031 0.985 1 92.5 110 ALA B CA 1
ATOM 2506 C C . ALA B 1 110 ? 17.75 17.453 0.448 1 92.5 110 ALA B C 1
ATOM 2508 O O . ALA B 1 110 ? 18.688 18.266 0.409 1 92.5 110 ALA B O 1
ATOM 2509 N N . GLY B 1 111 ? 16.625 17.734 -0.023 1 90.75 111 GLY B N 1
ATOM 2510 C CA . GLY B 1 111 ? 16.281 19.094 -0.437 1 90.75 111 GLY B CA 1
ATOM 2511 C C . GLY B 1 111 ? 16.391 19.297 -1.937 1 90.75 111 GLY B C 1
ATOM 2512 O O . GLY B 1 111 ? 16.547 20.438 -2.402 1 90.75 111 GLY B O 1
ATOM 2513 N N . ALA B 1 112 ? 16.344 18.203 -2.713 1 94.5 112 ALA B N 1
ATOM 2514 C CA . ALA B 1 112 ? 16.344 18.344 -4.168 1 94.5 112 ALA B CA 1
ATOM 2515 C C . ALA B 1 112 ? 15.109 19.125 -4.641 1 94.5 112 ALA B C 1
ATOM 2517 O O . ALA B 1 112 ? 14 18.859 -4.18 1 94.5 112 ALA B O 1
ATOM 2518 N N . LEU B 1 113 ? 15.352 20.062 -5.531 1 90.94 113 LEU B N 1
ATOM 2519 C CA . LEU B 1 113 ? 14.242 20.844 -6.062 1 90.94 113 LEU B CA 1
ATOM 2520 C C . LEU B 1 113 ? 13.422 20.031 -7.055 1 90.94 113 LEU B C 1
ATOM 2522 O O . LEU B 1 113 ? 12.203 20.203 -7.16 1 90.94 113 LEU B O 1
ATOM 2526 N N . GLU B 1 114 ? 14.156 19.25 -7.836 1 91.94 114 GLU B N 1
ATOM 2527 C CA . GLU B 1 114 ? 13.594 18.297 -8.797 1 91.94 114 GLU B CA 1
ATOM 2528 C C . GLU B 1 114 ? 14.422 17.016 -8.867 1 91.94 114 GLU B C 1
ATOM 2530 O O . GLU B 1 114 ? 15.547 17.031 -9.383 1 91.94 114 GLU B O 1
ATOM 2535 N N . ASN B 1 115 ? 13.828 15.977 -8.398 1 92.5 115 ASN B N 1
ATOM 2536 C CA . ASN B 1 115 ? 14.578 14.734 -8.297 1 92.5 115 ASN B CA 1
ATOM 2537 C C . ASN B 1 115 ? 15.117 14.289 -9.656 1 92.5 115 ASN B C 1
ATOM 2539 O O . ASN B 1 115 ? 16.266 13.844 -9.758 1 92.5 115 ASN B O 1
ATOM 2543 N N . LYS B 1 116 ? 14.258 14.43 -10.688 1 92.81 116 LYS B N 1
ATOM 2544 C CA . LYS B 1 116 ? 14.656 14 -12.023 1 92.81 116 LYS B CA 1
ATOM 2545 C C . LYS B 1 116 ? 15.891 14.758 -12.5 1 92.81 116 LYS B C 1
ATOM 2547 O O . LYS B 1 116 ? 16.703 14.219 -13.25 1 92.81 116 LYS B O 1
ATOM 2552 N N . ALA B 1 117 ? 16.047 15.961 -12.047 1 94.19 117 ALA B N 1
ATOM 2553 C CA . ALA B 1 117 ? 17.188 16.797 -12.445 1 94.19 117 ALA B CA 1
ATOM 2554 C C . ALA B 1 117 ? 18.453 16.375 -11.711 1 94.19 117 ALA B C 1
ATOM 2556 O O . ALA B 1 117 ? 19.562 16.562 -12.234 1 94.19 117 ALA B O 1
ATOM 2557 N N . VAL B 1 118 ? 18.297 15.828 -10.578 1 96.19 118 VAL B N 1
ATOM 2558 C CA . VAL B 1 118 ? 19.453 15.508 -9.75 1 96.19 118 VAL B CA 1
ATOM 2559 C C . VAL B 1 118 ? 19.922 14.078 -10.039 1 96.19 118 VAL B C 1
ATOM 2561 O O . VAL B 1 118 ? 21.109 13.766 -9.914 1 96.19 118 VAL B O 1
ATOM 2564 N N . LEU B 1 119 ? 19.047 13.234 -10.508 1 94.62 119 LEU B N 1
ATOM 2565 C CA . LEU B 1 119 ? 19.266 11.805 -10.648 1 94.62 119 LEU B CA 1
ATOM 2566 C C . LEU B 1 119 ? 20.469 11.523 -11.539 1 94.62 119 LEU B C 1
ATOM 2568 O O . LEU B 1 119 ? 21.266 10.625 -11.25 1 94.62 119 LEU B O 1
ATOM 2572 N N . PRO B 1 120 ? 20.625 12.281 -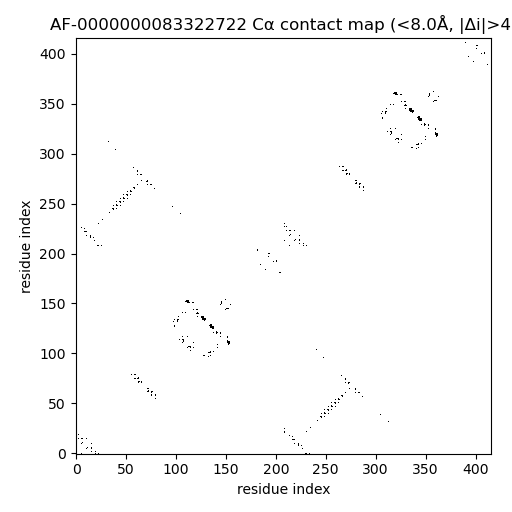12.602 1 95 120 PRO B N 1
ATOM 2573 C CA . PRO B 1 120 ? 21.75 12 -13.492 1 95 120 PRO B CA 1
ATOM 2574 C C . PRO B 1 120 ? 23.094 12.156 -12.805 1 95 120 PRO B C 1
ATOM 2576 O O . PRO B 1 120 ? 24.109 11.656 -13.297 1 95 120 PRO B O 1
ATOM 2579 N N . PHE B 1 121 ? 23.094 12.836 -11.695 1 95.06 121 PHE B N 1
ATOM 2580 C CA . PHE B 1 121 ? 24.359 13.102 -11 1 95.06 121 PHE B CA 1
ATOM 2581 C C . PHE B 1 121 ? 24.578 12.109 -9.867 1 95.06 121 PHE B C 1
ATOM 2583 O O . PHE B 1 121 ? 25.547 12.219 -9.125 1 95.06 121 PHE B O 1
ATOM 2590 N N . ILE B 1 122 ? 23.672 11.18 -9.727 1 96.12 122 ILE B N 1
ATOM 2591 C CA . ILE B 1 122 ? 23.797 10.109 -8.734 1 96.12 122 ILE B CA 1
ATOM 2592 C C . ILE B 1 122 ? 24.312 8.844 -9.406 1 96.12 122 ILE B C 1
ATOM 2594 O O . ILE B 1 122 ? 23.688 8.305 -10.32 1 96.12 122 ILE B O 1
ATOM 2598 N N . ASP B 1 123 ? 25.484 8.367 -9.008 1 96 123 ASP B N 1
ATOM 2599 C CA . ASP B 1 123 ? 25.984 7.09 -9.5 1 96 123 ASP B CA 1
ATOM 2600 C C . ASP B 1 123 ? 25.297 5.922 -8.805 1 96 123 ASP B C 1
ATOM 2602 O O . ASP B 1 123 ? 25.766 5.438 -7.77 1 96 123 ASP B O 1
ATOM 2606 N N . THR B 1 124 ? 24.281 5.434 -9.414 1 92.81 124 THR B N 1
ATOM 2607 C CA . THR B 1 124 ? 23.422 4.43 -8.797 1 92.81 124 THR B CA 1
ATOM 2608 C C . THR B 1 124 ? 24.172 3.107 -8.625 1 92.81 124 THR B C 1
ATOM 2610 O O . THR B 1 124 ? 23.734 2.246 -7.855 1 92.81 124 THR B O 1
ATOM 2613 N N . ASN B 1 125 ? 25.281 2.939 -9.328 1 94.31 125 ASN B N 1
ATOM 2614 C CA . ASN B 1 125 ? 26.062 1.718 -9.18 1 94.31 125 ASN B CA 1
ATOM 2615 C C . ASN B 1 125 ? 26.766 1.674 -7.828 1 94.31 125 ASN B C 1
ATOM 2617 O O . ASN B 1 125 ? 27.172 0.604 -7.371 1 94.31 125 ASN B O 1
ATOM 2621 N N . LYS B 1 126 ? 26.891 2.818 -7.195 1 94.94 126 LYS B N 1
ATOM 2622 C CA . LYS B 1 126 ? 27.547 2.916 -5.898 1 94.94 126 LYS B CA 1
ATOM 2623 C C . LYS B 1 126 ? 26.531 2.977 -4.766 1 94.94 126 LYS B C 1
ATOM 2625 O O . LYS B 1 126 ? 26.891 3.217 -3.611 1 94.94 126 LYS B O 1
ATOM 2630 N N . VAL B 1 127 ? 25.312 2.842 -5.172 1 95.5 127 VAL B N 1
ATOM 2631 C CA . VAL B 1 127 ? 24.219 2.912 -4.195 1 95.5 127 VAL B CA 1
ATOM 2632 C C . VAL B 1 127 ? 23.516 1.561 -4.105 1 95.5 127 VAL B C 1
ATOM 2634 O O . VAL B 1 127 ? 23.219 0.943 -5.129 1 95.5 127 VAL B O 1
ATOM 2637 N N . SER B 1 128 ? 23.344 1.059 -2.896 1 94.25 128 SER B N 1
ATOM 2638 C CA . SER B 1 128 ? 22.625 -0.188 -2.678 1 94.25 128 SER B CA 1
ATOM 2639 C C . SER B 1 128 ? 21.641 -0.063 -1.516 1 94.25 128 SER B C 1
ATOM 2641 O O . SER B 1 128 ? 21.594 0.967 -0.839 1 94.25 128 SER B O 1
ATOM 2643 N N . LEU B 1 129 ? 20.766 -1.075 -1.403 1 91.62 129 LEU B N 1
ATOM 2644 C CA . LEU B 1 129 ? 19.812 -1.141 -0.301 1 91.62 129 LEU B CA 1
ATOM 2645 C C . LEU B 1 129 ? 20.25 -2.184 0.726 1 91.62 129 LEU B C 1
ATOM 2647 O O . LEU B 1 129 ? 20.719 -3.262 0.361 1 91.62 129 LEU B O 1
ATOM 2651 N N . ASP B 1 130 ? 20.047 -1.849 2.018 1 88.56 130 ASP B N 1
ATOM 2652 C CA . ASP B 1 130 ? 20.266 -2.857 3.049 1 88.56 130 ASP B CA 1
ATOM 2653 C C . ASP B 1 130 ? 18.984 -3.635 3.336 1 88.56 130 ASP B C 1
ATOM 2655 O O . ASP B 1 130 ? 17.969 -3.441 2.66 1 88.56 130 ASP B O 1
ATOM 2659 N N . GLU B 1 131 ? 19.031 -4.539 4.352 1 83.12 131 GLU B N 1
ATOM 2660 C CA . GLU B 1 131 ? 17.906 -5.418 4.664 1 83.12 131 GLU B CA 1
ATOM 2661 C C . GLU B 1 131 ? 16.688 -4.621 5.137 1 83.12 131 GLU B C 1
ATOM 2663 O O . GLU B 1 131 ? 15.555 -5.066 4.996 1 83.12 131 GLU B O 1
ATOM 2668 N N . ASN B 1 132 ? 16.938 -3.396 5.555 1 81.94 132 ASN B N 1
ATOM 2669 C CA . ASN B 1 132 ? 15.875 -2.553 6.09 1 81.94 132 ASN B CA 1
ATOM 2670 C C . ASN B 1 132 ? 15.391 -1.538 5.059 1 81.94 132 ASN B C 1
ATOM 2672 O O . ASN B 1 132 ? 14.547 -0.689 5.363 1 81.94 132 ASN B O 1
ATOM 2676 N N . GLY B 1 133 ? 15.938 -1.592 3.904 1 82.56 133 GLY B N 1
ATOM 2677 C CA . GLY B 1 133 ? 15.516 -0.698 2.838 1 82.56 133 GLY B CA 1
ATOM 2678 C C . GLY B 1 133 ? 16.25 0.63 2.848 1 82.56 133 GLY B C 1
ATOM 2679 O O . GLY B 1 133 ? 15.852 1.567 2.15 1 82.56 133 GLY B O 1
ATOM 2680 N N . ASN B 1 134 ? 17.266 0.663 3.662 1 89.12 134 ASN B N 1
ATOM 2681 C CA . ASN B 1 134 ? 18.062 1.887 3.705 1 89.12 134 ASN B CA 1
ATOM 2682 C C . ASN B 1 134 ? 19.109 1.916 2.596 1 89.12 134 ASN B C 1
ATOM 2684 O O . ASN B 1 134 ? 19.672 0.879 2.238 1 89.12 134 ASN B O 1
ATOM 2688 N N . LEU B 1 135 ? 19.359 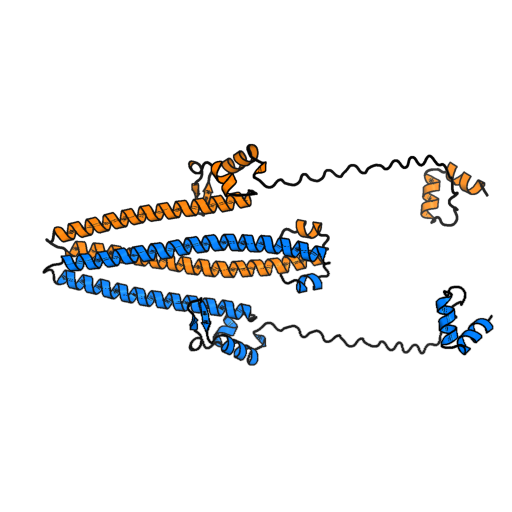3.141 2.139 1 94.88 135 LEU B N 1
ATOM 2689 C CA . LEU B 1 135 ? 20.328 3.301 1.06 1 94.88 135 LEU B CA 1
ATOM 2690 C C . LEU B 1 135 ? 21.75 3.289 1.603 1 94.88 135 LEU B C 1
ATOM 2692 O O . LEU B 1 135 ? 22.047 3.939 2.609 1 94.88 135 LEU B O 1
ATOM 2696 N N . ILE B 1 136 ? 22.625 2.533 0.999 1 94.69 136 ILE B N 1
ATOM 2697 C CA . ILE B 1 136 ? 24.062 2.508 1.283 1 94.69 136 ILE B CA 1
ATOM 2698 C C . ILE B 1 136 ? 24.828 3.188 0.15 1 94.69 136 ILE B C 1
ATOM 2700 O O . ILE B 1 136 ? 24.609 2.879 -1.024 1 94.69 136 ILE B O 1
ATOM 2704 N N . GLY B 1 137 ? 25.688 4.16 0.562 1 94.88 137 GLY B N 1
ATOM 2705 C CA . GLY B 1 137 ? 26.516 4.832 -0.425 1 94.88 137 GLY B CA 1
ATOM 2706 C C . GLY B 1 137 ? 25.828 6.039 -1.048 1 94.88 137 GLY B C 1
ATOM 2707 O O . GLY B 1 137 ? 26.391 6.668 -1.954 1 94.88 137 GLY B O 1
ATOM 2708 N N . PHE B 1 138 ? 24.609 6.355 -0.654 1 96.56 138 PHE B N 1
ATOM 2709 C CA . PHE B 1 138 ? 23.812 7.422 -1.253 1 96.56 138 PHE B CA 1
ATOM 2710 C C . PHE B 1 138 ? 24.281 8.789 -0.76 1 96.56 138 PHE B C 1
ATOM 2712 O O . PHE B 1 138 ? 24.375 9.734 -1.54 1 96.56 138 PHE B O 1
ATOM 2719 N N . GLN B 1 139 ? 24.594 8.883 0.547 1 94.94 139 GLN B N 1
ATOM 2720 C CA . GLN B 1 139 ? 24.922 10.172 1.149 1 94.94 139 GLN B CA 1
ATOM 2721 C C . GLN B 1 139 ? 26.125 10.812 0.467 1 94.94 139 GLN B C 1
ATOM 2723 O O . GLN B 1 139 ? 26.125 12.016 0.197 1 94.94 139 GLN B O 1
ATOM 2728 N N . GLU B 1 140 ? 27.141 10.039 0.266 1 95.38 140 GLU B N 1
ATOM 2729 C CA . GLU B 1 140 ? 28.312 10.555 -0.413 1 95.38 140 GLU B CA 1
ATOM 2730 C C . GLU B 1 140 ? 27.969 11.133 -1.779 1 95.38 140 GLU B C 1
ATOM 2732 O O . GLU B 1 140 ? 28.516 12.156 -2.189 1 95.38 140 GLU B O 1
ATOM 2737 N N . GLN B 1 141 ? 27.031 10.477 -2.475 1 96.12 141 GLN B N 1
ATOM 2738 C CA . GLN B 1 141 ? 26.594 10.922 -3.799 1 96.12 141 GLN B CA 1
ATOM 2739 C C . GLN B 1 141 ? 25.844 12.242 -3.717 1 96.12 141 GLN B C 1
ATOM 2741 O O . GLN B 1 141 ? 26.094 13.156 -4.516 1 96.12 141 GLN B O 1
ATOM 2746 N N . VAL B 1 142 ? 25.031 12.344 -2.783 1 95.88 142 VAL B N 1
ATOM 2747 C CA . VAL B 1 142 ? 24.219 13.555 -2.627 1 95.88 142 VAL B CA 1
ATOM 2748 C C . VAL B 1 142 ? 25.109 14.719 -2.211 1 95.88 142 VAL B C 1
ATOM 2750 O O . VAL B 1 142 ? 24.938 15.844 -2.695 1 95.88 142 VAL B O 1
ATOM 2753 N N . ASP B 1 143 ? 26.016 14.461 -1.327 1 95.62 143 ASP B N 1
ATOM 2754 C CA . ASP B 1 143 ? 26.953 15.508 -0.905 1 95.62 143 ASP B CA 1
ATOM 2755 C C . ASP B 1 143 ? 27.75 16.047 -2.088 1 95.62 143 ASP B C 1
ATOM 2757 O O . ASP B 1 143 ? 27.938 17.25 -2.229 1 95.62 143 ASP B O 1
ATOM 2761 N N . ALA B 1 144 ? 28.188 15.164 -2.877 1 95.94 144 ALA B N 1
ATOM 2762 C CA . ALA B 1 144 ? 28.922 15.547 -4.078 1 95.94 144 ALA B CA 1
ATOM 2763 C C . ALA B 1 144 ? 28.047 16.375 -5.02 1 95.94 144 ALA B C 1
ATOM 2765 O O . ALA B 1 144 ? 28.484 17.391 -5.562 1 95.94 144 ALA B O 1
ATOM 2766 N N . ALA B 1 145 ? 26.828 15.969 -5.238 1 96 145 ALA B N 1
ATOM 2767 C CA . ALA B 1 145 ? 25.891 16.688 -6.105 1 96 145 ALA B CA 1
ATOM 2768 C C . ALA B 1 145 ? 25.609 18.078 -5.566 1 96 145 ALA B C 1
ATOM 2770 O O . ALA B 1 145 ? 25.516 19.047 -6.336 1 96 145 ALA B O 1
ATOM 2771 N N . LYS B 1 146 ? 25.547 18.156 -4.309 1 95.12 146 LYS B N 1
ATOM 2772 C CA . LYS B 1 146 ? 25.297 19.453 -3.686 1 95.12 146 LYS B CA 1
ATOM 2773 C C . LYS B 1 146 ? 26.484 20.391 -3.889 1 95.12 146 LYS B C 1
ATOM 2775 O O . LYS B 1 146 ? 26.312 21.578 -4.117 1 95.12 146 LYS B O 1
ATOM 2780 N N . GLN B 1 147 ? 27.625 19.891 -3.748 1 95.25 147 GLN B N 1
ATOM 2781 C CA . GLN B 1 147 ? 28.844 20.672 -3.912 1 95.25 147 GLN B CA 1
ATOM 2782 C C . GLN B 1 147 ? 28.984 21.188 -5.344 1 95.25 147 GLN B C 1
ATOM 2784 O O . GLN B 1 147 ? 29.328 22.344 -5.559 1 95.25 147 GLN B O 1
ATOM 2789 N N . ASP B 1 148 ? 28.625 20.328 -6.297 1 95.44 148 ASP B N 1
ATOM 2790 C CA . ASP B 1 148 ? 28.844 20.641 -7.703 1 95.44 148 ASP B CA 1
ATOM 2791 C C . ASP B 1 148 ? 27.641 21.375 -8.305 1 95.44 148 ASP B C 1
ATOM 2793 O O . ASP B 1 148 ? 27.797 22.156 -9.242 1 95.44 148 ASP B O 1
ATOM 2797 N N . TYR B 1 149 ? 26.5 21.016 -7.836 1 95.38 149 TYR B N 1
ATOM 2798 C CA . TYR B 1 149 ? 25.266 21.516 -8.422 1 95.38 149 TYR B CA 1
ATOM 2799 C C . TYR B 1 149 ? 24.297 21.984 -7.34 1 95.38 149 TYR B C 1
ATOM 2801 O O . TYR B 1 149 ? 23.109 21.656 -7.359 1 95.38 149 TYR B O 1
ATOM 2809 N N . GLY B 1 150 ? 24.719 22.781 -6.414 1 93.94 150 GLY B N 1
ATOM 2810 C CA . GLY B 1 150 ? 23.969 23.266 -5.27 1 93.94 150 GLY B CA 1
ATOM 2811 C C . GLY B 1 150 ? 22.672 23.953 -5.656 1 93.94 150 GLY B C 1
ATOM 2812 O O . GLY B 1 150 ? 21.703 23.922 -4.891 1 93.94 150 GLY B O 1
ATOM 2813 N N . PHE B 1 151 ? 22.609 24.453 -6.832 1 94.62 151 PHE B N 1
ATOM 2814 C CA . PHE B 1 151 ? 21.453 25.219 -7.289 1 94.62 151 PHE B CA 1
ATOM 2815 C C . PHE B 1 151 ? 20.266 24.281 -7.527 1 94.62 151 PHE B C 1
ATOM 2817 O O . PHE B 1 151 ? 19.125 24.75 -7.668 1 94.62 151 PHE B O 1
ATOM 2824 N N . LEU B 1 152 ? 20.578 22.984 -7.574 1 95.75 152 LEU B N 1
ATOM 2825 C CA . LEU B 1 152 ? 19.516 22 -7.758 1 95.75 152 LEU B CA 1
ATOM 2826 C C . LEU B 1 152 ? 18.875 21.641 -6.418 1 95.75 152 LEU B C 1
ATOM 2828 O O . LEU B 1 152 ? 17.906 20.875 -6.375 1 95.75 152 LEU B O 1
ATOM 2832 N N . PHE B 1 153 ? 19.328 22.266 -5.293 1 95.88 153 PHE B N 1
ATOM 2833 C CA . PHE B 1 153 ? 18.875 21.938 -3.949 1 95.88 153 PHE B CA 1
ATOM 2834 C C . PHE B 1 153 ? 18.375 23.188 -3.23 1 95.88 153 PHE B C 1
ATOM 2836 O O . PHE B 1 153 ? 18.781 24.312 -3.561 1 95.88 153 PHE B O 1
ATOM 2843 N N . LYS B 1 154 ? 17.5 22.938 -2.365 1 90.12 154 LYS B N 1
ATOM 2844 C CA . LYS B 1 154 ? 17.016 24.047 -1.538 1 90.12 154 LYS B CA 1
ATOM 2845 C C . LYS B 1 154 ? 18.156 24.734 -0.81 1 90.12 154 LYS B C 1
ATOM 2847 O O . LYS B 1 154 ? 19.047 24.078 -0.255 1 90.12 154 LYS B O 1
ATOM 2852 N N . GLN B 1 155 ? 18.094 26.062 -0.993 1 81.62 155 GLN B N 1
ATOM 2853 C CA . GLN B 1 155 ? 19.125 26.875 -0.353 1 81.62 155 GLN B CA 1
ATOM 2854 C C . GLN B 1 155 ? 18.656 27.391 1.002 1 81.62 155 GLN B C 1
ATOM 2856 O O . GLN B 1 155 ? 17.469 27.703 1.175 1 81.62 155 GLN B O 1
ATOM 2861 N N . ASP B 1 156 ? 19.266 26.859 2.078 1 63.41 156 ASP B N 1
ATOM 2862 C CA . ASP B 1 156 ? 18.953 27.516 3.34 1 63.41 156 ASP B CA 1
ATOM 2863 C C . ASP B 1 156 ? 19.031 29.031 3.203 1 63.41 156 ASP B C 1
ATOM 2865 O O . ASP B 1 156 ? 19.969 29.562 2.574 1 63.41 156 ASP B O 1
ATOM 2869 N N . LYS B 1 157 ? 17.984 29.688 3.01 1 57.44 157 LYS B N 1
ATOM 2870 C CA . LYS B 1 157 ? 18.062 31.156 2.992 1 57.44 157 LYS B CA 1
ATOM 2871 C C . LYS B 1 157 ? 19.188 31.656 3.896 1 57.44 157 LYS B C 1
ATOM 2873 O O . LYS B 1 157 ? 19.312 31.219 5.043 1 57.44 157 LYS B O 1
ATOM 2878 N N . PRO B 1 158 ? 20.156 32.188 3.398 1 52.5 158 PRO B N 1
ATOM 2879 C CA . PRO B 1 158 ? 21.094 32.844 4.309 1 52.5 158 PRO B CA 1
ATOM 2880 C C . PRO B 1 158 ? 20.391 33.562 5.449 1 52.5 158 PRO B C 1
ATOM 2882 O O . PRO B 1 158 ? 19.312 34.125 5.254 1 52.5 158 PRO B O 1
ATOM 2885 N N . LYS B 1 159 ? 20.578 33.188 6.715 1 47.22 159 LYS B N 1
ATOM 2886 C CA . LYS B 1 159 ? 20.156 34.062 7.809 1 47.22 159 LYS B CA 1
ATOM 2887 C C . LYS B 1 159 ? 20.25 35.531 7.418 1 47.22 159 LYS B C 1
ATOM 2889 O O . LYS B 1 159 ? 21.328 36 6.996 1 47.22 159 LYS B O 1
ATOM 2894 N N . GLU B 1 160 ? 19.25 36.062 6.812 1 46.81 160 GLU B N 1
ATOM 2895 C CA . GLU B 1 160 ? 19.312 37.531 6.617 1 46.81 160 GLU B CA 1
ATOM 2896 C C . GLU B 1 160 ? 20.297 38.156 7.605 1 46.81 160 GLU B C 1
ATOM 2898 O O . GLU B 1 160 ? 20.141 38.031 8.82 1 46.81 160 GLU B O 1
ATOM 2903 N N . GLU B 1 161 ? 21.484 38.312 7.273 1 48.03 161 GLU B N 1
ATOM 2904 C CA . GLU B 1 161 ? 22.266 39.188 8.125 1 48.03 161 GLU B CA 1
ATOM 2905 C C . GLU B 1 161 ? 21.438 40.375 8.594 1 48.03 161 GLU B C 1
ATOM 2907 O O . GLU B 1 161 ? 20.688 40.969 7.816 1 48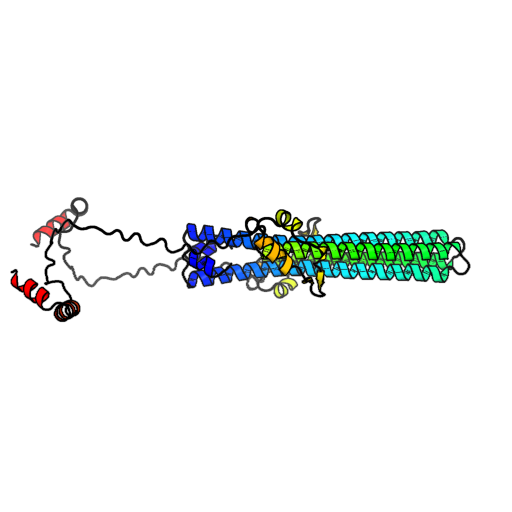.03 161 GLU B O 1
ATOM 2912 N N . PRO B 1 162 ? 21.125 40.5 9.828 1 47.31 162 PRO B N 1
ATOM 2913 C CA . PRO B 1 162 ? 20.391 41.719 10.258 1 47.31 162 PRO B CA 1
ATOM 2914 C C . PRO B 1 162 ? 20.781 42.938 9.445 1 47.31 162 PRO B C 1
ATOM 2916 O O . PRO B 1 162 ? 21.969 43.188 9.219 1 47.31 162 PRO B O 1
ATOM 2919 N N . LYS B 1 163 ? 20.047 43.25 8.422 1 48.69 163 LYS B N 1
ATOM 2920 C CA . LYS B 1 163 ? 20.297 44.531 7.785 1 48.69 163 LYS B CA 1
ATOM 2921 C C . LYS B 1 163 ? 20.922 45.5 8.766 1 48.69 163 LYS B C 1
ATOM 2923 O O . LYS B 1 163 ? 20.516 45.594 9.93 1 48.69 163 LYS B O 1
ATOM 2928 N N . PRO B 1 164 ? 22.109 45.906 8.531 1 45.88 164 PRO B N 1
ATOM 2929 C CA . PRO B 1 164 ? 22.625 46.938 9.43 1 45.88 164 PRO B CA 1
ATOM 2930 C C . PRO B 1 164 ? 21.594 48.031 9.734 1 45.88 164 PRO B C 1
ATOM 2932 O O . PRO B 1 164 ? 20.859 48.469 8.844 1 45.88 164 PRO B O 1
ATOM 2935 N N . ALA B 1 165 ? 21.078 48.062 10.875 1 40.97 165 ALA B N 1
ATOM 2936 C CA . ALA B 1 165 ? 20.25 49.188 11.305 1 40.97 165 ALA B CA 1
ATOM 2937 C C . ALA B 1 165 ? 20.766 50.5 10.734 1 40.97 165 ALA B C 1
ATOM 2939 O O . ALA B 1 165 ? 21.938 50.812 10.875 1 40.97 165 ALA B O 1
ATOM 2940 N N . THR B 1 166 ? 20.359 50.812 9.578 1 42.19 166 THR B N 1
ATOM 2941 C CA . THR B 1 166 ? 20.656 52.188 9.195 1 42.19 166 THR B CA 1
ATOM 2942 C C . THR B 1 166 ? 20.625 53.125 10.406 1 42.19 166 THR B C 1
ATOM 2944 O O . THR B 1 166 ? 19.609 53.188 11.109 1 42.19 166 THR B O 1
ATOM 2947 N N . HIS B 1 167 ? 21.734 53.188 11.07 1 39.03 167 HIS B N 1
ATOM 2948 C CA . HIS B 1 167 ? 21.859 54.312 11.992 1 39.03 167 HIS B CA 1
ATOM 2949 C C . HIS B 1 167 ? 21.422 55.594 11.336 1 39.03 167 HIS B C 1
ATOM 2951 O O . HIS B 1 167 ? 22.062 56.094 10.391 1 39.03 167 HIS B O 1
ATOM 2957 N N . VAL B 1 168 ? 20.141 55.719 11.094 1 38.16 168 VAL B N 1
ATOM 2958 C CA . VAL B 1 168 ? 19.734 57.094 10.828 1 38.16 168 VAL B CA 1
ATOM 2959 C C . VAL B 1 168 ? 20.453 58.062 11.773 1 38.16 168 VAL B C 1
ATOM 2961 O O . VAL B 1 168 ? 20.25 58 12.992 1 38.16 168 VAL B O 1
ATOM 2964 N N . VAL B 1 169 ? 21.688 58.344 11.484 1 35.47 169 VAL B N 1
ATOM 2965 C CA . VAL B 1 169 ? 22.281 59.5 12.102 1 35.47 169 VAL B CA 1
ATOM 2966 C C . VAL B 1 169 ? 21.406 60.75 11.836 1 35.47 169 VAL B C 1
ATOM 2968 O O . VAL B 1 169 ? 21.203 61.125 10.68 1 35.47 169 VAL B O 1
ATOM 2971 N N . VAL B 1 170 ? 20.281 60.781 12.57 1 34.28 170 VAL B N 1
ATOM 2972 C CA . VAL B 1 170 ? 19.641 62.094 12.68 1 34.28 170 VAL B CA 1
ATOM 2973 C C . VAL B 1 170 ? 20.688 63.156 12.945 1 34.28 170 VAL B C 1
ATOM 2975 O O . VAL B 1 170 ? 21.359 63.125 13.977 1 34.28 170 VAL B O 1
ATOM 2978 N N . SER B 1 171 ? 21.516 63.375 12.031 1 34.25 171 SER B N 1
ATOM 2979 C CA . SER B 1 171 ? 22.234 64.625 12.148 1 34.25 171 SER B CA 1
ATOM 2980 C C . SER B 1 171 ? 21.297 65.75 12.531 1 34.25 171 SER B C 1
ATOM 2982 O O . SER B 1 171 ? 20.438 66.188 11.75 1 34.25 171 SER B O 1
ATOM 2984 N N . GLY B 1 172 ? 20.703 65.562 13.75 1 32.69 172 GLY B N 1
ATOM 2985 C CA . GLY B 1 172 ? 19.984 66.625 14.406 1 32.69 172 GLY B CA 1
ATOM 2986 C C . GLY B 1 172 ? 20.75 67.938 14.406 1 32.69 172 GLY B C 1
ATOM 2987 O O . GLY B 1 172 ? 21.438 68.25 15.383 1 32.69 172 GLY B O 1
ATOM 2988 N N . ASN B 1 173 ? 21.562 68.188 13.469 1 30.94 173 ASN B N 1
ATOM 2989 C CA . ASN B 1 173 ? 22.156 69.5 13.859 1 30.94 173 ASN B CA 1
ATOM 2990 C C . ASN B 1 173 ? 21.094 70.5 14.344 1 30.94 173 ASN B C 1
ATOM 2992 O O . ASN B 1 173 ? 21.422 71.625 14.727 1 30.94 173 ASN B O 1
ATOM 2996 N N . GLY B 1 174 ? 19.797 70.375 13.906 1 33.66 174 GLY B N 1
ATOM 2997 C CA . GLY B 1 174 ? 19.141 71.625 14.273 1 33.66 174 GLY B CA 1
ATOM 2998 C C . GLY B 1 174 ? 18.859 71.688 15.758 1 33.66 174 GLY B C 1
ATOM 2999 O O . GLY B 1 174 ? 18.266 70.812 16.344 1 33.66 174 GLY B O 1
ATOM 3000 N N . THR B 1 175 ? 19.734 72.125 16.703 1 32.56 175 THR B N 1
ATOM 3001 C CA . THR B 1 175 ? 19.828 72.5 18.125 1 32.56 175 THR B CA 1
ATOM 3002 C C . THR B 1 175 ? 18.516 73.062 18.641 1 32.56 175 THR B C 1
ATOM 3004 O O . THR B 1 175 ? 18.328 74.25 18.656 1 32.56 175 THR B O 1
ATOM 3007 N N . SER B 1 176 ? 17.266 72.75 18.219 1 34.88 176 SER B N 1
ATOM 3008 C CA . SER B 1 176 ? 16.25 73.5 18.969 1 34.88 176 SER B CA 1
ATOM 3009 C C . SER B 1 176 ? 16.078 72.938 20.375 1 34.88 176 SER B C 1
ATOM 3011 O O . SER B 1 176 ? 15.719 71.75 20.531 1 34.88 176 SER B O 1
ATOM 3013 N N . GLU B 1 177 ? 16.844 73.312 21.469 1 34.81 177 GLU B N 1
ATOM 3014 C CA . GLU B 1 177 ? 16.906 73.062 22.922 1 34.81 177 GLU B CA 1
ATOM 3015 C C . GLU B 1 177 ? 15.516 73.188 23.547 1 34.81 177 GLU B C 1
ATOM 3017 O O . GLU B 1 177 ? 14.953 74.312 23.609 1 34.81 177 GLU B O 1
ATOM 3022 N N . VAL B 1 178 ? 14.492 72.438 23.203 1 39.38 178 VAL B N 1
ATOM 3023 C CA . VAL B 1 178 ? 13.289 72.625 24 1 39.38 178 VAL B CA 1
ATOM 3024 C C . VAL B 1 178 ? 13.531 72.188 25.438 1 39.38 178 VAL B C 1
ATOM 3026 O O . VAL B 1 178 ? 14.008 71.062 25.656 1 39.38 178 VAL B O 1
ATOM 3029 N N . PRO B 1 179 ? 13.539 73 26.531 1 42 179 PRO B N 1
ATOM 3030 C CA . PRO B 1 179 ? 13.781 72.812 27.953 1 42 179 PRO B CA 1
ATOM 3031 C C . PRO B 1 179 ? 12.812 71.875 28.594 1 42 179 PRO B C 1
ATOM 3033 O O . PRO B 1 179 ? 11.594 72 28.438 1 42 179 PRO B O 1
ATOM 3036 N N . LYS B 1 180 ? 13.102 70.625 28.641 1 44.97 180 LYS B N 1
ATOM 3037 C CA . LYS B 1 180 ? 12.266 69.625 29.328 1 44.97 180 LYS B CA 1
ATOM 3038 C C . LYS B 1 180 ? 12.07 70 30.797 1 44.97 180 LYS B C 1
ATOM 3040 O O . LYS B 1 180 ? 13.023 70.375 31.484 1 44.97 180 LYS B O 1
ATOM 3045 N N . ASP B 1 181 ? 10.859 70.438 31.234 1 49.53 181 ASP B N 1
ATOM 3046 C CA . ASP B 1 181 ? 10.414 70.875 32.531 1 49.53 181 ASP B CA 1
ATOM 3047 C C . ASP B 1 181 ? 10.648 69.812 33.594 1 49.53 181 ASP B C 1
ATOM 3049 O O . ASP B 1 181 ? 10.281 68.688 33.438 1 49.53 181 ASP B O 1
ATOM 3053 N N . PRO B 1 182 ? 11.508 70 34.594 1 50.88 182 PRO B N 1
ATOM 3054 C CA . PRO B 1 182 ? 11.883 69.125 35.719 1 50.88 182 PRO B CA 1
ATOM 3055 C C . PRO B 1 182 ? 10.672 68.625 36.5 1 50.88 182 PRO B C 1
ATOM 3057 O O . PRO B 1 182 ? 10.805 67.688 37.312 1 50.88 182 PRO B O 1
ATOM 3060 N N . ALA B 1 183 ? 9.523 69.188 36.438 1 55.94 183 ALA B N 1
ATOM 3061 C CA . ALA B 1 183 ? 8.414 68.938 37.375 1 55.94 183 ALA B CA 1
ATOM 3062 C C . ALA B 1 183 ? 7.867 67.5 37.125 1 55.94 183 ALA B C 1
ATOM 3064 O O . ALA B 1 183 ? 7.246 66.938 38.031 1 55.94 183 ALA B O 1
ATOM 3065 N N . ASN B 1 184 ? 8 66.938 36 1 57.72 184 ASN B N 1
ATOM 3066 C CA . ASN B 1 184 ? 7.324 65.625 35.719 1 57.72 184 ASN B CA 1
ATOM 3067 C C . ASN B 1 184 ? 8.297 64.5 35.812 1 57.72 184 ASN B C 1
ATOM 3069 O O . ASN B 1 184 ? 8.023 63.406 35.281 1 57.72 184 ASN B O 1
ATOM 3073 N N . MET B 1 185 ? 9.422 64.625 36.281 1 60.38 185 MET B N 1
ATOM 3074 C CA . MET B 1 185 ? 10.367 63.531 36.375 1 60.38 185 MET B CA 1
ATOM 3075 C C . MET B 1 185 ? 10.133 62.75 37.656 1 60.38 185 MET B C 1
ATOM 3077 O O . MET B 1 185 ? 9.719 63.312 38.688 1 60.38 185 MET B O 1
ATOM 3081 N N . SER B 1 186 ? 10.062 61.438 37.594 1 68.94 186 SER B N 1
ATOM 3082 C CA . SER B 1 186 ? 9.906 60.594 38.75 1 68.94 186 SER B CA 1
ATOM 3083 C C . SER B 1 186 ? 11.109 60.719 39.688 1 68.94 186 SER B C 1
ATOM 3085 O O . SER B 1 186 ? 12.195 61.125 39.25 1 68.94 186 SER B O 1
ATOM 3087 N N . LEU B 1 187 ? 11.008 60.531 41 1 71.19 187 LEU B N 1
ATOM 3088 C CA . LEU B 1 187 ? 12.039 60.656 42.031 1 71.19 187 LEU B CA 1
ATOM 3089 C C . LEU B 1 187 ? 13.281 59.844 41.656 1 71.19 187 LEU B C 1
ATOM 3091 O O . LEU B 1 187 ? 14.406 60.312 41.812 1 71.19 187 LEU B O 1
ATOM 3095 N N . ASP B 1 188 ? 13.156 58.688 41.031 1 71 188 ASP B N 1
ATOM 3096 C CA . ASP B 1 188 ? 14.25 57.781 40.688 1 71 188 ASP B CA 1
ATOM 3097 C C . ASP B 1 188 ? 15.062 58.344 39.531 1 71 188 ASP B C 1
ATOM 3099 O O . ASP B 1 188 ? 16.297 58.25 39.5 1 71 188 ASP B O 1
ATOM 3103 N N . GLN B 1 189 ? 14.406 58.969 38.531 1 69.25 189 GLN B N 1
ATOM 3104 C CA . GLN B 1 189 ? 15.062 59.594 37.406 1 69.25 189 GLN B CA 1
ATOM 3105 C C . GLN B 1 189 ? 15.844 60.844 37.844 1 69.25 189 GLN B C 1
ATOM 3107 O O . GLN B 1 189 ? 16.938 61.094 37.344 1 69.25 189 GLN B O 1
ATOM 3112 N N . GLN B 1 190 ? 15.211 61.562 38.844 1 70.5 190 GLN B N 1
ATOM 3113 C CA . GLN B 1 190 ? 15.891 62.719 39.438 1 70.5 190 GLN B CA 1
ATOM 3114 C C . GLN B 1 190 ? 17.172 62.312 40.156 1 70.5 190 GLN B C 1
ATOM 3116 O O . GLN B 1 190 ? 18.219 62.938 39.969 1 70.5 190 GLN B O 1
ATOM 3121 N N . THR B 1 191 ? 17.078 61.25 40.844 1 74.06 191 THR B N 1
ATOM 3122 C CA . THR B 1 191 ? 18.203 60.75 41.594 1 74.06 191 THR B CA 1
ATOM 3123 C C . THR B 1 191 ? 19.312 60.281 40.656 1 74.06 191 THR B C 1
ATOM 3125 O O . THR B 1 191 ? 20.5 60.531 40.906 1 74.06 191 THR B O 1
ATOM 3128 N N . GLU B 1 192 ? 19.078 59.625 39.562 1 70.94 192 GLU B N 1
ATOM 3129 C CA . GLU B 1 192 ? 20.062 59.094 38.625 1 70.94 192 GLU B CA 1
ATOM 3130 C C . GLU B 1 192 ? 20.75 60.188 37.844 1 70.94 192 GLU B C 1
ATOM 3132 O O . GLU B 1 192 ? 21.953 60.156 37.594 1 70.94 192 GLU B O 1
ATOM 3137 N N . MET B 1 193 ? 19.969 61.188 37.469 1 70.06 193 MET B N 1
ATOM 3138 C CA . MET B 1 193 ? 20.562 62.312 36.75 1 70.06 193 MET B CA 1
ATOM 3139 C C . MET B 1 193 ? 21.5 63.094 37.688 1 70.06 193 MET B C 1
ATOM 3141 O O . MET B 1 193 ? 22.562 63.531 37.25 1 70.06 193 MET B O 1
ATOM 3145 N N . PHE B 1 194 ? 21.031 63.156 38.969 1 70.69 194 PHE B N 1
ATOM 3146 C CA . PHE B 1 194 ? 21.875 63.812 39.969 1 70.69 194 PHE B CA 1
ATOM 3147 C C . PHE B 1 194 ? 23.188 63.062 40.156 1 70.69 194 PHE B C 1
ATOM 3149 O O . PHE B 1 194 ? 24.25 63.656 40.25 1 70.69 194 PHE B O 1
ATOM 3156 N N . LYS B 1 195 ? 23.219 61.812 40.031 1 75.88 195 LYS B N 1
ATOM 3157 C CA . LYS B 1 195 ? 24.422 61 40.219 1 75.88 195 LYS B CA 1
ATOM 3158 C C . LYS B 1 195 ? 25.328 61.062 39 1 75.88 195 LYS B C 1
ATOM 3160 O O . LYS B 1 195 ? 26.547 61.094 39.094 1 75.88 195 LYS B O 1
ATOM 3165 N N . LYS B 1 196 ? 24.844 61.125 37.719 1 75.31 196 LYS B N 1
ATOM 3166 C CA . LYS B 1 196 ? 25.641 61.031 36.5 1 75.31 196 LYS B CA 1
ATOM 3167 C C . LYS B 1 196 ? 26.156 62.375 36.031 1 75.31 196 LYS B C 1
ATOM 3169 O O . LYS B 1 196 ? 27.266 62.5 35.5 1 75.31 196 LYS B O 1
ATOM 3174 N N . ASP B 1 197 ? 25.297 63.406 36.125 1 71.75 197 ASP B N 1
ATOM 3175 C CA . ASP B 1 197 ? 25.719 64.75 35.75 1 71.75 197 ASP B CA 1
ATOM 3176 C C . ASP B 1 197 ? 25.234 65.812 36.75 1 71.75 197 ASP B C 1
ATOM 3178 O O . ASP B 1 197 ? 24.219 66.438 36.531 1 71.75 197 ASP B O 1
ATOM 3182 N N . PRO B 1 198 ? 25.875 65.75 37.875 1 74.81 198 PRO B N 1
ATOM 3183 C CA . PRO B 1 198 ? 25.5 66.688 38.938 1 74.81 198 PRO B CA 1
ATOM 3184 C C . PRO B 1 198 ? 25.5 68.188 38.5 1 74.81 198 PRO B C 1
ATOM 3186 O O . PRO B 1 198 ? 24.672 68.938 38.938 1 74.81 198 PRO B O 1
ATOM 3189 N N . GLN B 1 199 ? 26.406 68.375 37.625 1 70.12 199 GLN B N 1
ATOM 3190 C CA . GLN B 1 199 ? 26.531 69.812 37.188 1 70.12 199 GLN B CA 1
ATOM 3191 C C . GLN B 1 199 ? 25.375 70.188 36.25 1 70.12 199 GLN B C 1
ATOM 3193 O O . GLN B 1 199 ? 24.828 71.25 36.375 1 70.12 199 GLN B O 1
ATOM 3198 N N . GLY B 1 200 ? 24.953 69.438 35.312 1 69.94 200 GLY B N 1
ATOM 3199 C CA . GLY B 1 200 ? 23.781 69.688 34.469 1 69.94 200 GLY B CA 1
ATOM 3200 C C . GLY B 1 200 ? 22.484 69.75 35.25 1 69.94 200 GLY B C 1
ATOM 3201 O O . GLY B 1 200 ? 21.594 70.5 34.906 1 69.94 200 GLY B O 1
ATOM 3202 N N . TRP B 1 201 ? 22.422 68.875 36.312 1 70.19 201 TRP B N 1
ATOM 3203 C CA . TRP B 1 201 ? 21.281 68.875 37.219 1 70.19 201 TRP B CA 1
ATOM 3204 C C . TRP B 1 201 ? 21.141 70.25 37.938 1 70.19 201 TRP B C 1
ATOM 3206 O O . TRP B 1 201 ? 20.047 70.812 38 1 70.19 201 TRP B O 1
ATOM 3216 N N . ALA B 1 202 ? 22.188 70.812 38.375 1 70.81 202 ALA B N 1
ATOM 3217 C CA . ALA B 1 202 ? 22.219 72.125 39.062 1 70.81 202 ALA B CA 1
ATOM 3218 C C . ALA B 1 202 ? 21.797 73.25 38.094 1 70.81 202 ALA B C 1
ATOM 3220 O O . ALA B 1 202 ? 21.125 74.188 38.5 1 70.81 202 ALA B O 1
ATOM 3221 N N . ASN B 1 203 ? 22.094 73.188 36.875 1 68.81 203 ASN B N 1
ATOM 3222 C CA . ASN B 1 203 ? 21.812 74.188 35.875 1 68.81 203 ASN B CA 1
ATOM 3223 C C . ASN B 1 203 ? 20.328 74.188 35.469 1 68.81 203 ASN B C 1
ATOM 3225 O O . ASN B 1 203 ? 19.797 75.188 35 1 68.81 203 ASN B O 1
ATOM 3229 N N . LEU B 1 204 ? 19.766 73.062 35.656 1 63.16 204 LEU B N 1
ATOM 3230 C CA . LEU B 1 204 ? 18.344 72.938 35.312 1 63.16 204 LEU B CA 1
ATOM 3231 C C . LEU B 1 204 ? 17.5 73.75 36.281 1 63.16 204 LEU B C 1
ATOM 3233 O O . LEU B 1 204 ? 16.422 74.25 35.938 1 63.16 204 LEU B O 1
ATOM 3237 N N . PHE B 1 205 ? 17.906 73.812 37.5 1 61.59 205 PHE B N 1
ATOM 3238 C CA . PHE B 1 205 ? 17.172 74.562 38.531 1 61.59 205 PHE B CA 1
ATOM 3239 C C . PHE B 1 205 ? 17.594 76 38.531 1 61.59 205 PHE B C 1
ATOM 3241 O O . PHE B 1 205 ? 16.953 76.875 39.188 1 61.59 205 PHE B O 1
ATOM 3248 N N . ARG B 1 206 ? 18.656 76.375 37.938 1 57.19 206 ARG B N 1
ATOM 3249 C CA . ARG B 1 206 ? 19.094 77.75 37.938 1 57.19 206 ARG B CA 1
ATOM 3250 C C . ARG B 1 206 ? 18.359 78.562 36.844 1 57.19 206 ARG B C 1
ATOM 3252 O O . ARG B 1 206 ? 18.219 79.75 36.938 1 57.19 206 ARG B O 1
ATOM 3259 N N . LYS B 1 207 ? 18 77.812 35.844 1 51.47 207 LYS B N 1
ATOM 3260 C CA . LYS B 1 207 ? 17.375 78.625 34.812 1 51.47 207 LYS B CA 1
ATOM 3261 C C . LYS B 1 207 ? 15.922 78.938 35.156 1 51.47 207 LYS B C 1
ATOM 3263 O O . LYS B 1 207 ? 15.2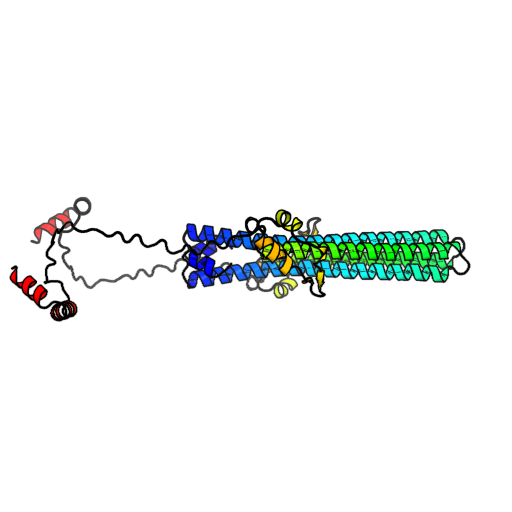19 79.562 34.375 1 51.47 207 LYS B O 1
ATOM 3268 N N . LYS B 1 208 ? 15.414 78.875 36.281 1 45.28 208 LYS B N 1
ATOM 3269 C CA . LYS B 1 208 ? 14.227 79.75 36.438 1 45.28 208 LYS B CA 1
ATOM 3270 C C . LYS B 1 208 ? 14.602 81.188 36.594 1 45.28 208 LYS B C 1
ATOM 3272 O O . LYS B 1 208 ? 15.547 81.562 37.312 1 45.28 208 LYS B O 1
#

InterPro domains:
  IPR009636 Capsid assembly scaffolding protein [PF06810] (1-164)

Solvent-accessible surface area (backbone atoms only — not comparable to full-atom values): 23961 Å² total; per-residue (Å²): 137,59,70,67,60,44,48,72,63,66,48,51,73,69,42,44,52,52,51,50,52,52,51,49,52,53,52,51,53,52,48,52,54,51,49,52,52,48,50,52,45,49,51,47,41,52,52,41,52,50,51,41,51,51,47,53,51,49,46,51,51,52,37,71,61,31,74,90,38,62,71,46,38,51,49,38,52,48,50,53,51,50,50,52,52,50,50,51,51,50,51,50,50,52,51,50,50,51,48,52,48,47,49,50,52,49,36,51,72,70,29,39,74,44,53,81,74,49,47,83,61,45,62,62,89,58,38,46,67,48,101,84,63,44,72,41,60,43,66,67,35,52,52,50,37,42,73,76,44,43,86,51,31,66,70,76,70,70,73,72,65,76,69,74,72,74,71,72,70,70,74,56,73,76,70,80,77,74,82,78,73,74,83,80,58,53,73,67,58,51,52,50,44,42,72,76,39,49,67,65,49,55,50,64,68,57,71,106,135,59,70,67,60,46,49,73,63,66,47,51,72,70,43,44,52,51,52,50,52,52,51,49,52,53,51,50,52,51,48,52,55,51,49,52,52,48,48,52,47,50,50,46,41,54,51,40,53,51,50,40,50,53,47,53,52,50,48,52,51,52,36,70,60,31,74,90,39,63,68,47,37,51,51,38,53,50,49,54,52,52,51,52,52,49,49,51,53,49,52,50,51,51,52,51,50,52,48,51,49,46,48,49,53,49,37,50,73,71,28,39,73,45,54,81,75,49,48,83,61,44,62,62,90,59,39,45,68,48,99,84,64,45,74,40,59,44,64,66,35,52,52,50,38,42,73,76,44,43,84,51,30,64,70,76,70,69,74,73,64,75,69,74,71,72,72,72,71,70,75,61,70,77,77,75,82,74,82,78,73,76,87,78,58,54,73,67,59,52,52,50,44,44,71,76,39,47,67,63,48,54,52,63,70,56,70,110

Radius of gyration: 40.02 Å; Cα contacts (8 Å, |Δi|>4): 246; chains: 2; bounding box: 64×123×68 Å

pLDDT: mean 83.88, std 19.11, range [30.81, 98.75]